Protein AF-A0AAE5XJ56-F1 (afdb_monomer_lite)

Secondary structure (DSSP, 8-state):
-------------------------PPPPBTTTT--EEES--SSGGG-GGGGSSS-TT--EEPPSSS--EEEEEEEEEEEE-EEEEEE-SS-EEEEEEEEESSSSS-EEEEEESS--SSEEEE----EEEEEEEEEEEEESSSS--EEEEEEEE---S-SS----EEEEEETTTEEEEEEE-SEEE-HHHHHTTTPPTT---EEE--TTEEEEEEEETTTEEEEEEESS-BSS-TTTT--SEEEEEEPP---S-S--PPBP-TT--B-TT-EEEETTEEEEESS-BSS--TTT-TTTEEE---------------------------------EEEEEEEE-SS--TTSHHHHHS-TTTSTT--TTSSSPPPHHHHHHS-EEEEEHHHHHHHTT-EEEEEETTEEEEEEEEEEE-HHHHTSHHHHHTTTTT-EEEEEHHHHHHH---SEEEEEEE--

Structure (mmCIF, N/CA/C/O backbone):
data_AF-A0AAE5XJ56-F1
#
_entry.id   AF-A0AAE5XJ56-F1
#
loop_
_atom_site.group_PDB
_atom_site.id
_atom_site.type_symbol
_atom_site.label_atom_id
_atom_site.label_alt_id
_atom_site.label_comp_id
_atom_site.label_asym_id
_atom_site.label_entity_id
_atom_site.label_seq_id
_atom_site.pdbx_PDB_ins_code
_atom_site.Cartn_x
_atom_site.Cartn_y
_atom_site.Cartn_z
_atom_site.occupancy
_atom_site.B_iso_or_equiv
_atom_site.auth_seq_id
_atom_site.auth_comp_id
_atom_site.auth_asym_id
_atom_site.auth_atom_id
_atom_site.pdbx_PDB_model_num
ATOM 1 N N . MET A 1 1 ? -0.645 -86.161 -10.053 1.00 34.00 1 MET A N 1
ATOM 2 C CA . MET A 1 1 ? 0.208 -85.291 -9.223 1.00 34.00 1 MET A CA 1
ATOM 3 C C . MET A 1 1 ? -0.416 -83.908 -9.191 1.00 34.00 1 MET A C 1
ATOM 5 O O . MET A 1 1 ? -0.770 -83.382 -10.232 1.00 34.00 1 MET A O 1
ATOM 9 N N . ILE A 1 2 ? -0.646 -83.455 -7.963 1.00 33.12 2 ILE A N 1
ATOM 10 C CA . ILE A 1 2 ? -1.050 -82.144 -7.434 1.00 33.12 2 ILE A CA 1
ATOM 11 C C . ILE A 1 2 ? -0.763 -80.939 -8.353 1.00 33.12 2 ILE A C 1
ATOM 13 O O . ILE A 1 2 ? 0.370 -80.771 -8.783 1.00 33.12 2 ILE A O 1
ATOM 17 N N . SER A 1 3 ? -1.743 -80.042 -8.530 1.00 27.33 3 SER A N 1
ATOM 18 C CA . SER A 1 3 ? -1.610 -78.641 -8.087 1.00 27.33 3 SER A CA 1
ATOM 19 C C . SER A 1 3 ? -2.924 -77.869 -8.238 1.00 27.33 3 SER A C 1
ATOM 21 O O . SER A 1 3 ? -3.497 -77.744 -9.314 1.00 27.33 3 SER A O 1
ATOM 23 N N . SER A 1 4 ? -3.397 -77.393 -7.094 1.00 30.23 4 SER A N 1
ATOM 24 C CA . SER A 1 4 ? -4.575 -76.576 -6.830 1.00 30.23 4 SER A CA 1
ATOM 25 C C . SER A 1 4 ? -4.285 -75.086 -6.994 1.00 30.23 4 SER A C 1
ATOM 27 O O . SER A 1 4 ? -3.277 -74.651 -6.453 1.00 30.23 4 SER A O 1
ATOM 29 N N . HIS A 1 5 ? -5.226 -74.286 -7.508 1.00 30.42 5 HIS A N 1
ATOM 30 C CA . HIS A 1 5 ? -5.435 -72.904 -7.043 1.00 30.42 5 HIS A CA 1
ATOM 31 C C . HIS A 1 5 ? -6.925 -72.534 -7.119 1.00 30.42 5 HIS A C 1
ATOM 33 O O . HIS A 1 5 ? -7.531 -72.485 -8.187 1.00 30.42 5 HIS A O 1
ATOM 39 N N . TRP A 1 6 ? -7.522 -72.335 -5.942 1.00 26.61 6 TRP A N 1
ATOM 40 C CA . TRP A 1 6 ? -8.927 -71.993 -5.743 1.00 26.61 6 TRP A CA 1
ATOM 41 C C . TRP A 1 6 ? -9.120 -70.474 -5.781 1.00 26.61 6 TRP A C 1
ATOM 43 O O . TRP A 1 6 ? -8.461 -69.740 -5.048 1.00 26.61 6 TRP A O 1
ATOM 53 N N . ARG A 1 7 ? -10.073 -70.024 -6.605 1.00 32.97 7 ARG A N 1
ATOM 54 C CA . ARG A 1 7 ? -10.614 -68.657 -6.627 1.00 32.97 7 ARG A CA 1
ATOM 55 C C . ARG A 1 7 ? -11.367 -68.365 -5.324 1.00 32.97 7 ARG A C 1
ATOM 57 O O . ARG A 1 7 ? -12.147 -69.202 -4.869 1.00 32.97 7 ARG A O 1
ATOM 64 N N . ARG A 1 8 ? -11.210 -67.161 -4.767 1.00 31.98 8 ARG A N 1
ATOM 65 C CA . ARG A 1 8 ? -12.132 -66.607 -3.763 1.00 31.98 8 ARG A CA 1
ATOM 66 C C . ARG A 1 8 ? -12.676 -65.257 -4.220 1.00 31.98 8 ARG A C 1
ATOM 68 O O . ARG A 1 8 ? -11.968 -64.456 -4.813 1.00 31.98 8 ARG A O 1
ATOM 75 N N . HIS A 1 9 ? -13.971 -65.113 -3.967 1.00 34.31 9 HIS A N 1
ATOM 76 C CA . HIS A 1 9 ? -14.864 -64.015 -4.303 1.00 34.31 9 HIS A CA 1
ATOM 77 C C . HIS A 1 9 ? -14.565 -62.764 -3.468 1.00 34.31 9 HIS A C 1
ATOM 79 O O . HIS A 1 9 ? -14.211 -62.892 -2.297 1.00 34.31 9 HIS A O 1
ATOM 85 N N . ALA A 1 10 ? -14.829 -61.582 -4.027 1.00 30.66 10 ALA A N 1
ATOM 86 C CA . ALA A 1 10 ? -15.049 -60.358 -3.263 1.00 30.66 10 ALA A CA 1
ATOM 87 C C . ALA A 1 10 ? -16.419 -59.773 -3.647 1.00 30.66 10 ALA A C 1
ATOM 89 O O . ALA A 1 10 ? -16.695 -59.538 -4.822 1.00 30.66 10 ALA A O 1
ATOM 90 N N . LEU A 1 11 ? -17.281 -59.624 -2.637 1.00 31.56 11 LEU A N 1
ATOM 91 C CA . LEU A 1 11 ? -18.563 -58.921 -2.683 1.00 31.56 11 LEU A CA 1
ATOM 92 C C . LEU A 1 11 ? -18.324 -57.422 -2.913 1.00 31.56 11 LEU A C 1
ATOM 94 O O . LEU A 1 11 ? -17.466 -56.832 -2.259 1.00 31.56 11 LEU A O 1
ATOM 98 N N . ALA A 1 12 ? -19.138 -56.806 -3.768 1.00 31.19 12 ALA A N 1
ATOM 99 C CA . ALA A 1 12 ? -19.266 -55.357 -3.853 1.00 31.19 12 ALA A CA 1
ATOM 100 C C . ALA A 1 12 ? -20.143 -54.844 -2.698 1.00 31.19 12 ALA A C 1
ATOM 102 O O . ALA A 1 12 ? -21.268 -55.313 -2.519 1.00 31.19 12 ALA A O 1
ATOM 103 N N . LEU A 1 13 ? -19.628 -53.882 -1.929 1.00 28.30 13 LEU A N 1
ATOM 104 C CA . LEU A 1 13 ? -20.382 -53.100 -0.952 1.00 28.30 13 LEU A CA 1
ATOM 105 C C . LEU A 1 13 ? -20.473 -51.664 -1.478 1.00 28.30 13 LEU A C 1
ATOM 107 O O . LEU A 1 13 ? -19.462 -50.977 -1.594 1.00 28.30 13 LEU A O 1
ATOM 111 N N . SER A 1 14 ? -21.682 -51.228 -1.825 1.00 33.62 14 SER A N 1
ATOM 112 C CA . SER A 1 14 ? -21.975 -49.837 -2.169 1.00 33.62 14 SER A CA 1
ATOM 113 C C . SER A 1 14 ? -21.950 -48.978 -0.903 1.00 33.62 14 SER A C 1
ATOM 115 O O . SER A 1 14 ? -22.750 -49.201 0.004 1.00 33.62 14 SER A O 1
ATOM 117 N N . ILE A 1 15 ? -21.064 -47.983 -0.855 1.00 32.06 15 ILE A N 1
ATOM 118 C CA . ILE A 1 15 ? -21.108 -46.892 0.124 1.00 32.06 15 ILE A CA 1
ATOM 119 C C . ILE A 1 15 ? -21.434 -45.615 -0.646 1.00 32.06 15 ILE A C 1
ATOM 121 O O . ILE A 1 15 ? -20.666 -45.180 -1.501 1.00 32.06 15 ILE A O 1
ATOM 125 N N . ALA A 1 16 ? -22.590 -45.029 -0.343 1.00 41.22 16 ALA A N 1
ATOM 126 C CA . ALA A 1 16 ? -22.885 -43.647 -0.676 1.00 41.22 16 ALA A CA 1
ATOM 127 C C . ALA A 1 16 ? -22.037 -42.750 0.237 1.00 41.22 16 ALA A C 1
ATOM 129 O O . ALA A 1 16 ? -22.204 -42.780 1.455 1.00 41.22 16 ALA A O 1
ATOM 130 N N . ALA A 1 17 ? -21.135 -41.965 -0.346 1.00 34.38 17 ALA A N 1
ATOM 131 C CA . ALA A 1 17 ? -20.427 -40.897 0.344 1.00 34.38 17 ALA A CA 1
ATOM 132 C C . ALA A 1 17 ? -20.810 -39.569 -0.315 1.00 34.38 17 ALA A C 1
ATOM 134 O O . ALA A 1 17 ? -20.230 -39.159 -1.315 1.00 34.38 17 ALA A O 1
ATOM 135 N N . GLY A 1 18 ? -21.820 -38.907 0.253 1.00 40.62 18 GLY A N 1
ATOM 136 C CA . GLY A 1 18 ? -21.940 -37.461 0.138 1.00 40.62 18 GLY A CA 1
ATOM 137 C C . GLY A 1 18 ? -20.826 -36.844 0.974 1.00 40.62 18 GLY A C 1
ATOM 138 O O . GLY A 1 18 ? -20.978 -36.690 2.182 1.00 40.62 18 GLY A O 1
ATOM 139 N N . ALA A 1 19 ? -19.692 -36.556 0.345 1.00 34.88 19 ALA A N 1
ATOM 140 C CA . ALA A 1 19 ? -18.659 -35.720 0.929 1.00 34.88 19 ALA A CA 1
ATOM 141 C C . ALA A 1 19 ? -18.900 -34.295 0.429 1.00 34.88 19 ALA A C 1
ATOM 143 O O . ALA A 1 19 ? -18.555 -33.955 -0.700 1.00 34.88 19 ALA A O 1
ATOM 144 N N . GLY A 1 20 ? -19.531 -33.471 1.269 1.00 33.31 20 GLY A N 1
ATOM 145 C CA . GLY A 1 20 ? -19.349 -32.030 1.161 1.00 33.31 20 GLY A CA 1
ATOM 146 C C . GLY A 1 20 ? -17.854 -31.760 1.265 1.00 33.31 20 GLY A C 1
ATOM 147 O O . GLY A 1 20 ? -17.213 -32.214 2.215 1.00 33.31 20 GLY A O 1
ATOM 148 N N . LEU A 1 21 ? -17.297 -31.097 0.256 1.00 38.22 21 LEU A N 1
ATOM 149 C CA . LEU A 1 21 ? -15.910 -30.664 0.257 1.00 38.22 21 LEU A CA 1
ATOM 150 C C . LEU A 1 21 ? -15.739 -29.676 1.414 1.00 38.22 21 LEU A C 1
ATOM 152 O O . LEU A 1 21 ? -16.137 -28.511 1.338 1.00 38.22 21 LEU A O 1
ATOM 156 N N . GLY A 1 22 ? -15.199 -30.183 2.522 1.00 30.64 22 GLY A N 1
ATOM 157 C CA . GLY A 1 22 ? -14.655 -29.367 3.590 1.00 30.64 22 GLY A CA 1
ATOM 158 C C . GLY A 1 22 ? -13.524 -28.545 2.999 1.00 30.64 22 GLY A C 1
ATOM 159 O O . GLY A 1 22 ? -12.444 -29.067 2.739 1.00 30.64 22 GLY A O 1
ATOM 160 N N . HIS A 1 23 ? -13.805 -27.272 2.746 1.00 32.09 23 HIS A N 1
ATOM 161 C CA . HIS A 1 23 ? -12.783 -26.297 2.424 1.00 32.09 23 HIS A CA 1
ATOM 162 C C . HIS A 1 23 ? -11.871 -26.196 3.649 1.00 32.09 23 HIS A C 1
ATOM 164 O O . HIS A 1 23 ? -12.333 -25.862 4.743 1.00 32.09 23 HIS A O 1
ATOM 170 N N . CYS A 1 24 ? -10.584 -26.508 3.488 1.00 29.42 24 CYS A N 1
ATOM 171 C CA . CYS A 1 24 ? -9.574 -26.038 4.428 1.00 29.42 24 CYS A CA 1
ATOM 172 C C . CYS A 1 24 ? -9.622 -24.509 4.386 1.00 29.42 24 CYS A C 1
ATOM 174 O O . CYS A 1 24 ? -9.173 -23.902 3.417 1.00 29.42 24 CYS A O 1
ATOM 176 N N . ALA A 1 25 ? -10.228 -23.898 5.404 1.00 33.78 25 ALA A N 1
ATOM 177 C CA . ALA A 1 25 ? -10.210 -22.457 5.578 1.00 33.78 25 ALA A CA 1
ATOM 178 C C . ALA A 1 25 ? -8.748 -22.019 5.739 1.00 33.78 25 ALA A C 1
ATOM 180 O O . ALA A 1 25 ? -8.091 -22.388 6.714 1.00 33.78 25 ALA A O 1
ATOM 181 N N . PHE A 1 26 ? -8.230 -21.271 4.765 1.00 37.03 26 PHE A N 1
ATOM 182 C CA . PHE A 1 26 ? -7.028 -20.475 4.975 1.00 37.03 26 PHE A CA 1
ATOM 183 C C . PHE A 1 26 ? -7.307 -19.506 6.130 1.00 37.03 26 PHE A C 1
ATOM 185 O O . PHE A 1 26 ? -8.385 -18.916 6.196 1.00 37.03 26 PHE A O 1
ATOM 192 N N . ALA A 1 27 ? -6.362 -19.370 7.061 1.00 45.44 27 ALA A N 1
ATOM 193 C CA . ALA A 1 27 ? -6.442 -18.314 8.060 1.00 45.44 27 ALA A CA 1
ATOM 194 C C . ALA A 1 27 ? -6.324 -16.968 7.331 1.00 45.44 27 ALA A C 1
ATOM 196 O O . ALA A 1 27 ? -5.357 -16.757 6.600 1.00 45.44 27 ALA A O 1
ATOM 197 N N . ALA A 1 28 ? -7.323 -16.100 7.494 1.00 58.62 28 ALA A N 1
ATOM 198 C CA . ALA A 1 28 ? -7.321 -14.759 6.923 1.00 58.62 28 ALA A CA 1
ATOM 199 C C . ALA A 1 28 ? -6.046 -13.996 7.332 1.00 58.62 28 ALA A C 1
ATOM 201 O O . ALA A 1 28 ? -5.604 -14.094 8.476 1.00 58.62 28 ALA A O 1
ATOM 202 N N . GLU A 1 29 ? -5.453 -13.233 6.412 1.00 75.88 29 GLU A N 1
ATOM 203 C CA . GLU A 1 29 ? -4.268 -12.409 6.685 1.00 75.88 29 GLU A CA 1
ATOM 204 C C . GLU A 1 29 ? -4.619 -11.245 7.633 1.00 75.88 29 GLU A C 1
ATOM 206 O O . GLU A 1 29 ? -5.545 -10.476 7.355 1.00 75.88 29 GLU A O 1
ATOM 211 N N . ASN A 1 30 ? -3.870 -11.090 8.735 1.00 83.62 30 ASN A N 1
ATOM 212 C CA . ASN A 1 30 ? -3.975 -9.921 9.612 1.00 83.62 30 ASN A CA 1
ATOM 213 C C . ASN A 1 30 ? -3.275 -8.711 8.966 1.00 83.62 30 ASN A C 1
ATOM 215 O O . ASN A 1 30 ? -2.056 -8.567 9.026 1.00 83.62 30 ASN A O 1
ATOM 219 N N . LEU A 1 31 ? -4.068 -7.802 8.405 1.00 83.56 31 LEU A N 1
ATOM 220 C CA . LEU A 1 31 ? -3.638 -6.580 7.728 1.00 83.56 31 LEU A CA 1
ATOM 221 C C . LEU A 1 31 ? -2.937 -5.575 8.649 1.00 83.56 31 LEU A C 1
ATOM 223 O O . LEU A 1 31 ? -2.215 -4.713 8.149 1.00 83.56 31 LEU A O 1
ATOM 227 N N . ALA A 1 32 ? -3.170 -5.650 9.962 1.00 81.88 32 ALA A N 1
ATOM 228 C CA . ALA A 1 32 ? -2.574 -4.749 10.945 1.00 81.88 32 ALA A CA 1
ATOM 229 C C . ALA A 1 32 ? -1.199 -5.214 11.441 1.00 81.88 32 ALA A C 1
ATOM 231 O O . ALA A 1 32 ? -0.483 -4.413 12.035 1.00 81.88 32 ALA A O 1
ATOM 232 N N . HIS A 1 33 ? -0.810 -6.465 11.182 1.00 78.94 33 HIS A N 1
ATOM 233 C CA . HIS A 1 33 ? 0.416 -7.037 11.730 1.00 78.94 33 HIS A CA 1
ATOM 234 C C . HIS A 1 33 ? 1.667 -6.253 11.298 1.00 78.94 33 HIS A C 1
ATOM 236 O O . HIS A 1 33 ? 1.880 -6.006 10.108 1.00 78.94 33 HIS A O 1
ATOM 242 N N . MET A 1 34 ? 2.477 -5.851 12.282 1.00 61.31 34 MET A N 1
ATOM 243 C CA . MET A 1 34 ? 3.697 -5.043 12.148 1.00 61.31 34 MET A CA 1
ATOM 244 C C . MET A 1 34 ? 3.508 -3.728 11.374 1.00 61.31 34 MET A C 1
ATOM 246 O O . MET A 1 34 ? 4.453 -3.190 10.791 1.00 61.31 34 MET A O 1
ATOM 250 N N . ARG A 1 35 ? 2.285 -3.188 11.342 1.00 72.06 35 ARG A N 1
ATOM 251 C CA . ARG A 1 35 ? 1.994 -1.928 10.656 1.00 72.06 35 ARG A CA 1
ATOM 252 C C . ARG A 1 35 ? 2.332 -0.705 11.510 1.00 72.06 35 ARG A C 1
ATOM 254 O O . ARG A 1 35 ? 2.328 -0.789 12.736 1.00 72.06 35 ARG A O 1
ATOM 261 N N . PRO A 1 36 ? 2.578 0.465 10.889 1.00 69.50 36 PRO A N 1
ATOM 262 C CA . PRO A 1 36 ? 2.747 1.708 11.628 1.00 69.50 36 PRO A CA 1
ATOM 263 C C . PRO A 1 36 ? 1.514 2.037 12.476 1.00 69.50 36 PRO A C 1
ATOM 265 O O . PRO A 1 36 ? 0.376 1.967 12.004 1.00 69.50 36 PRO A O 1
ATOM 268 N N . VAL A 1 37 ? 1.749 2.450 13.722 1.00 75.56 37 VAL A N 1
ATOM 269 C CA . VAL A 1 37 ? 0.697 2.789 14.685 1.00 75.56 37 VAL A CA 1
ATOM 270 C C . VAL A 1 37 ? 0.908 4.197 15.216 1.00 75.56 37 VAL A C 1
ATOM 272 O O . VAL A 1 37 ? 2.013 4.572 15.599 1.00 75.56 37 VAL A O 1
ATOM 275 N N . THR A 1 38 ? -0.174 4.967 15.304 1.00 82.31 38 THR A N 1
ATOM 276 C CA . THR A 1 38 ? -0.190 6.249 16.015 1.00 82.31 38 THR A CA 1
ATOM 277 C C . THR A 1 38 ? -1.193 6.199 17.154 1.00 82.31 38 THR A C 1
ATOM 279 O O . THR A 1 38 ? -2.305 5.686 17.021 1.00 82.31 38 THR A O 1
ATOM 282 N N . THR A 1 39 ? -0.817 6.781 18.285 1.00 88.75 39 THR A N 1
ATOM 283 C CA . THR A 1 39 ? -1.629 6.806 19.503 1.00 88.75 39 THR A CA 1
ATOM 284 C C . THR A 1 39 ? -1.822 8.235 19.975 1.00 88.75 39 THR A C 1
ATOM 286 O O . THR A 1 39 ? -0.927 9.064 19.821 1.00 88.75 39 THR A O 1
ATOM 289 N N . SER A 1 40 ? -2.934 8.517 20.645 1.00 92.50 40 SER A N 1
ATOM 290 C CA . SER A 1 40 ? -3.125 9.801 21.326 1.00 92.50 40 SER A CA 1
ATOM 291 C C . SER A 1 40 ? -2.140 10.028 22.473 1.00 92.50 40 SER A C 1
ATOM 293 O O . SER A 1 40 ? -1.868 11.169 22.836 1.00 92.50 40 SER A O 1
ATOM 295 N N . SER A 1 41 ? -1.702 8.943 23.115 1.00 88.69 41 SER A N 1
ATOM 296 C CA . SER A 1 41 ? -0.831 8.953 24.287 1.00 88.69 41 SER A CA 1
ATOM 297 C C . SER A 1 41 ? -0.309 7.547 24.587 1.00 88.69 41 SER A C 1
ATOM 299 O O . SER A 1 41 ? -0.906 6.550 24.173 1.00 88.69 41 SER A O 1
ATOM 301 N N . VAL A 1 42 ? 0.767 7.491 25.370 1.00 88.06 42 VAL A N 1
ATOM 302 C CA . VAL A 1 42 ? 1.351 6.263 25.920 1.00 88.06 42 VAL A CA 1
ATOM 303 C C . VAL A 1 42 ? 1.549 6.417 27.429 1.00 88.06 42 VAL A C 1
ATOM 305 O O . VAL A 1 42 ? 1.775 7.529 27.910 1.00 88.06 42 VAL A O 1
ATOM 308 N N . GLU A 1 43 ? 1.418 5.327 28.182 1.00 88.69 43 GLU A N 1
ATOM 309 C CA . GLU A 1 43 ? 1.680 5.280 29.629 1.00 88.69 43 GLU A CA 1
ATOM 310 C C . GLU A 1 43 ? 3.183 5.428 29.924 1.00 88.69 43 GLU A C 1
ATOM 312 O O . GLU A 1 43 ? 3.574 6.175 30.821 1.00 88.69 43 GLU A O 1
ATOM 317 N N . SER A 1 44 ? 4.019 4.752 29.132 1.00 81.19 44 SER A N 1
ATOM 318 C CA . SER A 1 44 ? 5.484 4.798 29.163 1.00 81.19 44 SER A CA 1
ATOM 319 C C . SER A 1 44 ? 6.055 4.452 27.779 1.00 81.19 44 SER A C 1
ATOM 321 O O . SER A 1 44 ? 5.316 4.025 26.890 1.00 81.19 44 SER A O 1
ATOM 323 N N . SER A 1 45 ? 7.364 4.639 27.576 1.00 75.69 45 SER A N 1
ATOM 324 C CA . SER A 1 45 ? 8.042 4.337 26.302 1.00 75.69 45 SER A CA 1
ATOM 325 C C . SER A 1 45 ? 7.898 2.880 25.866 1.00 75.69 45 SER A C 1
ATOM 327 O O . SER A 1 45 ? 7.776 2.605 24.676 1.00 75.69 45 SER A O 1
ATOM 329 N N . ASP A 1 46 ? 7.873 1.964 26.832 1.00 77.50 46 ASP A N 1
ATOM 330 C CA . ASP A 1 46 ? 7.910 0.520 26.585 1.00 77.50 46 ASP A CA 1
ATOM 331 C C . ASP A 1 46 ? 6.517 -0.046 26.252 1.00 77.50 46 ASP A C 1
ATOM 333 O O . ASP A 1 46 ? 6.388 -1.200 25.866 1.00 77.50 46 ASP A O 1
ATOM 337 N N . LEU A 1 47 ? 5.470 0.779 26.375 1.00 81.81 47 LEU A N 1
ATOM 338 C CA . LEU A 1 47 ? 4.067 0.437 26.110 1.00 81.81 47 LEU A CA 1
ATOM 339 C C . LEU A 1 47 ? 3.537 1.189 24.881 1.00 81.81 47 LEU A C 1
ATOM 341 O O . LEU A 1 47 ? 2.410 1.697 24.869 1.00 81.81 47 LEU A O 1
ATOM 345 N N . SER A 1 48 ? 4.390 1.326 23.863 1.00 80.88 48 SER A N 1
ATOM 346 C CA . SER A 1 48 ? 4.076 2.033 22.620 1.00 80.88 48 SER A CA 1
ATOM 347 C C . SER A 1 48 ? 2.943 1.362 21.830 1.00 80.88 48 SER A C 1
ATOM 349 O O . SER A 1 48 ? 2.634 0.192 22.032 1.00 80.88 48 SER A O 1
ATOM 351 N N . GLY A 1 49 ? 2.334 2.093 20.891 1.00 71.88 49 GLY A N 1
ATOM 352 C CA . GLY A 1 49 ? 1.264 1.553 20.042 1.00 71.88 49 GLY A CA 1
ATOM 353 C C . GLY A 1 49 ? 1.671 0.335 19.205 1.00 71.88 49 GLY A C 1
ATOM 354 O O . GLY A 1 49 ? 0.819 -0.491 18.899 1.00 71.88 49 GLY A O 1
ATOM 355 N N . TYR A 1 50 ? 2.960 0.204 18.869 1.00 72.06 50 TYR A N 1
ATOM 356 C CA . TYR A 1 50 ? 3.481 -0.926 18.092 1.00 72.06 50 TYR A CA 1
ATOM 357 C C . TYR A 1 50 ? 3.300 -2.270 18.812 1.00 72.06 50 TYR A C 1
ATOM 359 O O . TYR A 1 50 ? 3.058 -3.280 18.165 1.00 72.06 50 TYR A O 1
ATOM 367 N N . MET A 1 51 ? 3.321 -2.260 20.148 1.00 78.12 51 MET A N 1
ATOM 368 C CA . MET A 1 51 ? 3.135 -3.447 20.992 1.00 78.12 51 MET A CA 1
ATOM 369 C C . MET A 1 51 ? 1.708 -4.017 20.950 1.00 78.12 51 MET A C 1
ATOM 371 O O . MET A 1 51 ? 1.402 -4.919 21.706 1.00 78.12 51 MET A O 1
ATOM 375 N N . ALA A 1 52 ? 0.797 -3.425 20.173 1.00 81.19 52 ALA A N 1
ATOM 376 C CA . ALA A 1 52 ? -0.551 -3.947 19.963 1.00 81.19 52 ALA A CA 1
ATOM 377 C C . ALA A 1 52 ? -0.750 -4.492 18.542 1.00 81.19 52 ALA A C 1
ATOM 379 O O . ALA A 1 52 ? -1.888 -4.704 18.139 1.00 81.19 52 ALA A O 1
ATOM 380 N N . VAL A 1 53 ? 0.313 -4.616 17.746 1.00 78.00 53 VAL A N 1
ATOM 381 C CA . VAL A 1 53 ? 0.259 -5.158 16.378 1.00 78.00 53 VAL A CA 1
ATOM 382 C C . VAL A 1 53 ? 1.464 -6.050 16.053 1.00 78.00 53 VAL A C 1
ATOM 384 O O . VAL A 1 53 ? 1.664 -6.423 14.894 1.00 78.00 53 VAL A O 1
ATOM 387 N N . ASP A 1 54 ? 2.317 -6.354 17.029 1.00 71.25 54 ASP A N 1
ATOM 388 C CA . ASP A 1 54 ? 3.588 -7.057 16.827 1.00 71.25 54 ASP A CA 1
ATOM 389 C C . ASP A 1 54 ? 3.425 -8.588 16.770 1.00 71.25 54 ASP A C 1
ATOM 391 O O . ASP A 1 54 ? 4.359 -9.295 16.387 1.00 71.25 54 ASP A O 1
ATOM 395 N N . GLY A 1 55 ? 2.223 -9.097 17.050 1.00 71.50 55 GLY A N 1
ATOM 396 C CA . GLY A 1 55 ? 1.892 -10.517 17.078 1.00 71.50 55 GLY A CA 1
ATOM 397 C C . GLY A 1 55 ? 2.342 -11.231 18.354 1.00 71.50 55 GLY A C 1
ATOM 398 O O . GLY A 1 55 ? 2.252 -12.463 18.406 1.00 71.50 55 GLY A O 1
ATOM 399 N N . ASP A 1 56 ? 2.827 -10.508 19.367 1.00 74.25 56 ASP A N 1
ATOM 400 C CA . ASP A 1 56 ? 3.266 -11.066 20.641 1.00 74.25 56 ASP A CA 1
ATOM 401 C C . ASP A 1 56 ? 2.197 -10.837 21.719 1.00 74.25 56 ASP A C 1
ATOM 403 O O . ASP A 1 56 ? 2.014 -9.760 22.268 1.00 74.25 56 ASP A O 1
ATOM 407 N N . ALA A 1 57 ? 1.513 -11.913 22.110 1.00 82.31 57 ALA A N 1
ATOM 408 C CA . ALA A 1 57 ? 0.470 -11.855 23.134 1.00 82.31 57 ALA A CA 1
ATOM 409 C C . ALA A 1 57 ? 0.977 -11.497 24.554 1.00 82.31 57 ALA A C 1
ATOM 411 O O . ALA A 1 57 ? 0.190 -11.523 25.504 1.00 82.31 57 ALA A O 1
ATOM 412 N N . SER A 1 58 ? 2.277 -11.234 24.732 1.00 85.19 58 SER A N 1
ATOM 413 C CA . SER A 1 58 ? 2.896 -10.816 25.993 1.00 85.19 58 SER A CA 1
ATOM 414 C C . SER A 1 58 ? 3.316 -9.341 26.041 1.00 85.19 58 SER A C 1
ATOM 416 O O . SER A 1 58 ? 3.715 -8.867 27.111 1.00 85.19 58 SER A O 1
ATOM 418 N N . THR A 1 59 ? 3.186 -8.601 24.938 1.00 78.81 59 THR A N 1
ATOM 419 C CA . THR A 1 59 ? 3.453 -7.158 24.836 1.00 78.81 59 THR A CA 1
ATOM 420 C C . THR A 1 59 ? 2.142 -6.394 24.632 1.00 78.81 59 THR A C 1
ATOM 422 O O . THR A 1 59 ? 1.153 -6.936 24.155 1.00 78.81 59 THR A O 1
ATOM 425 N N . ARG A 1 60 ? 2.066 -5.142 25.104 1.00 96.94 60 ARG A N 1
ATOM 426 C CA . ARG A 1 60 ? 0.828 -4.350 25.015 1.00 96.94 60 ARG A CA 1
ATOM 427 C C . ARG A 1 60 ? 1.081 -2.882 24.760 1.00 96.94 60 ARG A C 1
ATOM 429 O O . ARG A 1 60 ? 2.002 -2.288 25.326 1.00 96.94 60 ARG A O 1
ATOM 436 N N . TRP A 1 61 ? 0.165 -2.257 24.030 1.00 97.25 61 TRP A N 1
ATOM 437 C CA . TRP A 1 61 ? -0.010 -0.812 24.117 1.00 97.25 61 TRP A CA 1
ATOM 438 C C . TRP A 1 61 ? -0.705 -0.451 25.431 1.00 97.25 61 TRP A C 1
ATOM 440 O O . TRP A 1 61 ? -1.662 -1.113 25.844 1.00 97.25 61 TRP A O 1
ATOM 450 N N . GL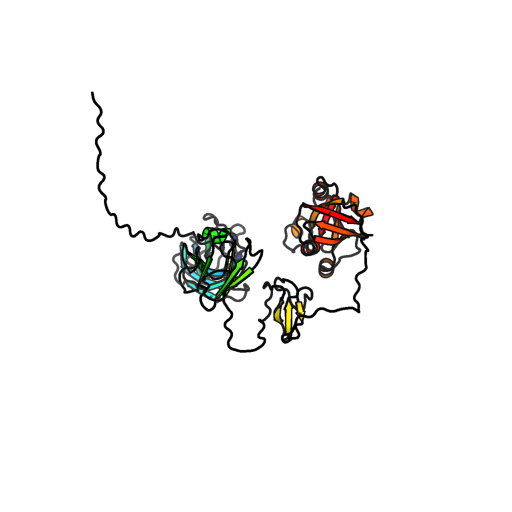Y A 1 62 ? -0.272 0.635 26.068 1.00 94.38 62 GLY A N 1
ATOM 451 C CA . GLY A 1 62 ? -0.951 1.240 27.212 1.00 94.38 62 GLY A CA 1
ATOM 452 C C . GLY A 1 62 ? -1.086 2.744 27.023 1.00 94.38 62 GLY A C 1
ATOM 453 O O . GLY A 1 62 ? -0.096 3.432 26.782 1.00 94.38 62 GLY A O 1
ATOM 454 N N . SER A 1 63 ? -2.297 3.283 27.146 1.00 95.88 63 SER A N 1
ATOM 455 C CA . SER A 1 63 ? -2.526 4.726 27.089 1.00 95.88 63 SER A CA 1
ATOM 456 C C . SER A 1 63 ? -2.144 5.412 28.400 1.00 95.88 63 SER A C 1
ATOM 458 O O . SER A 1 63 ? -2.274 4.838 29.479 1.00 95.88 63 SER A O 1
ATOM 460 N N . ALA A 1 64 ? -1.836 6.710 28.340 1.00 89.50 64 ALA A N 1
ATOM 461 C CA . ALA A 1 64 ? -1.816 7.526 29.554 1.00 89.50 64 ALA A CA 1
ATOM 462 C C . ALA A 1 64 ? -3.187 7.502 30.270 1.00 89.50 64 ALA A C 1
ATOM 464 O O . ALA A 1 64 ? -4.230 7.267 29.646 1.00 89.50 64 ALA A O 1
ATOM 465 N N . TYR A 1 65 ? -3.193 7.788 31.575 1.00 85.31 65 TYR A N 1
ATOM 466 C CA . TYR A 1 65 ? -4.411 7.854 32.388 1.00 85.31 65 TYR A CA 1
ATOM 467 C C . TYR A 1 65 ? -5.394 8.911 31.849 1.00 85.31 65 TYR A C 1
ATOM 469 O O . TYR A 1 65 ? -5.044 10.081 31.698 1.00 85.31 65 TYR A O 1
ATOM 477 N N . GLY A 1 66 ? -6.643 8.516 31.582 1.00 77.25 66 GLY A N 1
ATOM 478 C CA . GLY A 1 66 ? -7.683 9.403 31.044 1.00 77.25 66 GLY A CA 1
ATOM 479 C C . GLY A 1 66 ? -8.780 8.645 30.290 1.00 77.25 66 GLY A C 1
ATOM 480 O O . GLY A 1 66 ? -8.702 7.433 30.131 1.00 77.25 66 GLY A O 1
ATOM 481 N N . SER A 1 67 ? -9.833 9.338 29.841 1.00 69.69 67 SER A N 1
ATOM 482 C CA . SER A 1 67 ? -11.037 8.704 29.265 1.00 69.69 67 SER A CA 1
ATOM 483 C C . SER A 1 67 ? -11.178 8.790 27.740 1.00 69.69 67 SER A C 1
ATOM 485 O O . SER A 1 67 ? -12.122 8.213 27.204 1.00 69.69 67 SER A O 1
ATOM 487 N N . SER A 1 68 ? -10.274 9.461 27.022 1.00 79.69 68 SER A N 1
ATOM 488 C CA . SER A 1 68 ? -10.456 9.782 25.591 1.00 79.69 68 SER A CA 1
ATOM 489 C C . SER A 1 68 ? -9.330 9.311 24.668 1.00 79.69 68 SER A C 1
ATOM 491 O O . SER A 1 68 ? -9.205 9.825 23.554 1.00 79.69 68 SER A O 1
ATOM 493 N N . ALA A 1 69 ? -8.494 8.374 25.121 1.00 95.56 69 ALA A N 1
ATOM 494 C CA . ALA A 1 69 ? -7.380 7.882 24.321 1.00 95.56 69 ALA A CA 1
ATOM 495 C C . ALA A 1 69 ? -7.844 7.089 23.084 1.00 95.56 69 ALA A C 1
ATOM 497 O O . ALA A 1 69 ? -8.914 6.471 23.069 1.00 95.56 69 ALA A O 1
ATOM 498 N N . TRP A 1 70 ? -7.024 7.123 22.040 1.00 98.00 70 TRP A N 1
ATOM 499 C CA . TRP A 1 70 ? -7.234 6.392 20.798 1.00 98.00 70 TRP A CA 1
ATOM 500 C C . TRP A 1 70 ? -5.914 5.842 20.264 1.00 98.00 70 TRP A C 1
ATOM 502 O O . TRP A 1 70 ? -4.841 6.379 20.543 1.00 98.00 70 TRP A O 1
ATOM 512 N N . ILE A 1 71 ? -6.027 4.796 19.456 1.00 98.12 71 ILE A N 1
ATOM 513 C CA . ILE A 1 71 ? -4.943 4.151 18.715 1.00 98.12 71 ILE A CA 1
ATOM 514 C C . ILE A 1 71 ? -5.435 3.915 17.289 1.00 98.12 71 ILE A C 1
ATOM 516 O O . ILE A 1 71 ? -6.592 3.533 17.099 1.00 98.12 71 ILE A O 1
ATOM 520 N N . TYR A 1 72 ? -4.608 4.191 16.283 1.00 97.31 72 TYR A N 1
ATOM 521 C CA . TYR A 1 72 ? -4.912 3.820 14.906 1.00 97.31 72 TYR A CA 1
ATOM 522 C C . TYR A 1 72 ? -3.726 3.174 14.207 1.00 97.31 72 TYR A C 1
ATOM 524 O O . TYR A 1 72 ? -2.578 3.539 14.452 1.00 97.31 72 TYR A O 1
ATOM 532 N N . VAL A 1 73 ? -4.043 2.246 13.310 1.00 88.50 73 VAL A N 1
ATOM 533 C CA . VAL A 1 73 ? -3.095 1.494 12.488 1.00 88.50 73 VAL A CA 1
ATOM 534 C C . VAL A 1 73 ? -3.181 1.997 11.046 1.00 88.50 73 VAL A C 1
ATOM 536 O O . VAL A 1 73 ? -4.289 2.180 10.533 1.00 88.50 73 VAL A O 1
ATOM 539 N N . ASP A 1 74 ? -2.036 2.234 10.405 1.00 82.44 74 ASP A N 1
ATOM 540 C CA . ASP A 1 74 ? -1.931 2.489 8.962 1.00 82.44 74 ASP A CA 1
ATOM 541 C C . ASP A 1 74 ? -1.743 1.166 8.211 1.00 82.44 74 ASP A C 1
ATOM 543 O O . ASP A 1 74 ? -0.685 0.545 8.286 1.00 82.44 74 ASP A O 1
ATOM 547 N N . LEU A 1 75 ? -2.750 0.736 7.450 1.00 75.94 75 LEU A N 1
ATOM 548 C CA . LEU A 1 75 ? -2.693 -0.507 6.675 1.00 75.94 75 LEU A CA 1
ATOM 549 C C . LEU A 1 75 ? -1.767 -0.410 5.441 1.00 75.94 75 LEU A C 1
ATOM 551 O O . LEU A 1 75 ? -1.564 -1.403 4.746 1.00 75.94 75 LEU A O 1
ATOM 555 N N . GLY A 1 76 ? -1.206 0.770 5.156 1.00 58.19 76 GLY A N 1
ATOM 556 C CA . GLY A 1 76 ? -0.319 1.067 4.026 1.00 58.19 76 GLY A CA 1
ATOM 557 C C . GLY A 1 76 ? -1.065 1.575 2.792 1.00 58.19 76 GLY A C 1
ATOM 558 O O . GLY A 1 76 ? -0.622 2.516 2.140 1.00 58.19 76 GLY A O 1
ATOM 559 N N . GLU A 1 77 ? -2.241 1.016 2.516 1.00 58.28 77 GLU A N 1
ATOM 560 C CA . GLU A 1 77 ? -3.119 1.405 1.411 1.00 58.28 77 GLU A CA 1
ATOM 561 C C . GLU A 1 77 ? -4.593 1.250 1.803 1.00 58.28 77 GLU A C 1
ATOM 563 O O . GLU A 1 77 ? -4.921 0.716 2.863 1.00 58.28 77 GLU A O 1
ATOM 568 N N . LYS A 1 78 ? -5.510 1.709 0.948 1.00 74.38 78 LYS A N 1
ATOM 569 C CA . LYS A 1 78 ? -6.948 1.543 1.173 1.00 74.38 78 LYS A CA 1
ATOM 570 C C . LYS A 1 78 ? -7.331 0.063 1.037 1.00 74.38 78 LYS A C 1
ATOM 572 O O . LYS A 1 78 ? -7.277 -0.489 -0.056 1.00 74.38 78 LYS A O 1
ATOM 577 N N . ARG A 1 79 ? -7.782 -0.561 2.129 1.00 77.56 79 ARG A N 1
ATOM 578 C CA . ARG A 1 79 ? -8.196 -1.974 2.162 1.00 77.56 79 ARG A CA 1
ATOM 579 C C . ARG A 1 79 ? -9.682 -2.106 2.471 1.00 77.56 79 ARG A C 1
ATOM 581 O O . ARG A 1 79 ? -10.260 -1.290 3.195 1.00 77.56 79 ARG A O 1
ATOM 588 N N . SER A 1 80 ? -10.294 -3.163 1.946 1.00 80.31 80 SER A N 1
ATOM 589 C CA . SER A 1 80 ? -11.575 -3.658 2.453 1.00 80.31 80 SER A CA 1
ATOM 590 C C . SER A 1 80 ? -11.357 -4.266 3.835 1.00 80.31 80 SER A C 1
ATOM 592 O O . SER A 1 80 ? -10.397 -5.002 4.034 1.00 80.31 80 SER A O 1
ATOM 594 N N . ILE A 1 81 ? -12.241 -3.961 4.780 1.00 85.69 81 ILE A N 1
ATOM 595 C CA . ILE A 1 81 ? -12.151 -4.375 6.182 1.00 85.69 81 ILE A CA 1
ATOM 596 C C . ILE A 1 81 ? -13.473 -5.043 6.551 1.00 85.69 81 ILE A C 1
ATOM 598 O O . ILE A 1 81 ? -14.532 -4.406 6.552 1.00 85.69 81 ILE A O 1
ATOM 602 N N . SER A 1 82 ? -13.411 -6.334 6.863 1.00 83.31 82 SER A N 1
ATOM 603 C CA . SER A 1 82 ? -14.590 -7.131 7.219 1.00 83.31 82 SER A CA 1
ATOM 604 C C . SER A 1 82 ? -14.652 -7.442 8.707 1.00 83.31 82 SER A C 1
ATOM 606 O O . SER A 1 82 ? -15.748 -7.573 9.258 1.00 83.31 82 SER A O 1
ATOM 608 N N . ARG A 1 83 ? -13.490 -7.531 9.358 1.00 89.62 83 ARG A N 1
ATOM 609 C CA . ARG A 1 83 ? -13.370 -7.942 10.748 1.00 89.62 83 ARG A CA 1
ATOM 610 C C . ARG A 1 83 ? -12.251 -7.177 11.440 1.00 89.62 83 ARG A C 1
ATOM 612 O O . ARG A 1 83 ? -11.183 -6.973 10.871 1.00 89.62 83 ARG A O 1
ATOM 619 N N . VAL A 1 84 ? -12.513 -6.763 12.671 1.00 96.81 84 VAL A N 1
ATOM 620 C CA . VAL A 1 84 ? -11.508 -6.237 13.597 1.00 96.81 84 VAL A CA 1
ATOM 621 C C . VAL A 1 84 ? -11.606 -7.053 14.873 1.00 96.81 84 VAL A C 1
ATOM 623 O O . VAL A 1 84 ? -12.677 -7.115 15.474 1.00 96.81 84 VAL A O 1
ATOM 626 N N . ARG A 1 85 ? -10.504 -7.678 15.276 1.00 96.94 85 ARG A N 1
ATOM 627 C CA . ARG A 1 85 ? -10.404 -8.414 16.531 1.00 96.94 85 ARG A CA 1
ATOM 628 C C . ARG A 1 85 ? -9.468 -7.667 17.470 1.00 96.94 85 ARG A C 1
ATOM 630 O O . ARG A 1 85 ? -8.368 -7.291 17.082 1.00 96.94 85 ARG A O 1
ATOM 637 N N . LEU A 1 86 ? -9.939 -7.408 18.681 1.00 98.31 86 LEU A N 1
ATOM 638 C CA . LEU A 1 86 ? -9.205 -6.701 19.723 1.00 98.31 86 LEU A CA 1
ATOM 639 C C . LEU A 1 86 ? -8.985 -7.653 20.889 1.00 98.31 86 LEU A C 1
ATOM 641 O O . LEU A 1 86 ? -9.936 -8.282 21.346 1.00 98.31 86 LEU A O 1
ATOM 645 N N . THR A 1 87 ? -7.756 -7.727 21.385 1.00 97.31 87 THR A N 1
ATOM 646 C CA . THR A 1 87 ? -7.430 -8.453 22.615 1.00 97.31 87 THR A CA 1
ATOM 647 C C . THR A 1 87 ? -7.046 -7.432 23.678 1.00 97.31 87 THR A C 1
ATOM 649 O O . THR A 1 87 ? -5.958 -6.860 23.634 1.00 97.31 87 THR A O 1
ATOM 652 N N . TRP A 1 88 ? -7.953 -7.157 24.611 1.00 97.94 88 TRP A N 1
ATOM 653 C CA . TRP A 1 88 ? -7.756 -6.188 25.685 1.00 97.94 88 TRP A CA 1
ATOM 654 C C . TRP A 1 88 ? -6.926 -6.761 26.834 1.00 97.94 88 TRP A C 1
ATOM 656 O O . TRP A 1 88 ? -6.992 -7.947 27.154 1.00 97.94 88 TRP A O 1
ATOM 666 N N . GLU A 1 89 ? -6.187 -5.885 27.509 1.00 97.19 89 GLU A N 1
ATOM 667 C CA . GLU A 1 89 ? -5.690 -6.154 28.860 1.00 97.19 89 GLU A CA 1
ATOM 668 C C . GLU A 1 89 ? -6.800 -5.878 29.900 1.00 97.19 89 GLU A C 1
ATOM 670 O O . GLU A 1 89 ? -7.876 -5.380 29.560 1.00 97.19 89 GLU A O 1
ATOM 675 N N . ALA A 1 90 ? -6.569 -6.183 31.182 1.00 95.94 90 ALA A N 1
ATOM 676 C CA . ALA A 1 90 ? -7.496 -5.850 32.267 1.00 95.94 90 ALA A CA 1
ATOM 677 C C . ALA A 1 90 ? -7.937 -4.366 32.263 1.00 95.94 90 ALA A C 1
ATOM 679 O O . ALA A 1 90 ? -9.055 -4.042 32.674 1.00 95.94 90 ALA A O 1
ATOM 680 N N . ALA A 1 91 ? -7.095 -3.449 31.782 1.00 95.75 91 ALA A N 1
ATOM 681 C CA . ALA A 1 91 ? -7.424 -2.057 31.499 1.00 95.75 91 ALA A CA 1
ATOM 682 C C . ALA A 1 91 ? -8.091 -1.886 30.114 1.00 95.75 91 ALA A C 1
ATOM 684 O O . ALA A 1 91 ? -7.469 -1.443 29.152 1.00 95.75 91 ALA A O 1
ATOM 685 N N . TYR A 1 92 ? -9.387 -2.194 30.012 1.00 96.94 92 TYR A N 1
ATOM 686 C CA . TYR A 1 92 ? -10.133 -2.178 28.743 1.00 96.94 92 TYR A CA 1
ATOM 687 C C . TYR A 1 92 ? -11.056 -0.959 28.550 1.00 96.94 92 TYR A C 1
ATOM 689 O O . TYR A 1 92 ? -11.395 -0.212 29.482 1.00 96.94 92 TYR A O 1
ATOM 697 N N . ALA A 1 93 ? -11.532 -0.774 27.313 1.00 96.50 93 ALA A N 1
ATOM 698 C CA . ALA A 1 93 ? -12.583 0.187 26.995 1.00 96.50 93 ALA A CA 1
ATOM 699 C C . ALA A 1 93 ? -13.979 -0.439 27.110 1.00 96.50 93 ALA A C 1
ATOM 701 O O . ALA A 1 93 ? -14.366 -1.267 26.300 1.00 96.50 93 ALA A O 1
ATOM 702 N N . LYS A 1 94 ? -14.789 0.033 28.062 1.00 96.38 94 LYS A N 1
ATOM 703 C CA . LYS A 1 94 ? -16.203 -0.355 28.195 1.00 96.38 94 LYS A CA 1
ATOM 704 C C . LYS A 1 94 ? -17.078 0.184 27.064 1.00 96.38 94 LYS A C 1
ATOM 706 O O . LYS A 1 94 ? -18.079 -0.421 26.700 1.00 96.38 94 LYS A O 1
ATOM 711 N N . ALA A 1 95 ? -16.718 1.339 26.513 1.00 97.69 95 ALA A N 1
ATOM 712 C CA . ALA A 1 95 ? -17.319 1.848 25.290 1.00 97.69 95 ALA A CA 1
ATOM 713 C C . ALA A 1 95 ? -16.235 2.412 24.378 1.00 97.69 95 ALA A C 1
ATOM 715 O O . ALA A 1 95 ? -15.381 3.173 24.839 1.00 97.69 95 ALA A O 1
ATOM 716 N N . TYR A 1 96 ? -16.310 2.101 23.089 1.00 98.12 96 TYR A N 1
ATOM 717 C CA . TYR A 1 96 ? -15.368 2.560 22.074 1.00 98.12 96 TYR A CA 1
ATOM 718 C C . TYR A 1 96 ? -16.015 2.575 20.682 1.00 98.12 96 TYR A C 1
ATOM 720 O O . TYR A 1 96 ? -17.120 2.064 20.484 1.00 98.12 96 TYR A O 1
ATOM 728 N N . ASP A 1 97 ? -15.348 3.221 19.732 1.00 98.44 97 ASP A N 1
ATOM 729 C CA . ASP A 1 97 ? -15.693 3.174 18.313 1.00 98.44 97 ASP A CA 1
ATOM 730 C C . ASP A 1 97 ? -14.565 2.523 17.515 1.00 98.44 97 ASP A C 1
ATOM 732 O O . ASP A 1 97 ? -13.393 2.818 17.755 1.00 98.44 97 ASP A O 1
ATOM 736 N N . ILE A 1 98 ? -14.936 1.709 16.527 1.00 98.50 98 ILE A N 1
ATOM 737 C CA . ILE A 1 98 ? -14.075 1.370 15.395 1.00 98.50 98 ILE A CA 1
ATOM 738 C C . ILE A 1 98 ? -14.371 2.371 14.293 1.00 98.50 98 ILE A C 1
ATOM 740 O O . ILE A 1 98 ? -15.524 2.544 13.878 1.00 98.50 98 ILE A O 1
ATOM 744 N N . GLN A 1 99 ? -13.330 3.041 13.825 1.00 98.62 99 GLN A N 1
ATOM 745 C CA . GLN A 1 99 ? -13.429 4.061 12.798 1.00 98.62 99 GLN A CA 1
ATOM 746 C C . GLN A 1 99 ? -12.437 3.776 11.682 1.00 98.62 99 GLN A C 1
ATOM 748 O O . GLN A 1 99 ? -11.361 3.244 11.932 1.00 98.62 99 GLN A O 1
ATOM 753 N N . VAL A 1 100 ? -12.790 4.163 10.464 1.00 97.44 100 VAL A N 1
ATOM 754 C CA . VAL A 1 100 ? -11.904 4.076 9.305 1.00 97.44 100 VAL A CA 1
ATOM 755 C C . VAL A 1 100 ? -11.671 5.452 8.701 1.00 97.44 100 VAL A C 1
ATOM 757 O O . VAL A 1 100 ? -12.497 6.358 8.853 1.00 97.44 100 VAL A O 1
ATOM 760 N N . SER A 1 101 ? -10.537 5.614 8.034 1.00 92.00 101 SER A N 1
ATOM 761 C CA . SER A 1 101 ? -10.165 6.846 7.343 1.00 92.00 101 SER A CA 1
ATOM 762 C C . SER A 1 101 ? -9.296 6.540 6.122 1.00 92.00 101 SER A C 1
ATOM 764 O O . SER A 1 101 ? -8.629 5.508 6.075 1.00 92.00 101 SER A O 1
ATOM 766 N N . ASN A 1 102 ? -9.297 7.435 5.133 1.00 81.06 102 ASN A N 1
ATOM 767 C CA . ASN A 1 102 ? -8.353 7.402 4.010 1.00 81.06 102 ASN A CA 1
ATOM 768 C C . ASN A 1 102 ? -7.184 8.387 4.195 1.00 81.06 102 ASN A C 1
ATOM 770 O O . ASN A 1 102 ? -6.194 8.268 3.486 1.00 81.06 102 ASN A O 1
ATOM 774 N N . ASP A 1 103 ? -7.292 9.342 5.125 1.00 79.50 103 ASP A N 1
ATOM 775 C CA . ASP A 1 103 ? -6.421 10.525 5.250 1.00 79.50 103 ASP A CA 1
ATOM 776 C C . ASP A 1 103 ? -5.907 10.764 6.690 1.00 79.50 103 ASP A C 1
ATOM 778 O O . ASP A 1 103 ? -5.333 11.812 6.989 1.00 79.50 103 ASP A O 1
ATOM 782 N N . ALA A 1 104 ? -6.192 9.835 7.610 1.00 83.19 104 ALA A N 1
ATOM 783 C CA . ALA A 1 104 ? -5.947 9.913 9.055 1.00 83.19 104 ALA A CA 1
ATOM 784 C C . ALA A 1 104 ? -6.542 11.150 9.771 1.00 83.19 104 ALA A C 1
ATOM 786 O O . ALA A 1 104 ? -6.305 11.369 10.963 1.00 83.19 104 ALA A O 1
ATOM 787 N N . SER A 1 105 ? -7.384 11.929 9.090 1.00 87.31 105 SER A N 1
ATOM 788 C CA . SER A 1 105 ? -7.888 13.228 9.553 1.00 87.31 105 SER A CA 1
ATOM 789 C C . SER A 1 105 ? -9.414 13.233 9.637 1.00 87.31 105 SER A C 1
ATOM 791 O O . SER A 1 105 ? -9.993 13.629 10.652 1.00 87.31 105 SER A O 1
ATOM 793 N N . SER A 1 106 ? -10.063 12.692 8.611 1.00 92.25 106 SER A N 1
ATOM 794 C CA . SER A 1 106 ? -11.503 12.513 8.481 1.00 92.25 106 SER A CA 1
ATOM 795 C C . SER A 1 106 ? -11.858 11.066 8.802 1.00 92.25 106 SER A C 1
ATOM 797 O O . SER A 1 106 ? -11.401 10.138 8.136 1.00 92.25 106 SER A O 1
ATOM 799 N N . TRP A 1 107 ? -12.676 10.851 9.830 1.00 97.38 107 TRP A N 1
ATOM 800 C CA . TRP A 1 107 ? -12.939 9.514 10.363 1.00 97.38 107 TRP A CA 1
ATOM 801 C C . TRP A 1 107 ? -14.418 9.161 10.294 1.00 97.38 107 TRP A C 1
ATOM 803 O O . TRP A 1 107 ? -15.260 9.906 10.796 1.00 97.38 107 TRP A O 1
ATOM 813 N N . THR A 1 108 ? -14.717 7.985 9.747 1.00 97.06 108 THR A N 1
ATOM 814 C CA . THR A 1 108 ? -16.069 7.416 9.698 1.00 97.06 108 THR A CA 1
ATOM 815 C C . THR A 1 108 ? -16.181 6.286 10.710 1.00 97.06 108 THR A C 1
ATOM 817 O O . THR A 1 108 ? -15.385 5.352 10.680 1.00 97.06 108 THR A O 1
ATOM 820 N N . THR A 1 109 ? -17.163 6.345 11.608 1.00 98.06 109 THR A N 1
ATOM 821 C CA . THR A 1 109 ? -17.437 5.246 12.545 1.00 98.06 109 THR A CA 1
ATOM 822 C C . THR A 1 109 ? -18.145 4.100 11.829 1.00 98.06 109 THR A C 1
ATOM 824 O O . THR A 1 109 ? -19.215 4.297 11.261 1.00 98.06 109 THR A O 1
ATOM 827 N N . VAL A 1 110 ? -17.573 2.897 11.906 1.00 95.38 110 VAL A N 1
ATOM 828 C CA . VAL A 1 110 ? -18.113 1.666 11.290 1.00 95.38 110 VAL A CA 1
ATOM 829 C C . VAL A 1 110 ? -18.688 0.700 12.332 1.00 95.38 110 VAL A C 1
ATOM 831 O O . VAL A 1 110 ? -19.576 -0.112 12.047 1.00 95.38 110 VAL A O 1
ATOM 834 N N . ARG A 1 111 ? -18.245 0.829 13.587 1.00 97.31 111 ARG A N 1
ATOM 835 C CA . ARG A 1 111 ? -18.823 0.135 14.740 1.00 97.31 111 ARG A CA 1
ATOM 836 C C . ARG A 1 111 ? -18.762 1.009 15.979 1.00 97.31 111 ARG A C 1
ATOM 838 O O . ARG A 1 111 ? -17.748 1.648 16.230 1.00 97.31 111 ARG A O 1
ATOM 845 N N . SER A 1 112 ? -19.818 0.959 16.780 1.00 97.69 112 SER A N 1
ATOM 846 C CA . SER A 1 112 ? -19.823 1.476 18.145 1.00 97.69 112 SER A CA 1
ATOM 847 C C . SER A 1 112 ? -20.130 0.341 19.109 1.00 97.69 112 SER A C 1
ATOM 849 O O . SER A 1 112 ? -21.150 -0.330 18.963 1.00 97.69 112 SER A O 1
ATOM 851 N N . VAL A 1 113 ? -19.271 0.171 20.108 1.00 97.19 113 VAL A N 1
ATOM 852 C CA . VAL A 1 113 ? -19.473 -0.735 21.240 1.00 97.19 113 VAL A CA 1
ATOM 853 C C . VAL A 1 113 ? -19.700 0.122 22.483 1.00 97.19 113 VAL A C 1
ATOM 855 O O . VAL A 1 113 ? -19.037 1.147 22.671 1.00 97.19 113 VAL A O 1
ATOM 858 N N . THR A 1 114 ? -20.703 -0.216 23.290 1.00 97.06 114 THR A N 1
ATOM 859 C CA . THR A 1 114 ? -21.165 0.647 24.396 1.00 97.06 114 THR A CA 1
ATOM 860 C C . THR A 1 114 ? -21.109 0.005 25.776 1.00 97.06 114 THR A C 1
ATOM 862 O O . THR A 1 114 ? -21.223 0.734 26.762 1.00 97.06 114 THR A O 1
ATOM 865 N N . ASP A 1 115 ? -20.967 -1.317 25.849 1.00 94.81 115 ASP A N 1
ATOM 866 C CA . ASP A 1 115 ? -20.972 -2.076 27.104 1.00 94.81 115 ASP A CA 1
ATOM 867 C C . ASP A 1 115 ? -20.107 -3.343 26.985 1.00 94.81 115 ASP A C 1
ATOM 869 O O . ASP A 1 115 ? -20.582 -4.447 27.221 1.00 94.81 115 ASP A O 1
ATOM 873 N N . ALA A 1 116 ? -18.854 -3.182 26.552 1.00 95.69 116 ALA A N 1
ATOM 874 C CA . ALA A 1 116 ? -17.884 -4.277 26.520 1.00 95.69 116 ALA A CA 1
ATOM 875 C C . ALA A 1 116 ? -17.519 -4.727 27.944 1.00 95.69 116 ALA A C 1
ATOM 877 O O . ALA A 1 116 ? -17.553 -3.927 28.891 1.00 95.69 116 ALA A O 1
ATOM 878 N N . ASP A 1 117 ? -17.160 -5.998 28.081 1.00 94.69 117 ASP A N 1
ATOM 879 C CA . ASP A 1 117 ? -16.730 -6.650 29.319 1.00 94.69 117 ASP A CA 1
ATOM 880 C C . ASP A 1 117 ? -15.202 -6.741 29.462 1.00 94.69 117 ASP A C 1
ATOM 882 O O . ASP A 1 117 ? -14.720 -6.960 30.575 1.00 94.69 117 ASP A O 1
ATOM 886 N N . GLY A 1 118 ? -14.461 -6.470 28.386 1.00 90.62 118 GLY A N 1
ATOM 887 C CA . GLY A 1 118 ? -13.010 -6.611 28.318 1.00 90.62 118 GLY A CA 1
ATOM 888 C C . GLY A 1 118 ? -12.642 -7.794 27.431 1.00 90.62 118 GLY A C 1
ATOM 889 O O . GLY A 1 118 ? -13.317 -8.042 26.441 1.00 90.62 118 GLY A O 1
ATOM 890 N N . ASP A 1 119 ? -11.570 -8.508 27.770 1.00 95.31 119 ASP A N 1
ATOM 891 C CA . ASP A 1 119 ? -11.141 -9.729 27.077 1.00 95.31 119 ASP A CA 1
ATOM 892 C C . ASP A 1 119 ? -10.982 -9.564 25.548 1.00 95.31 119 ASP A C 1
ATOM 894 O O . ASP A 1 119 ? -10.288 -8.658 25.085 1.00 95.31 119 ASP A O 1
ATOM 898 N N . VAL A 1 120 ? -11.552 -10.475 24.750 1.00 95.69 120 VAL A N 1
ATOM 899 C CA . VAL A 1 120 ? -11.436 -10.480 23.288 1.00 95.69 120 VAL A CA 1
ATOM 900 C C . VAL A 1 120 ? -12.744 -10.025 22.662 1.00 95.69 120 VAL A C 1
ATOM 902 O O . VAL A 1 120 ? -13.755 -10.721 22.750 1.00 95.69 120 VAL A O 1
ATOM 905 N N . ASP A 1 121 ? -12.681 -8.928 21.919 1.00 92.19 121 ASP A N 1
ATOM 906 C CA . ASP A 1 121 ? -13.773 -8.471 21.070 1.00 92.19 121 ASP A CA 1
ATOM 907 C C . ASP A 1 121 ? -13.516 -8.893 19.623 1.00 92.19 121 ASP A C 1
ATOM 909 O O . ASP A 1 121 ? -12.523 -8.492 19.020 1.00 92.19 121 ASP A O 1
ATOM 913 N N . ASP A 1 122 ? -14.425 -9.672 19.037 1.00 92.69 122 ASP A N 1
ATOM 914 C CA . ASP A 1 122 ? -14.335 -10.117 17.644 1.00 92.69 122 ASP A CA 1
ATOM 915 C C . ASP A 1 122 ? -15.452 -9.497 16.788 1.00 92.69 122 ASP A C 1
ATOM 917 O O . ASP A 1 122 ? -16.589 -9.977 16.730 1.00 92.69 122 ASP A O 1
ATOM 921 N N . LEU A 1 123 ? -15.137 -8.370 16.149 1.00 90.06 123 LEU A N 1
ATOM 922 C CA . LEU A 1 123 ? -16.094 -7.519 15.450 1.00 90.06 123 LEU A CA 1
ATOM 923 C C . LEU A 1 123 ? -16.109 -7.863 13.962 1.00 90.06 123 LEU A C 1
ATOM 925 O O . LEU A 1 123 ? -15.321 -7.326 13.190 1.00 90.06 123 LEU A O 1
ATOM 929 N N . THR A 1 124 ? -17.028 -8.732 13.553 1.00 87.50 124 THR A N 1
ATOM 930 C CA . THR A 1 124 ? -17.216 -9.157 12.154 1.00 87.50 124 THR A CA 1
ATOM 931 C C . THR A 1 124 ? -18.262 -8.310 11.414 1.00 87.50 124 THR A C 1
ATOM 933 O O . THR A 1 124 ? -18.980 -7.508 12.017 1.00 87.50 124 THR A O 1
ATOM 936 N N . ASN A 1 125 ? -18.385 -8.506 10.095 1.00 79.81 125 ASN A N 1
ATOM 937 C CA . ASN A 1 125 ? -19.371 -7.850 9.222 1.00 79.81 125 ASN A CA 1
ATOM 938 C C . ASN A 1 125 ? -19.284 -6.311 9.214 1.00 79.81 125 ASN A C 1
ATOM 940 O O . ASN A 1 125 ? -20.303 -5.619 9.152 1.00 79.81 125 ASN A O 1
ATOM 944 N N . LEU A 1 126 ? -18.068 -5.760 9.288 1.00 79.00 126 LEU A N 1
ATOM 945 C CA . LEU A 1 126 ? -17.855 -4.310 9.307 1.00 79.00 126 LEU A CA 1
ATOM 946 C C . LEU A 1 126 ? -18.124 -3.637 7.957 1.00 79.00 126 LEU A C 1
ATOM 948 O O . LEU A 1 126 ? -18.489 -2.463 7.956 1.00 79.00 126 LEU A O 1
ATOM 952 N N . ASN A 1 127 ? -17.979 -4.367 6.842 1.00 82.31 127 ASN A N 1
ATOM 953 C CA . ASN A 1 127 ? -18.221 -3.896 5.469 1.00 82.31 127 ASN A CA 1
ATOM 954 C C . ASN A 1 127 ? -17.671 -2.483 5.225 1.00 82.31 127 ASN A C 1
ATOM 956 O O . ASN A 1 127 ? -18.357 -1.602 4.706 1.00 82.31 127 ASN A O 1
ATOM 960 N N . ALA A 1 128 ? -16.439 -2.265 5.675 1.00 84.75 128 ALA A N 1
ATOM 961 C CA . ALA A 1 128 ? -15.796 -0.969 5.674 1.00 84.75 128 ALA A CA 1
ATOM 962 C C . ALA A 1 128 ? -14.667 -0.930 4.649 1.00 84.75 128 ALA A C 1
ATOM 964 O O . ALA A 1 128 ? -14.125 -1.957 4.239 1.00 84.75 128 ALA A O 1
ATOM 965 N N . THR A 1 129 ? -14.275 0.277 4.264 1.00 79.38 129 THR A N 1
ATOM 966 C CA . THR A 1 129 ? -13.089 0.484 3.440 1.00 79.38 129 THR A CA 1
ATOM 967 C C . THR A 1 129 ? -12.337 1.695 3.959 1.00 79.38 129 THR A C 1
ATOM 969 O O . THR A 1 129 ? -12.937 2.737 4.226 1.00 79.38 129 THR A O 1
ATOM 972 N N . GLY A 1 130 ? -11.026 1.560 4.104 1.00 81.62 130 GLY A N 1
ATOM 973 C CA . GLY A 1 130 ? -10.161 2.632 4.576 1.00 81.62 130 GLY A CA 1
ATOM 974 C C . GLY A 1 130 ? -8.703 2.205 4.585 1.00 81.62 130 GLY A C 1
ATOM 975 O O . GLY A 1 130 ? -8.400 1.015 4.538 1.00 81.62 130 GLY A O 1
ATOM 976 N N . ARG A 1 131 ? -7.803 3.184 4.631 1.00 88.94 131 ARG A N 1
ATOM 977 C CA . ARG A 1 131 ? -6.371 2.953 4.851 1.00 88.94 131 ARG A CA 1
ATOM 978 C C . ARG A 1 131 ? -6.032 2.869 6.333 1.00 88.94 131 ARG A C 1
ATOM 980 O O . ARG A 1 131 ? -5.187 2.081 6.729 1.00 88.94 131 ARG A O 1
ATOM 987 N N . TYR A 1 132 ? -6.709 3.661 7.153 1.00 93.31 132 TYR A N 1
ATOM 988 C CA . TYR A 1 132 ? -6.464 3.720 8.586 1.00 93.31 132 TYR A CA 1
ATOM 989 C C . TYR A 1 132 ? -7.628 3.107 9.349 1.00 93.31 132 TYR A C 1
ATOM 991 O O . TYR A 1 132 ? -8.785 3.394 9.033 1.00 93.31 132 TYR A O 1
ATOM 999 N N . VAL A 1 133 ? -7.326 2.335 10.392 1.00 98.06 133 VAL A N 1
ATOM 1000 C CA . VAL A 1 133 ? -8.318 1.791 11.332 1.00 98.06 133 VAL A CA 1
ATOM 1001 C C . VAL A 1 133 ? -8.019 2.328 12.721 1.00 98.06 133 VAL A C 1
ATOM 1003 O O . VAL A 1 133 ? -6.931 2.112 13.239 1.00 98.06 133 VAL A O 1
ATOM 1006 N N . ARG A 1 134 ? -8.977 3.034 13.328 1.00 98.69 134 ARG A N 1
ATOM 1007 C CA . ARG A 1 134 ? -8.861 3.637 14.660 1.00 98.69 134 ARG A CA 1
ATOM 1008 C C . ARG A 1 134 ? -9.800 2.985 15.656 1.00 98.69 134 ARG A C 1
ATOM 1010 O O . ARG A 1 134 ? -11.003 2.911 15.416 1.00 98.69 134 ARG A O 1
ATOM 1017 N N . ILE A 1 135 ? -9.253 2.646 16.816 1.00 98.62 135 ILE A N 1
ATOM 1018 C CA . ILE A 1 135 ? -9.986 2.285 18.022 1.00 98.62 135 ILE A CA 1
ATOM 1019 C C . ILE A 1 135 ? -10.012 3.534 18.903 1.00 98.62 135 ILE A C 1
ATOM 1021 O O . ILE A 1 135 ? -8.978 4.004 19.385 1.00 98.62 135 ILE A O 1
ATOM 1025 N N . LYS A 1 136 ? -11.197 4.116 19.088 1.00 98.06 136 LYS A N 1
ATOM 1026 C CA . LYS A 1 136 ? -11.388 5.332 19.886 1.00 98.06 136 LYS A CA 1
ATOM 1027 C C . LYS A 1 136 ? -12.136 5.011 21.172 1.00 98.06 136 LYS A C 1
ATOM 1029 O O . LYS A 1 136 ? -13.340 4.758 21.133 1.00 98.06 136 LYS A O 1
ATOM 1034 N N . GLY A 1 137 ? -11.448 5.079 22.309 1.00 96.75 137 GLY A N 1
ATOM 1035 C CA . GLY A 1 137 ? -12.065 4.908 23.620 1.00 96.75 137 GLY A CA 1
ATOM 1036 C C . GLY A 1 137 ? -13.061 6.031 23.935 1.00 96.75 137 GLY A C 1
ATOM 1037 O O . GLY A 1 137 ? -12.784 7.212 23.720 1.00 96.75 137 GLY A O 1
ATOM 1038 N N . LYS A 1 138 ? -14.235 5.659 24.451 1.00 95.69 138 LYS A N 1
ATOM 1039 C CA . LYS A 1 138 ? -15.299 6.577 24.904 1.00 95.69 138 LYS A CA 1
ATOM 1040 C C . LYS A 1 138 ? -15.568 6.465 26.401 1.00 95.69 138 LYS A C 1
ATOM 1042 O O . LYS A 1 138 ? -15.941 7.450 27.035 1.00 95.69 138 LYS A O 1
ATOM 1047 N N . LYS A 1 139 ? -15.429 5.263 26.965 1.00 95.38 139 LYS A N 1
ATOM 1048 C CA . LYS A 1 139 ? -15.615 4.992 28.392 1.00 95.38 139 LYS A CA 1
ATOM 1049 C C . LYS A 1 139 ? -14.703 3.853 28.820 1.00 95.38 139 LYS A C 1
ATOM 1051 O O . LYS A 1 139 ? -14.655 2.821 28.160 1.00 95.38 139 LYS A O 1
ATOM 1056 N N . ARG A 1 140 ? -14.044 4.022 29.960 1.00 95.75 140 ARG A N 1
ATOM 1057 C CA . ARG A 1 140 ? -13.192 3.003 30.579 1.00 95.75 140 ARG A CA 1
ATOM 1058 C C . ARG A 1 140 ? -13.997 1.931 31.306 1.00 95.75 140 ARG A C 1
ATOM 1060 O O . ARG A 1 140 ? -15.058 2.235 31.857 1.00 95.75 140 ARG A O 1
ATOM 1067 N N . GLY A 1 141 ? -13.479 0.705 31.301 1.00 94.56 141 GLY A N 1
ATOM 1068 C CA . GLY A 1 141 ? -13.970 -0.402 32.126 1.00 94.56 141 GLY A CA 1
ATOM 1069 C C . GLY A 1 141 ? -13.469 -0.352 33.566 1.00 94.56 141 GLY A C 1
ATOM 1070 O O . GLY A 1 141 ? -14.196 -0.733 34.481 1.00 94.56 141 GLY A O 1
ATOM 1071 N N . THR A 1 142 ? -12.270 0.192 33.773 1.00 93.38 142 THR A N 1
ATOM 1072 C CA . THR A 1 142 ? -11.600 0.293 35.077 1.00 93.38 142 THR A CA 1
ATOM 1073 C C . THR A 1 142 ? -11.142 1.733 35.361 1.00 93.38 142 THR A C 1
ATOM 1075 O O . THR A 1 142 ? -11.460 2.666 34.616 1.00 93.38 142 THR A O 1
ATOM 1078 N N . GLU A 1 143 ? -10.423 1.947 36.467 1.00 91.06 143 GLU A N 1
ATOM 1079 C CA . GLU A 1 143 ? -9.834 3.252 36.808 1.00 91.06 143 GLU A CA 1
ATOM 1080 C C . GLU A 1 143 ? -8.569 3.605 35.998 1.00 91.06 143 GLU A C 1
ATOM 1082 O O . GLU A 1 143 ? -8.186 4.781 35.941 1.00 91.06 143 GLU A O 1
ATOM 1087 N N . TYR A 1 144 ? -7.963 2.611 35.337 1.00 92.62 144 TYR A N 1
ATOM 1088 C CA . TYR A 1 144 ? -6.713 2.711 34.572 1.00 92.62 144 TYR A CA 1
ATOM 1089 C C . TYR A 1 144 ? -6.899 3.348 33.184 1.00 92.62 144 TYR A C 1
ATOM 1091 O O . TYR A 1 144 ? -7.942 3.926 32.900 1.00 92.62 144 TYR A O 1
ATOM 1099 N N . GLY A 1 145 ? -5.868 3.359 32.336 1.00 93.88 145 GLY A N 1
ATOM 1100 C CA . GLY A 1 145 ? -5.980 3.768 30.928 1.00 93.88 145 GLY A CA 1
ATOM 1101 C C . GLY A 1 145 ? -6.720 2.736 30.064 1.00 93.88 145 GLY A C 1
ATOM 1102 O O . GLY A 1 145 ? -7.463 1.900 30.573 1.00 93.88 145 GLY A O 1
ATOM 1103 N N . TYR A 1 146 ? -6.510 2.801 28.751 1.00 97.50 146 TYR A N 1
ATOM 1104 C CA . TYR A 1 146 ? -6.864 1.732 27.816 1.00 97.50 146 TYR A CA 1
ATOM 1105 C C . TYR A 1 146 ? -5.607 0.943 27.455 1.00 97.50 146 TYR A C 1
ATOM 1107 O O . TYR A 1 146 ? -4.541 1.539 27.294 1.00 97.50 146 TYR A O 1
ATOM 1115 N N . SER A 1 147 ? -5.727 -0.371 27.302 1.00 97.44 147 SER A N 1
ATOM 1116 C CA . SER A 1 147 ? -4.598 -1.225 26.968 1.00 97.44 147 SER A CA 1
ATOM 1117 C C . SER A 1 147 ? -5.013 -2.435 26.135 1.00 97.44 147 SER A C 1
ATOM 1119 O O . SER A 1 147 ? -6.005 -3.098 26.429 1.00 97.44 147 SER A O 1
ATOM 1121 N N . LEU A 1 148 ? -4.249 -2.690 25.074 1.00 98.06 148 LEU A N 1
ATOM 1122 C CA . LEU A 1 148 ? -4.487 -3.747 24.093 1.00 98.06 148 LEU A CA 1
ATOM 1123 C C . LEU A 1 148 ? -3.225 -4.595 23.976 1.00 98.06 148 LEU A C 1
ATOM 1125 O O . LEU A 1 148 ? -2.156 -4.034 23.735 1.00 98.06 148 LEU A O 1
ATOM 1129 N N . TRP A 1 149 ? -3.379 -5.908 24.136 1.00 96.00 149 TRP A N 1
ATOM 1130 C CA . TRP A 1 149 ? -2.366 -6.893 23.761 1.00 96.00 149 TRP A CA 1
ATOM 1131 C C . TRP A 1 149 ? -2.250 -6.971 22.240 1.00 96.00 149 TRP A C 1
ATOM 1133 O O . TRP A 1 149 ? -1.156 -6.954 21.716 1.00 96.00 149 TRP A O 1
ATOM 1143 N N . GLU A 1 150 ? -3.375 -7.001 21.517 1.00 95.81 150 GLU A N 1
ATOM 1144 C CA . GLU A 1 150 ? -3.358 -7.153 20.056 1.00 95.81 150 GLU A CA 1
ATOM 1145 C C . GLU A 1 150 ? -4.541 -6.464 19.364 1.00 95.81 150 GLU A C 1
ATOM 1147 O O . GLU A 1 150 ? -5.664 -6.418 19.886 1.00 95.81 150 GLU A O 1
ATOM 1152 N N . ILE A 1 151 ? -4.278 -5.965 18.156 1.00 97.12 151 ILE A N 1
ATOM 1153 C CA . ILE A 1 151 ? -5.220 -5.412 17.188 1.00 97.12 151 ILE A CA 1
ATOM 1154 C C . ILE A 1 151 ? -5.014 -6.170 15.885 1.00 97.12 151 ILE A C 1
ATOM 1156 O O . ILE A 1 151 ? -4.011 -6.019 15.189 1.00 97.12 151 ILE A O 1
ATOM 1160 N N . GLU A 1 152 ? -6.036 -6.914 15.497 1.00 95.19 152 GLU A N 1
ATOM 1161 C CA . GLU A 1 152 ? -6.029 -7.674 14.263 1.00 95.19 152 GLU A CA 1
ATOM 1162 C C . GLU A 1 152 ? -7.102 -7.117 13.329 1.00 95.19 152 GLU A C 1
ATOM 1164 O O . GLU A 1 152 ? -8.269 -6.967 13.703 1.00 95.19 152 GLU A O 1
ATOM 1169 N N . VAL A 1 153 ? -6.718 -6.798 12.096 1.00 92.62 153 VAL A N 1
ATOM 1170 C CA . VAL A 1 153 ? -7.626 -6.283 11.066 1.00 92.62 153 VAL A CA 1
ATOM 1171 C C . VAL A 1 153 ? -7.635 -7.275 9.924 1.00 92.62 153 VAL A C 1
ATOM 1173 O O . VAL A 1 153 ? -6.592 -7.582 9.365 1.00 92.62 153 VAL A O 1
ATOM 1176 N N . TYR A 1 154 ? -8.809 -7.742 9.533 1.00 81.06 154 TYR A N 1
ATOM 1177 C CA . TYR A 1 154 ? -8.951 -8.728 8.476 1.00 81.06 154 TYR A CA 1
ATOM 1178 C C . TYR A 1 154 ? -9.759 -8.156 7.319 1.00 81.06 154 TYR A C 1
ATOM 1180 O O . TYR A 1 154 ? -10.790 -7.487 7.499 1.00 81.06 154 TYR A O 1
ATOM 1188 N N . GLY A 1 155 ? -9.275 -8.443 6.114 1.00 75.94 155 GLY A N 1
ATOM 1189 C CA . GLY A 1 155 ? -10.005 -8.173 4.887 1.00 75.94 155 GLY A CA 1
ATOM 1190 C C . GLY A 1 155 ? -11.269 -9.016 4.793 1.00 75.94 155 GLY A C 1
ATOM 1191 O O . GLY A 1 155 ? -11.482 -9.944 5.571 1.00 75.94 155 GLY A O 1
ATOM 1192 N N . ALA A 1 156 ? -12.159 -8.683 3.865 1.00 54.75 156 ALA A N 1
ATOM 1193 C CA . ALA A 1 156 ? -13.204 -9.629 3.500 1.00 54.75 156 ALA A CA 1
ATOM 1194 C C . ALA A 1 156 ? -12.533 -10.826 2.820 1.00 54.75 156 ALA A C 1
ATOM 1196 O O . ALA A 1 156 ? -12.073 -10.700 1.688 1.00 54.75 156 ALA A O 1
ATOM 1197 N N . ASP A 1 157 ? -12.486 -11.977 3.496 1.00 41.91 157 ASP A N 1
ATOM 1198 C CA . ASP A 1 157 ? -12.447 -13.243 2.771 1.00 41.91 157 ASP A CA 1
ATOM 1199 C C . ASP A 1 157 ? -13.646 -13.233 1.814 1.00 41.91 157 ASP A C 1
ATOM 1201 O O . ASP A 1 157 ? -14.728 -12.768 2.182 1.00 41.91 157 ASP A O 1
ATOM 1205 N N . ALA A 1 158 ? -13.448 -13.691 0.580 1.00 37.25 158 ALA A N 1
ATOM 1206 C CA . ALA A 1 158 ? -14.379 -13.595 -0.547 1.00 37.25 158 ALA A CA 1
ATOM 1207 C C . ALA A 1 158 ? -15.684 -14.412 -0.386 1.00 37.25 158 ALA A C 1
ATOM 1209 O O . ALA A 1 158 ? -16.097 -15.108 -1.303 1.00 37.25 158 ALA A O 1
ATOM 1210 N N . ASN A 1 159 ? -16.351 -14.360 0.769 1.00 39.88 159 ASN A N 1
ATOM 1211 C CA . ASN A 1 159 ? -17.536 -15.147 1.088 1.00 39.88 159 ASN A CA 1
ATOM 1212 C C . ASN A 1 159 ? -18.554 -14.335 1.903 1.00 39.88 159 ASN A C 1
ATOM 1214 O O . ASN A 1 159 ? -18.647 -14.476 3.121 1.00 39.88 159 ASN A O 1
ATOM 1218 N N . ASN A 1 160 ? -19.324 -13.495 1.200 1.00 38.75 160 ASN A N 1
ATOM 1219 C CA . ASN A 1 160 ? -20.788 -13.325 1.308 1.00 38.75 160 ASN A CA 1
ATOM 1220 C C . ASN A 1 160 ? -21.212 -11.908 0.901 1.00 38.75 160 ASN A C 1
ATOM 1222 O O . ASN A 1 160 ? -21.361 -11.015 1.732 1.00 38.75 160 ASN A O 1
ATOM 1226 N N . GLY A 1 161 ? -21.450 -11.727 -0.401 1.00 33.66 161 GLY A N 1
ATOM 1227 C CA . GLY A 1 161 ? -21.973 -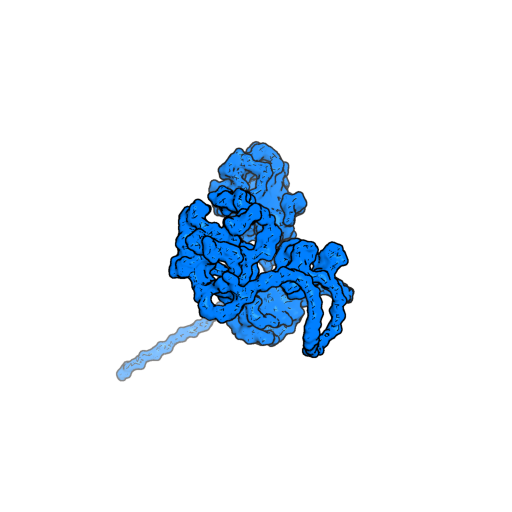10.474 -0.941 1.00 33.66 161 GLY A CA 1
ATOM 1228 C C . GLY A 1 161 ? -21.881 -10.316 -2.458 1.00 33.66 161 GLY A C 1
ATOM 1229 O O . GLY A 1 161 ? -21.625 -9.211 -2.906 1.00 33.66 161 GLY A O 1
ATOM 1230 N N . GLY A 1 162 ? -22.072 -11.384 -3.244 1.00 45.50 162 GLY A N 1
ATOM 1231 C CA . GLY A 1 162 ? -22.433 -11.281 -4.666 1.00 45.50 162 GLY A CA 1
ATOM 1232 C C . GLY A 1 162 ? -21.521 -10.443 -5.571 1.00 45.50 162 GLY A C 1
ATOM 1233 O O . GLY A 1 162 ? -22.036 -9.787 -6.478 1.00 45.50 162 GLY A O 1
ATOM 1234 N N . GLU A 1 163 ? -20.201 -10.454 -5.373 1.00 51.03 163 GLU A N 1
ATOM 1235 C CA . GLU A 1 163 ? -19.316 -10.010 -6.450 1.00 51.03 163 GLU A CA 1
ATOM 1236 C C . GLU A 1 163 ? -19.279 -11.089 -7.530 1.00 51.03 163 GLU A C 1
ATOM 1238 O O . GLU A 1 163 ? -19.043 -12.265 -7.257 1.00 51.03 163 GLU A O 1
ATOM 1243 N N . LYS A 1 164 ? -19.587 -10.678 -8.764 1.00 58.12 164 LYS A N 1
ATOM 1244 C CA . LYS A 1 164 ? -19.476 -11.536 -9.942 1.00 58.12 164 LYS A CA 1
ATOM 1245 C C . LYS A 1 164 ? -18.021 -12.012 -10.055 1.00 58.12 164 LYS A C 1
ATOM 1247 O O . LYS A 1 164 ? -17.104 -11.219 -9.846 1.00 58.12 164 LYS A O 1
ATOM 1252 N N . SER A 1 165 ? -17.828 -13.275 -10.414 1.00 74.12 165 SER A N 1
ATOM 1253 C CA . SER A 1 165 ? -16.526 -13.877 -10.704 1.00 74.12 165 SER A CA 1
ATOM 1254 C C . SER A 1 165 ? -16.476 -14.338 -12.158 1.00 74.12 165 SER A C 1
ATOM 1256 O O . SER A 1 165 ? -17.494 -14.711 -12.740 1.00 74.12 165 SER A O 1
ATOM 1258 N N . VAL A 1 166 ? -15.289 -14.299 -12.753 1.00 85.94 166 VAL A N 1
ATOM 1259 C CA . VAL A 1 166 ? -15.007 -15.027 -13.992 1.00 85.94 166 VAL A CA 1
ATOM 1260 C C . VAL A 1 166 ? -14.796 -16.495 -13.638 1.00 85.94 166 VAL A C 1
ATOM 1262 O O . VAL A 1 166 ? -14.180 -16.795 -12.619 1.00 85.94 166 VAL A O 1
ATOM 1265 N N . THR A 1 167 ? -15.276 -17.414 -14.470 1.00 86.62 167 THR A N 1
ATOM 1266 C CA . THR A 1 167 ? -14.962 -18.843 -14.326 1.00 86.62 167 THR A CA 1
ATOM 1267 C C . THR A 1 167 ? -14.115 -19.289 -15.505 1.00 86.62 167 THR A C 1
ATOM 1269 O O . THR A 1 167 ? -14.579 -19.198 -16.639 1.00 86.62 167 THR A O 1
ATOM 1272 N N . LEU A 1 168 ? -12.905 -19.778 -15.250 1.00 91.06 168 LEU A N 1
ATOM 1273 C CA . LEU A 1 168 ? -12.034 -20.388 -16.257 1.00 91.06 168 LEU A CA 1
ATOM 1274 C C . LEU A 1 168 ? -12.184 -21.908 -16.227 1.00 91.06 168 LEU A C 1
ATOM 1276 O O . LEU A 1 168 ? -12.476 -22.463 -15.168 1.00 91.06 168 LEU A O 1
ATOM 1280 N N . TYR A 1 169 ? -11.987 -22.558 -17.369 1.00 90.06 169 TYR A N 1
ATOM 1281 C CA . TYR A 1 169 ? -12.185 -23.992 -17.556 1.00 90.06 169 TYR A CA 1
ATOM 1282 C C . TYR A 1 169 ? -10.999 -24.618 -18.287 1.00 90.06 169 TYR A C 1
ATOM 1284 O O . TYR A 1 169 ? -10.461 -24.005 -19.211 1.00 90.06 169 TYR A O 1
ATOM 1292 N N . GLU A 1 170 ? -10.663 -25.841 -17.885 1.00 87.44 170 GLU A N 1
ATOM 1293 C CA . GLU A 1 170 ? -9.619 -26.679 -18.490 1.00 87.44 170 GLU A CA 1
ATOM 1294 C C . GLU A 1 170 ? -9.891 -26.953 -19.966 1.00 87.44 170 GLU A C 1
ATOM 1296 O O . GLU A 1 170 ? -9.042 -26.721 -20.808 1.00 87.44 170 GLU A O 1
ATOM 1301 N N . ASP A 1 171 ? -11.110 -27.387 -20.295 1.00 84.44 171 ASP A N 1
ATOM 1302 C CA . ASP A 1 171 ? -11.483 -27.778 -21.652 1.00 84.44 171 ASP A CA 1
ATOM 1303 C C . ASP A 1 171 ? -12.305 -26.684 -22.349 1.00 84.44 171 ASP A C 1
ATOM 1305 O O . ASP A 1 171 ? -13.029 -25.893 -21.722 1.00 84.44 171 ASP A O 1
ATOM 1309 N N . THR A 1 172 ? -12.298 -26.704 -23.683 1.00 88.62 172 THR A N 1
ATOM 1310 C CA . THR A 1 172 ? -13.205 -25.878 -24.488 1.00 88.62 172 THR A CA 1
ATOM 1311 C C . THR A 1 172 ? -14.677 -26.169 -24.158 1.00 88.62 172 THR A C 1
ATOM 1313 O O . THR A 1 172 ? -15.073 -27.258 -23.720 1.00 88.62 172 THR A O 1
ATOM 1316 N N . HIS A 1 173 ? -15.538 -25.187 -24.416 1.00 90.31 173 HIS A N 1
ATOM 1317 C CA . HIS A 1 173 ? -16.981 -25.261 -24.176 1.00 90.31 173 HIS A CA 1
ATOM 1318 C C . HIS A 1 173 ? -17.369 -25.498 -22.704 1.00 90.31 173 HIS A C 1
ATOM 1320 O O . HIS A 1 173 ? -18.383 -26.151 -22.427 1.00 90.31 173 HIS A O 1
ATOM 1326 N N . PHE A 1 174 ? -16.613 -24.911 -21.772 1.00 89.50 174 PHE A N 1
ATOM 1327 C CA . PHE A 1 174 ? -16.895 -24.866 -20.334 1.00 89.50 174 PHE A CA 1
ATOM 1328 C C . PHE A 1 174 ? -16.916 -26.252 -19.669 1.00 89.50 174 PHE A C 1
ATOM 1330 O O . PHE A 1 174 ? -17.860 -26.591 -18.945 1.00 89.50 174 PHE A O 1
ATOM 1337 N N . LYS A 1 175 ? -15.913 -27.083 -19.969 1.00 84.12 175 LYS A N 1
ATOM 1338 C CA . LYS A 1 175 ? -15.772 -28.460 -19.462 1.00 84.12 175 LYS A CA 1
ATOM 1339 C C . LYS A 1 175 ? -14.466 -28.624 -18.667 1.00 84.12 175 LYS A C 1
ATOM 1341 O O . LYS A 1 175 ? -13.711 -27.672 -18.525 1.00 84.12 175 LYS A O 1
ATOM 1346 N N . GLY A 1 176 ? -14.233 -29.817 -18.126 1.00 82.81 176 GLY A N 1
ATOM 1347 C CA . GLY A 1 176 ? -13.063 -30.103 -17.291 1.00 82.81 176 GLY A CA 1
ATOM 1348 C C . GLY A 1 176 ? -13.137 -29.437 -15.915 1.00 82.81 176 GLY A C 1
ATOM 1349 O O . GLY A 1 176 ? -14.238 -29.126 -15.432 1.00 82.81 176 GLY A O 1
ATOM 1350 N N . TYR A 1 177 ? -11.993 -29.269 -15.242 1.00 76.62 177 TYR A N 1
ATOM 1351 C CA . TYR A 1 177 ? -11.974 -28.509 -13.988 1.00 76.62 177 TYR A CA 1
ATOM 1352 C C . TYR A 1 177 ? -12.285 -27.031 -14.237 1.00 76.62 177 TYR A C 1
ATOM 1354 O O . TYR A 1 177 ? -12.102 -26.505 -15.332 1.00 76.62 177 TYR A O 1
ATOM 1362 N N . ALA A 1 178 ? -12.780 -26.362 -13.196 1.00 77.12 178 ALA A N 1
ATOM 1363 C CA . ALA A 1 178 ? -13.140 -24.957 -13.256 1.00 77.12 178 ALA A CA 1
ATOM 1364 C C . ALA A 1 178 ? -12.529 -24.187 -12.089 1.00 77.12 178 ALA A C 1
ATOM 1366 O O . ALA A 1 178 ? -12.488 -24.684 -10.960 1.00 77.12 178 ALA A O 1
ATOM 1367 N N . VAL A 1 179 ? -12.105 -22.956 -12.363 1.00 77.69 179 VAL A N 1
ATOM 1368 C CA . VAL A 1 179 ? -11.552 -22.033 -11.370 1.00 77.69 179 VAL A CA 1
ATOM 1369 C C . VAL A 1 179 ? -12.335 -20.730 -11.394 1.00 77.69 179 VAL A C 1
ATOM 1371 O O . VAL A 1 179 ? -12.466 -20.089 -12.434 1.00 77.69 179 VAL A O 1
ATOM 1374 N N . GLU A 1 180 ? -12.852 -20.326 -10.235 1.00 81.25 180 GLU A N 1
ATOM 1375 C CA . GLU A 1 180 ? -13.559 -19.056 -10.070 1.00 81.25 180 GLU A CA 1
ATOM 1376 C C . GLU A 1 180 ? -12.611 -17.948 -9.605 1.00 81.25 180 GLU A C 1
ATOM 1378 O O . GLU A 1 180 ? -11.890 -18.082 -8.613 1.00 81.25 180 GLU A O 1
ATOM 1383 N N . LEU A 1 181 ? -12.648 -16.827 -10.318 1.00 76.00 181 LEU A N 1
ATOM 1384 C CA . LEU A 1 181 ? -11.778 -15.677 -10.139 1.00 76.00 181 LEU A CA 1
ATOM 1385 C C . LEU A 1 181 ? -12.620 -14.412 -9.920 1.00 76.00 181 LEU A C 1
ATOM 1387 O O . LEU A 1 181 ? -13.207 -13.877 -10.866 1.00 76.00 181 LEU A O 1
ATOM 1391 N N . PRO A 1 182 ? -12.699 -13.907 -8.680 1.00 76.06 182 PRO A N 1
ATOM 1392 C CA . PRO A 1 182 ? -13.165 -12.548 -8.411 1.00 76.06 182 PRO A CA 1
ATOM 1393 C C . PRO A 1 182 ? -12.318 -11.492 -9.139 1.00 76.06 182 PRO A C 1
ATOM 1395 O O . PRO A 1 182 ? -11.263 -11.802 -9.692 1.00 76.06 182 PRO A O 1
ATOM 1398 N N . VAL A 1 183 ? -12.739 -10.227 -9.092 1.00 74.25 183 VAL A N 1
ATOM 1399 C CA . VAL A 1 183 ? -11.910 -9.102 -9.563 1.00 74.25 183 VAL A CA 1
ATOM 1400 C C . VAL A 1 183 ? -10.545 -9.125 -8.871 1.00 74.25 183 VAL A C 1
ATOM 1402 O O . VAL A 1 183 ? -10.470 -9.218 -7.647 1.00 74.25 183 VAL A O 1
ATOM 1405 N N . GLY A 1 184 ? -9.474 -9.048 -9.656 1.00 59.88 184 GLY A N 1
ATOM 1406 C CA . GLY A 1 184 ? -8.102 -9.119 -9.174 1.00 59.88 184 GLY A CA 1
ATOM 1407 C C . GLY A 1 184 ? -7.104 -9.560 -10.243 1.00 59.88 184 GLY A C 1
ATOM 1408 O O . GLY A 1 184 ? -7.470 -9.936 -11.358 1.00 59.88 184 GLY A O 1
ATOM 1409 N N . ASP A 1 185 ? -5.837 -9.539 -9.847 1.00 71.19 185 ASP A N 1
ATOM 1410 C CA . ASP A 1 185 ? -4.683 -9.891 -10.668 1.00 71.19 185 ASP A CA 1
ATOM 1411 C C . ASP A 1 185 ? -4.149 -11.263 -10.240 1.00 71.19 185 ASP A C 1
ATOM 1413 O O . ASP A 1 185 ? -3.820 -11.472 -9.069 1.00 71.19 185 ASP A O 1
ATOM 1417 N N . TYR A 1 186 ? -4.042 -12.199 -11.186 1.00 78.88 186 TYR A N 1
ATOM 1418 C CA . TYR A 1 186 ? -3.669 -13.584 -10.914 1.00 78.88 186 TYR A CA 1
ATOM 1419 C C . TYR A 1 186 ? -2.451 -14.019 -11.735 1.00 78.88 186 TYR A C 1
ATOM 1421 O O . TYR A 1 186 ? -2.548 -14.358 -12.912 1.00 78.88 186 TYR A O 1
ATOM 1429 N N . ASN A 1 187 ? -1.282 -14.042 -11.096 1.00 61.50 187 ASN A N 1
ATOM 1430 C CA . ASN A 1 187 ? -0.075 -14.663 -11.643 1.00 61.50 187 ASN A CA 1
ATOM 1431 C C . ASN A 1 187 ? -0.121 -16.204 -11.523 1.00 61.50 187 ASN A C 1
ATOM 1433 O O . ASN A 1 187 ? -0.988 -16.750 -10.836 1.00 61.50 187 ASN A O 1
ATOM 1437 N N . LEU A 1 188 ? 0.838 -16.909 -12.126 1.00 65.25 188 LEU A N 1
ATOM 1438 C CA . LEU A 1 188 ? 0.889 -18.374 -12.169 1.00 65.25 188 LEU A CA 1
ATOM 1439 C C . LEU A 1 188 ? 0.744 -19.020 -10.786 1.00 65.25 188 LEU A C 1
ATOM 1441 O O . LEU A 1 188 ? -0.065 -19.922 -10.590 1.00 65.25 188 LEU A O 1
ATOM 1445 N N . THR A 1 189 ? 1.486 -18.525 -9.795 1.00 57.22 189 THR A N 1
ATOM 1446 C CA . THR A 1 189 ? 1.426 -19.049 -8.424 1.00 57.22 189 THR A CA 1
ATOM 1447 C C . THR A 1 189 ? 0.019 -18.927 -7.836 1.00 57.22 189 THR A C 1
ATOM 1449 O O . THR A 1 189 ? -0.461 -19.841 -7.167 1.00 57.22 189 THR A O 1
ATOM 1452 N N . SER A 1 190 ? -0.660 -17.807 -8.092 1.00 52.41 190 SER A N 1
ATOM 1453 C CA . SER A 1 190 ? -2.015 -17.555 -7.597 1.00 52.41 190 SER A CA 1
ATOM 1454 C C . SER A 1 190 ? -3.119 -18.290 -8.373 1.00 52.41 190 SER A C 1
ATOM 1456 O O . SER A 1 190 ? -4.195 -18.512 -7.813 1.00 52.41 190 SER A O 1
ATOM 1458 N N . LEU A 1 191 ? -2.858 -18.674 -9.627 1.00 64.31 191 LEU A N 1
ATOM 1459 C CA . LEU A 1 191 ? -3.721 -19.543 -10.431 1.00 64.31 191 LEU A CA 1
ATOM 1460 C C . LEU A 1 191 ? -3.607 -20.999 -9.966 1.00 64.31 191 LEU A C 1
ATOM 1462 O O . LEU A 1 191 ? -4.622 -21.627 -9.664 1.00 64.31 191 LEU A O 1
ATOM 1466 N N . ILE A 1 192 ? -2.377 -21.493 -9.782 1.00 62.28 192 ILE A N 1
ATOM 1467 C CA . ILE A 1 192 ? -2.110 -22.840 -9.252 1.00 62.28 192 ILE A CA 1
ATOM 1468 C C . ILE A 1 192 ? -2.713 -23.021 -7.862 1.00 62.28 192 ILE A C 1
ATOM 1470 O O . ILE A 1 192 ? -3.325 -24.051 -7.581 1.00 62.28 192 ILE A O 1
ATOM 1474 N N . SER A 1 193 ? -2.611 -22.016 -6.988 1.00 53.19 193 SER A N 1
ATOM 1475 C CA . SER A 1 193 ? -3.209 -22.100 -5.648 1.00 53.19 193 SER A CA 1
ATOM 1476 C C . SER A 1 193 ? -4.739 -22.190 -5.659 1.00 53.19 193 SER A C 1
ATOM 1478 O O . SER A 1 193 ? -5.330 -22.599 -4.659 1.00 53.19 193 SER A O 1
ATOM 1480 N N . ARG A 1 194 ? -5.377 -21.848 -6.786 1.00 69.69 194 ARG A N 1
ATOM 1481 C CA . ARG A 1 194 ? -6.825 -21.953 -7.018 1.00 69.69 194 ARG A CA 1
ATOM 1482 C C . ARG A 1 194 ? -7.224 -23.184 -7.830 1.00 69.69 194 ARG A C 1
ATOM 1484 O O . ARG A 1 194 ? -8.406 -23.368 -8.094 1.00 69.69 194 ARG A O 1
ATOM 1491 N N . GLY A 1 195 ? -6.260 -24.036 -8.172 1.00 67.75 195 GLY A N 1
ATOM 1492 C CA . GLY A 1 195 ? -6.492 -25.301 -8.860 1.00 67.75 195 GLY A CA 1
ATOM 1493 C C . GLY A 1 195 ? -6.362 -25.246 -10.380 1.00 67.75 195 GLY A C 1
ATOM 1494 O O . GLY A 1 195 ? -6.624 -26.266 -11.004 1.00 67.75 195 GLY A O 1
ATOM 1495 N N . ALA A 1 196 ? -5.949 -24.116 -10.966 1.00 78.31 196 ALA A N 1
ATOM 1496 C CA . ALA A 1 196 ? -5.602 -24.061 -12.386 1.00 78.31 196 ALA A CA 1
ATOM 1497 C C . ALA A 1 196 ? -4.208 -24.649 -12.621 1.00 78.31 196 ALA A C 1
ATOM 1499 O O . ALA A 1 196 ? -3.324 -24.526 -11.772 1.00 78.31 196 ALA A O 1
ATOM 1500 N N . LEU A 1 197 ? -3.988 -25.262 -13.776 1.00 79.62 197 LEU A N 1
ATOM 1501 C CA . LEU A 1 197 ? -2.657 -25.656 -14.220 1.00 79.62 197 LEU A CA 1
ATOM 1502 C C . LEU A 1 197 ? -2.105 -24.611 -15.196 1.00 79.62 197 LEU A C 1
ATOM 1504 O O . LEU A 1 197 ? -2.838 -23.787 -15.738 1.00 79.62 197 LEU A O 1
ATOM 1508 N N . ASN A 1 198 ? -0.779 -24.593 -15.332 1.00 88.06 198 ASN A N 1
ATOM 1509 C CA . ASN A 1 198 ? -0.122 -23.734 -16.309 1.00 88.06 198 ASN A CA 1
ATOM 1510 C C . ASN A 1 198 ? -0.461 -24.226 -17.711 1.00 88.06 198 ASN A C 1
ATOM 1512 O O . ASN A 1 198 ? -0.329 -25.429 -17.932 1.00 88.06 198 ASN A O 1
ATOM 1516 N N . ASP A 1 199 ? -0.771 -23.311 -18.630 1.00 89.94 199 ASP A N 1
ATOM 1517 C CA . ASP A 1 199 ? -0.920 -23.629 -20.054 1.00 89.94 199 ASP A CA 1
ATOM 1518 C C . ASP A 1 199 ? -2.002 -24.701 -20.299 1.00 89.94 199 ASP A C 1
ATOM 1520 O O . ASP A 1 199 ? -1.797 -25.645 -21.050 1.00 89.94 199 ASP A O 1
ATOM 1524 N N . ASP A 1 200 ? -3.136 -24.578 -19.605 1.00 85.06 200 ASP A N 1
ATOM 1525 C CA . ASP A 1 200 ? -4.181 -25.619 -19.545 1.00 85.06 200 ASP A CA 1
ATOM 1526 C C . ASP A 1 200 ? -5.597 -25.009 -19.493 1.00 85.06 200 ASP A C 1
ATOM 1528 O O . ASP A 1 200 ? -6.539 -25.616 -18.999 1.00 85.06 200 ASP A O 1
ATOM 1532 N N . LEU A 1 201 ? -5.743 -23.732 -19.872 1.00 88.06 201 LEU A N 1
ATOM 1533 C CA . LEU A 1 201 ? -7.008 -22.991 -19.813 1.00 88.06 201 LEU A CA 1
ATOM 1534 C C . LEU A 1 201 ? -7.560 -22.792 -21.224 1.00 88.06 201 LEU A C 1
ATOM 1536 O O . LEU A 1 201 ? -6.939 -22.106 -22.032 1.00 88.06 201 LEU A O 1
ATOM 1540 N N . SER A 1 202 ? -8.772 -23.290 -21.469 1.00 90.56 202 SER A N 1
ATOM 1541 C CA . SER A 1 202 ? -9.329 -23.385 -22.827 1.00 90.56 202 SER A CA 1
ATOM 1542 C C . SER A 1 202 ? -10.651 -22.638 -23.030 1.00 90.56 202 SER A C 1
ATOM 1544 O O . SER A 1 202 ? -11.043 -22.320 -24.155 1.00 90.56 202 SER A O 1
ATOM 1546 N N . SER A 1 203 ? -11.398 -22.333 -21.960 1.00 93.81 203 SER A N 1
ATOM 1547 C CA . SER A 1 203 ? -12.634 -21.537 -22.062 1.00 93.81 203 SER A CA 1
ATOM 1548 C C . SER A 1 203 ? -12.943 -20.717 -20.810 1.00 93.81 203 SER A C 1
ATOM 1550 O O . SER A 1 203 ? -12.445 -20.997 -19.720 1.00 93.81 203 SER A O 1
ATOM 1552 N N . ALA A 1 204 ? -13.769 -19.674 -20.951 1.00 95.56 204 ALA A N 1
ATOM 1553 C CA . ALA A 1 204 ? -14.072 -18.751 -19.857 1.00 95.56 204 ALA A CA 1
ATOM 1554 C C . ALA A 1 204 ? -15.521 -18.254 -19.870 1.00 95.56 204 ALA A C 1
ATOM 1556 O O . ALA A 1 204 ? -16.023 -17.784 -20.890 1.00 95.56 204 ALA A O 1
ATOM 1557 N N . ARG A 1 205 ? -16.187 -18.273 -18.711 1.00 83.00 205 ARG A N 1
ATOM 1558 C CA . ARG A 1 205 ? -17.427 -17.521 -18.480 1.00 83.00 205 ARG A CA 1
ATOM 1559 C C . ARG A 1 205 ? -17.102 -16.161 -17.892 1.00 83.00 205 ARG A C 1
ATOM 1561 O O . ARG A 1 205 ? -16.490 -16.085 -16.828 1.00 83.00 205 ARG A O 1
ATOM 1568 N N . VAL A 1 206 ? -17.552 -15.102 -18.557 1.00 87.31 206 VAL A N 1
ATOM 1569 C CA . VAL A 1 206 ? -17.300 -13.714 -18.157 1.00 87.31 206 VAL A CA 1
ATOM 1570 C C . VAL A 1 206 ? -18.651 -13.027 -17.962 1.00 87.31 206 VAL A C 1
ATOM 1572 O O . VAL A 1 206 ? -19.271 -12.584 -18.932 1.00 87.31 206 VAL A O 1
ATOM 1575 N N . PRO A 1 207 ? -19.154 -12.954 -16.714 1.00 75.12 207 PRO A N 1
ATOM 1576 C CA . PRO A 1 207 ? -20.418 -12.296 -16.431 1.00 75.12 207 PRO A CA 1
ATOM 1577 C C . PRO A 1 207 ? -20.431 -10.830 -16.866 1.00 75.12 207 PRO A C 1
ATOM 1579 O O . PRO A 1 207 ? -19.435 -10.119 -16.749 1.00 75.12 207 PRO A O 1
ATOM 1582 N N . SER A 1 208 ? -21.607 -10.346 -17.269 1.00 68.81 208 SER A N 1
ATOM 1583 C CA . SER A 1 208 ? -21.800 -8.941 -17.637 1.00 68.81 208 SER A CA 1
ATOM 1584 C C . SER A 1 208 ? -21.298 -7.983 -16.553 1.00 68.81 208 SER A C 1
ATOM 1586 O O . SER A 1 208 ? -21.563 -8.177 -15.362 1.00 68.81 208 SER A O 1
ATOM 1588 N N . GLY A 1 209 ? -20.607 -6.918 -16.949 1.00 62.66 209 GLY A N 1
ATOM 1589 C CA . GLY A 1 209 ? -19.990 -5.993 -15.999 1.00 62.66 209 GLY A CA 1
ATOM 1590 C C . GLY A 1 209 ? -18.615 -6.443 -15.498 1.00 62.66 209 GLY A C 1
ATOM 1591 O O . GLY A 1 209 ? -18.074 -5.764 -14.629 1.00 62.66 209 GLY A O 1
ATOM 1592 N N . LEU A 1 210 ? -18.038 -7.523 -16.044 1.00 74.69 210 LEU A N 1
ATOM 1593 C CA . LEU A 1 210 ? -16.621 -7.868 -15.917 1.00 74.69 210 LEU A CA 1
ATOM 1594 C C . LEU A 1 210 ? -15.903 -7.910 -17.277 1.00 74.69 210 LEU A C 1
ATOM 1596 O O . LEU A 1 210 ? -16.529 -7.962 -18.336 1.00 74.69 210 LEU A O 1
ATOM 1600 N N . LYS A 1 211 ? -14.573 -7.887 -17.224 1.00 83.56 211 LYS A N 1
ATOM 1601 C CA . LYS A 1 211 ? -13.653 -8.201 -18.315 1.00 83.56 211 LYS A CA 1
ATOM 1602 C C . LYS A 1 211 ? -12.527 -9.102 -17.795 1.00 83.56 211 LYS A C 1
ATOM 1604 O O . LYS A 1 211 ? -12.128 -8.981 -16.634 1.00 83.56 211 LYS A O 1
ATOM 1609 N N . LEU A 1 212 ? -12.052 -9.999 -18.651 1.00 90.94 212 LEU A N 1
ATOM 1610 C CA . LEU A 1 212 ? -10.964 -10.943 -18.413 1.00 90.94 212 LEU A CA 1
ATOM 1611 C C . LEU A 1 212 ? -9.831 -10.650 -19.395 1.00 90.94 212 LEU A C 1
ATOM 1613 O O . LEU A 1 212 ? -10.054 -10.654 -20.600 1.00 90.94 212 LEU A O 1
ATOM 1617 N N . GLU A 1 213 ? -8.623 -10.465 -18.887 1.00 89.31 213 GLU A N 1
ATOM 1618 C CA . GLU A 1 213 ? -7.402 -10.387 -19.687 1.00 89.31 213 GLU A CA 1
ATOM 1619 C C . GLU A 1 213 ? -6.578 -11.648 -19.457 1.00 89.31 213 GLU A C 1
ATOM 1621 O O . GLU A 1 213 ? -6.319 -12.002 -18.306 1.00 89.31 213 GLU A O 1
ATOM 1626 N N . VAL A 1 214 ? -6.173 -12.324 -20.529 1.00 88.44 214 VAL A N 1
ATOM 1627 C CA . VAL A 1 214 ? -5.403 -13.575 -20.484 1.00 88.44 214 VAL A CA 1
ATOM 1628 C C . VAL A 1 214 ? -4.031 -13.340 -21.100 1.00 88.44 214 VAL A C 1
ATOM 1630 O O . VAL A 1 214 ? -3.935 -12.759 -22.179 1.00 88.44 214 VAL A O 1
ATOM 1633 N N . PHE A 1 215 ? -2.977 -13.776 -20.411 1.00 87.50 215 PHE A N 1
ATOM 1634 C CA . PHE A 1 215 ? -1.588 -13.523 -20.785 1.00 87.50 215 PHE A CA 1
ATOM 1635 C C . PHE A 1 215 ? -0.814 -14.822 -20.982 1.00 87.50 215 PHE A C 1
ATOM 1637 O O . PHE A 1 215 ? -0.848 -15.716 -20.128 1.00 87.50 215 PHE A O 1
ATOM 1644 N N . GLN A 1 216 ? -0.040 -14.858 -22.066 1.00 82.50 216 GLN A N 1
ATOM 1645 C CA . GLN A 1 216 ? 0.797 -15.998 -22.435 1.00 82.50 216 GLN A CA 1
ATOM 1646 C C . GLN A 1 216 ? 1.862 -16.342 -21.381 1.00 82.50 216 GLN A C 1
ATOM 1648 O O . GLN A 1 216 ? 2.211 -17.495 -21.163 1.00 82.50 216 GLN A O 1
ATOM 1653 N N . HIS A 1 217 ? 2.436 -15.338 -20.716 1.00 79.25 217 HIS A N 1
ATOM 1654 C CA . HIS A 1 217 ? 3.499 -15.552 -19.737 1.00 79.25 217 HIS A CA 1
ATOM 1655 C C . HIS A 1 217 ? 3.087 -15.103 -18.342 1.00 79.25 217 HIS A C 1
ATOM 1657 O O . HIS A 1 217 ? 2.220 -14.249 -18.147 1.00 79.25 217 HIS A O 1
ATOM 1663 N N . ASN A 1 218 ? 3.757 -15.678 -17.345 1.00 75.19 218 ASN A N 1
ATOM 1664 C CA . ASN A 1 218 ? 3.549 -15.330 -15.949 1.00 75.19 218 ASN A CA 1
ATOM 1665 C C . ASN A 1 218 ? 3.829 -13.833 -15.687 1.00 75.19 218 ASN A C 1
ATOM 1667 O O . ASN A 1 218 ? 4.678 -13.214 -16.335 1.00 75.19 218 ASN A O 1
ATOM 1671 N N . ASN A 1 219 ? 3.172 -13.282 -14.666 1.00 71.38 219 ASN A N 1
ATOM 1672 C CA . ASN A 1 219 ? 3.250 -11.880 -14.252 1.00 71.38 219 ASN A CA 1
ATOM 1673 C C . ASN A 1 219 ? 2.850 -10.895 -15.366 1.00 71.38 219 ASN A C 1
ATOM 1675 O O . ASN A 1 219 ? 3.490 -9.855 -15.519 1.00 71.38 219 ASN A O 1
ATOM 1679 N N . PHE A 1 220 ? 1.788 -11.229 -16.108 1.00 77.62 220 PHE A N 1
ATOM 1680 C CA . PHE A 1 220 ? 1.111 -10.364 -17.082 1.00 77.62 220 PHE A CA 1
ATOM 1681 C C . PHE A 1 220 ? 2.002 -9.953 -18.259 1.00 77.62 220 PHE A C 1
ATOM 1683 O O . PHE A 1 220 ? 1.982 -8.810 -18.715 1.00 77.62 220 PHE A O 1
ATOM 1690 N N . LYS A 1 221 ? 2.826 -10.893 -18.731 1.00 70.69 221 LYS A N 1
ATOM 1691 C CA . LYS A 1 221 ? 3.776 -10.696 -19.834 1.00 70.69 221 LYS A CA 1
ATOM 1692 C C . LYS A 1 221 ? 3.364 -11.506 -21.063 1.00 70.69 221 LYS A C 1
ATOM 1694 O O . LYS A 1 221 ? 2.533 -12.405 -20.979 1.00 70.69 221 LYS A O 1
ATOM 1699 N N . GLY A 1 222 ? 4.020 -11.233 -22.187 1.00 80.44 222 GLY A N 1
ATOM 1700 C CA . GLY A 1 222 ? 3.724 -11.894 -23.457 1.00 80.44 222 GLY A CA 1
ATOM 1701 C C . GLY A 1 222 ? 2.463 -11.334 -24.112 1.00 80.44 222 GLY A C 1
ATOM 1702 O O . GLY A 1 222 ? 2.024 -10.231 -23.782 1.00 80.44 222 GLY A O 1
ATOM 1703 N N . VAL A 1 223 ? 1.908 -12.084 -25.063 1.00 79.69 223 VAL A N 1
ATOM 1704 C CA . VAL A 1 223 ? 0.692 -11.682 -25.782 1.00 79.69 223 VAL A CA 1
ATOM 1705 C C . VAL A 1 223 ? -0.508 -11.669 -24.826 1.00 79.69 223 VAL A C 1
ATOM 1707 O O . VAL A 1 223 ? -0.637 -12.559 -23.983 1.00 79.69 223 VAL A O 1
ATOM 1710 N N . ARG A 1 224 ? -1.369 -10.651 -24.965 1.00 85.94 224 ARG A N 1
ATOM 1711 C CA . ARG A 1 224 ? -2.591 -10.433 -24.176 1.00 85.94 224 ARG A CA 1
ATOM 1712 C C . ARG A 1 224 ? -3.826 -10.568 -25.066 1.00 85.94 224 ARG A C 1
ATOM 1714 O O . ARG A 1 224 ? -3.889 -9.890 -26.087 1.00 85.94 224 ARG A O 1
ATOM 1721 N N . ASP A 1 225 ? -4.826 -11.313 -24.602 1.00 81.56 225 ASP A N 1
ATOM 1722 C CA . ASP A 1 225 ? -6.190 -11.283 -25.151 1.00 81.56 225 ASP A CA 1
ATOM 1723 C C . ASP A 1 225 ? -7.189 -10.754 -24.115 1.00 81.56 225 ASP A C 1
ATOM 1725 O O . ASP A 1 225 ? -6.990 -10.914 -22.908 1.00 81.56 225 ASP A O 1
ATOM 1729 N N . LEU A 1 226 ? -8.278 -10.140 -24.585 1.00 85.06 226 LEU A N 1
ATOM 1730 C CA . LEU A 1 226 ? -9.321 -9.528 -23.761 1.00 85.06 226 LEU A CA 1
ATOM 1731 C C . LEU A 1 226 ? -10.691 -10.135 -24.082 1.00 85.06 226 LEU A C 1
ATOM 1733 O O . LEU A 1 226 ? -11.149 -10.090 -25.221 1.00 85.06 226 LEU A O 1
ATOM 1737 N N . TYR A 1 227 ? -11.396 -10.588 -23.048 1.00 83.94 227 TYR A N 1
ATOM 1738 C CA . TYR A 1 227 ? -12.729 -11.176 -23.145 1.00 83.94 227 TYR A CA 1
ATOM 1739 C C . TYR A 1 227 ? -13.708 -10.431 -22.237 1.00 83.94 227 TYR A C 1
ATOM 1741 O O . TYR A 1 227 ? -13.481 -10.266 -21.040 1.00 83.94 227 TYR A O 1
ATOM 1749 N N . THR A 1 228 ? -14.832 -9.985 -22.793 1.00 84.06 228 THR A N 1
ATOM 1750 C CA . THR A 1 228 ? -15.903 -9.269 -22.065 1.00 84.06 228 THR A CA 1
ATOM 1751 C C . THR A 1 228 ? -17.211 -10.061 -21.999 1.00 84.06 228 THR A C 1
ATOM 1753 O O . THR A 1 228 ? -18.225 -9.563 -21.511 1.00 84.06 228 THR A O 1
ATOM 1756 N N . SER A 1 229 ? -17.203 -11.300 -22.496 1.00 80.56 229 SER A N 1
ATOM 1757 C CA . SER A 1 229 ? -18.351 -12.207 -22.506 1.00 80.56 229 SER A CA 1
ATOM 1758 C C . SER A 1 229 ? -17.900 -13.670 -22.507 1.00 80.56 229 SER A C 1
ATOM 1760 O O . SER A 1 229 ? -16.721 -13.958 -22.725 1.00 80.56 229 SER A O 1
ATOM 1762 N N . ASP A 1 230 ? -18.837 -14.586 -22.254 1.00 89.38 230 ASP A N 1
ATOM 1763 C CA . ASP A 1 230 ? -18.599 -16.030 -22.312 1.00 89.38 230 ASP A CA 1
ATOM 1764 C C . ASP A 1 230 ? -17.931 -16.434 -23.635 1.00 89.38 230 ASP A C 1
ATOM 1766 O O . ASP A 1 230 ? -18.458 -16.186 -24.718 1.00 89.38 230 ASP A O 1
ATOM 1770 N N . THR A 1 231 ? -16.784 -17.097 -23.526 1.00 91.56 231 THR A N 1
ATOM 1771 C CA . THR A 1 231 ? -15.942 -17.498 -24.652 1.00 91.56 231 THR A CA 1
ATOM 1772 C C . THR A 1 231 ? -15.683 -18.996 -24.560 1.00 91.56 231 THR A C 1
ATOM 1774 O O . THR A 1 231 ? -15.118 -19.480 -23.580 1.00 91.56 231 THR A O 1
ATOM 1777 N N . ALA A 1 232 ? -16.162 -19.744 -25.556 1.00 87.31 232 ALA A N 1
ATOM 1778 C CA . ALA A 1 232 ? -16.102 -21.206 -25.565 1.00 87.31 232 ALA A CA 1
ATOM 1779 C C . ALA A 1 232 ? -14.730 -21.763 -25.982 1.00 87.31 232 ALA A C 1
ATOM 1781 O O . ALA A 1 232 ? -14.463 -22.925 -25.689 1.00 87.31 232 ALA A O 1
ATOM 1782 N N . GLU A 1 233 ? -13.899 -20.955 -26.640 1.00 91.69 233 GLU A N 1
ATOM 1783 C CA . GLU A 1 233 ? -12.546 -21.290 -27.097 1.00 91.69 233 GLU A CA 1
ATOM 1784 C C . GLU A 1 233 ? -11.693 -20.025 -26.949 1.00 91.69 233 GLU A C 1
ATOM 1786 O O . GLU A 1 233 ? -11.992 -19.014 -27.587 1.00 91.69 233 GLU A O 1
ATOM 1791 N N . LEU A 1 234 ? -10.714 -20.037 -26.043 1.00 88.81 234 LEU A N 1
ATOM 1792 C CA . LEU A 1 234 ? -9.803 -18.906 -25.859 1.00 88.81 234 LEU A CA 1
ATOM 1793 C C . LEU A 1 234 ? -8.767 -18.876 -26.989 1.00 88.81 234 LEU A C 1
ATOM 1795 O O . LEU A 1 234 ? -8.272 -19.910 -27.420 1.00 88.81 234 LEU A O 1
ATOM 1799 N N . ASP A 1 235 ? -8.364 -17.681 -27.415 1.00 78.31 235 ASP A N 1
ATOM 1800 C CA . ASP A 1 235 ? -7.277 -17.500 -28.383 1.00 78.31 235 ASP A CA 1
ATOM 1801 C C . ASP A 1 235 ? -5.902 -17.925 -27.809 1.00 78.31 235 ASP A C 1
ATOM 1803 O O . ASP A 1 235 ? -4.966 -18.175 -28.577 1.00 78.31 235 ASP A O 1
ATOM 1807 N N . ARG A 1 236 ? -5.771 -18.016 -26.473 1.00 75.81 236 ARG A N 1
ATOM 1808 C CA . ARG A 1 236 ? -4.654 -18.641 -25.726 1.00 75.81 236 ARG A CA 1
ATOM 1809 C C . ARG A 1 236 ? -5.072 -19.982 -25.095 1.00 75.81 236 ARG A C 1
ATOM 1811 O O . ARG A 1 236 ? -4.866 -20.191 -23.900 1.00 75.81 236 ARG A O 1
ATOM 1818 N N . ASP A 1 237 ? -5.684 -20.851 -25.893 1.00 80.06 237 ASP A N 1
ATOM 1819 C CA . ASP A 1 237 ? -5.921 -22.265 -25.564 1.00 80.06 237 ASP A CA 1
ATOM 1820 C C . ASP A 1 237 ? -4.603 -22.937 -25.149 1.00 80.06 237 ASP A C 1
ATOM 1822 O O . ASP A 1 237 ? -3.624 -22.859 -25.895 1.00 80.06 237 ASP A O 1
ATOM 1826 N N . ASP A 1 238 ? -4.558 -23.533 -23.956 1.00 82.44 238 ASP A N 1
ATOM 1827 C CA . ASP A 1 238 ? -3.377 -24.220 -23.410 1.00 82.44 238 ASP A CA 1
ATOM 1828 C C . ASP A 1 238 ? -2.063 -23.400 -23.451 1.00 82.44 238 ASP A C 1
ATOM 1830 O O . ASP A 1 238 ? -0.976 -23.940 -23.644 1.00 82.44 238 ASP A O 1
ATOM 1834 N N . ASP A 1 239 ? -2.139 -22.070 -23.299 1.00 85.75 239 ASP A N 1
ATOM 1835 C CA . ASP A 1 239 ? -0.959 -21.175 -23.362 1.00 85.75 239 ASP A CA 1
ATOM 1836 C C . ASP A 1 239 ? -1.007 -20.052 -22.308 1.00 85.75 239 ASP A C 1
ATOM 1838 O O . ASP A 1 239 ? -0.223 -19.107 -22.333 1.00 85.75 239 ASP A O 1
ATOM 1842 N N . ALA A 1 240 ? -1.972 -20.098 -21.385 1.00 88.62 240 ALA A N 1
ATOM 1843 C CA . ALA A 1 240 ? -2.172 -19.060 -20.379 1.00 88.62 240 ALA A CA 1
ATOM 1844 C C . ALA A 1 240 ? -1.381 -19.327 -19.086 1.00 88.62 240 ALA A C 1
ATOM 1846 O O . ALA A 1 240 ? -1.593 -20.324 -18.393 1.00 88.62 240 ALA A O 1
ATOM 1847 N N . SER A 1 241 ? -0.555 -18.353 -18.690 1.00 85.00 241 SER A N 1
ATOM 1848 C CA . SER A 1 241 ? 0.257 -18.398 -17.461 1.00 85.00 241 SER A CA 1
ATOM 1849 C C . SER A 1 241 ? -0.102 -17.298 -16.440 1.00 85.00 241 SER A C 1
ATOM 1851 O O . SER A 1 241 ? 0.388 -17.312 -15.306 1.00 85.00 241 SER A O 1
ATOM 1853 N N . SER A 1 242 ? -0.917 -16.301 -16.809 1.00 82.44 242 SER A N 1
ATOM 1854 C CA . SER A 1 242 ? -1.501 -15.325 -15.870 1.00 82.44 242 SER A CA 1
ATOM 1855 C C . SER A 1 242 ? -2.750 -14.640 -16.435 1.00 82.44 242 SER A C 1
ATOM 1857 O O . SER A 1 242 ? -2.937 -14.597 -17.650 1.00 82.44 242 SER A O 1
ATOM 1859 N N . VAL A 1 243 ? -3.616 -14.106 -15.566 1.00 89.69 243 VAL A N 1
ATOM 1860 C CA . VAL A 1 243 ? -4.868 -13.434 -15.961 1.00 89.69 243 VAL A CA 1
ATOM 1861 C C . VAL A 1 243 ? -5.211 -12.241 -15.062 1.00 89.69 243 VAL A C 1
ATOM 1863 O O . VAL A 1 243 ? -4.878 -12.238 -13.877 1.00 89.69 243 VAL A O 1
ATOM 1866 N N . ARG A 1 244 ? -5.943 -11.255 -15.588 1.00 79.12 244 ARG A N 1
ATOM 1867 C CA . ARG A 1 244 ? -6.561 -10.172 -14.801 1.00 79.12 244 ARG A CA 1
ATOM 1868 C C . ARG A 1 244 ? -8.073 -10.181 -14.963 1.00 79.12 244 ARG A C 1
ATOM 1870 O O . ARG A 1 244 ? -8.581 -10.306 -16.073 1.00 79.12 244 ARG A O 1
ATOM 1877 N N . VAL A 1 245 ? -8.799 -9.994 -13.866 1.00 79.56 245 VAL A N 1
ATOM 1878 C CA . VAL A 1 245 ? -10.257 -9.823 -13.860 1.00 79.56 245 VAL A CA 1
ATOM 1879 C C . VAL A 1 245 ? -10.577 -8.433 -13.332 1.00 79.56 245 VAL A C 1
ATOM 1881 O O . VAL A 1 245 ? -10.179 -8.078 -12.227 1.00 79.56 245 VAL A O 1
ATOM 1884 N N . SER A 1 246 ? -11.331 -7.642 -14.086 1.00 70.25 246 SER A N 1
ATOM 1885 C CA . SER A 1 246 ? -11.736 -6.288 -13.680 1.00 70.25 246 SER A CA 1
ATOM 1886 C C . SER A 1 246 ? -13.183 -5.996 -14.076 1.00 70.25 246 SER A C 1
ATOM 1888 O O . SER A 1 246 ? -13.793 -6.754 -14.826 1.00 70.25 246 SER A O 1
ATOM 1890 N N . LYS A 1 247 ? -13.788 -4.936 -13.526 1.00 73.06 247 LYS A N 1
ATOM 1891 C CA . LYS A 1 247 ? -15.165 -4.539 -13.872 1.00 73.06 247 LYS A CA 1
ATOM 1892 C C . LYS A 1 247 ? -15.181 -3.878 -15.258 1.00 73.06 247 LYS A C 1
ATOM 1894 O O . LYS A 1 247 ? -14.272 -3.120 -15.583 1.00 73.06 247 LYS A O 1
ATOM 1899 N N . THR A 1 248 ? -16.202 -4.147 -16.073 1.00 58.62 248 THR A N 1
ATOM 1900 C CA . THR A 1 248 ? -16.490 -3.331 -17.264 1.00 58.62 248 THR A CA 1
ATOM 1901 C C . THR A 1 248 ? -17.130 -2.028 -16.794 1.00 58.62 248 THR A C 1
ATOM 1903 O O . THR A 1 248 ? -18.044 -2.053 -15.967 1.00 58.62 248 THR A O 1
ATOM 1906 N N . GLU A 1 249 ? -16.665 -0.886 -17.291 1.00 49.44 249 GLU A N 1
ATOM 1907 C CA . GLU A 1 249 ? -17.274 0.397 -16.943 1.00 49.44 249 GLU A CA 1
ATOM 1908 C C . GLU A 1 249 ? -18.719 0.451 -17.461 1.00 49.44 249 GLU A C 1
ATOM 1910 O O . GLU A 1 249 ? -18.997 0.136 -18.619 1.00 49.44 249 GLU A O 1
ATOM 1915 N N . THR A 1 250 ? -19.670 0.803 -16.590 1.00 36.47 250 THR A N 1
ATOM 1916 C CA . THR A 1 250 ? -21.075 0.967 -16.991 1.00 36.47 250 THR A CA 1
ATOM 1917 C C . THR A 1 250 ? -21.226 2.325 -17.662 1.00 36.47 250 THR A C 1
ATOM 1919 O O . THR A 1 250 ? -21.238 3.355 -16.999 1.00 36.47 250 THR A O 1
ATOM 1922 N N . THR A 1 251 ? -21.308 2.331 -18.989 1.00 34.56 251 THR A N 1
ATOM 1923 C CA . THR A 1 251 ? -21.526 3.545 -19.778 1.00 34.56 251 THR A CA 1
ATOM 1924 C C . THR A 1 251 ? -23.016 3.750 -20.026 1.00 34.56 251 THR A C 1
ATOM 1926 O O . THR A 1 251 ? -23.647 3.013 -20.781 1.00 34.56 251 THR A O 1
ATOM 1929 N N . ASP A 1 252 ? -23.578 4.786 -19.407 1.00 33.81 252 ASP A N 1
ATOM 1930 C CA . ASP A 1 252 ? -24.777 5.442 -19.924 1.00 33.81 252 ASP A CA 1
ATOM 1931 C C . ASP A 1 252 ? -24.302 6.498 -20.945 1.00 33.81 252 ASP A C 1
ATOM 1933 O O . ASP A 1 252 ? -23.788 7.548 -20.578 1.00 33.81 252 ASP A O 1
ATOM 1937 N N . GLY A 1 253 ? -24.356 6.127 -22.229 1.00 29.38 253 GLY A N 1
ATOM 1938 C CA . GLY A 1 253 ? -24.354 6.964 -23.442 1.00 29.38 253 GLY A CA 1
ATOM 1939 C C . GLY A 1 253 ? -23.431 8.194 -23.599 1.00 29.38 253 GLY A C 1
ATOM 1940 O O . GLY A 1 253 ? -23.799 9.289 -23.193 1.00 29.38 253 GLY A O 1
ATOM 1941 N N . GLY A 1 254 ? -22.399 8.057 -24.452 1.00 31.23 254 GLY A N 1
ATOM 1942 C CA . GLY A 1 254 ? -22.053 9.043 -25.500 1.00 31.23 254 GLY A CA 1
ATOM 1943 C C . GLY A 1 254 ? -20.934 10.073 -25.236 1.00 31.23 254 GLY A C 1
ATOM 1944 O O . GLY A 1 254 ? -21.122 11.008 -24.471 1.00 31.23 254 GLY A O 1
ATOM 1945 N N . SER A 1 255 ? -19.843 9.939 -26.009 1.00 33.25 255 SER A N 1
ATOM 1946 C CA . SER A 1 255 ? -18.687 10.843 -26.226 1.00 33.25 255 SER A CA 1
ATOM 1947 C C . SER A 1 255 ? -17.822 11.234 -25.018 1.00 33.25 255 SER A C 1
ATOM 1949 O O . SER A 1 255 ? -18.253 11.969 -24.137 1.00 33.25 255 SER A O 1
ATOM 1951 N N . ASP A 1 256 ? -16.557 10.808 -25.075 1.00 45.56 256 ASP A N 1
ATOM 1952 C CA . ASP A 1 256 ? -15.384 11.454 -24.467 1.00 45.56 256 ASP A CA 1
ATOM 1953 C C . ASP A 1 256 ? -15.445 11.753 -22.957 1.00 45.56 256 ASP A C 1
ATOM 1955 O O . ASP A 1 256 ? -15.134 12.850 -22.479 1.00 45.56 256 ASP A O 1
ATOM 1959 N N . VAL A 1 257 ? -15.860 10.763 -22.162 1.00 54.38 257 VAL A N 1
ATOM 1960 C CA . VAL A 1 257 ? -15.814 10.881 -20.699 1.00 54.38 257 VAL A CA 1
ATOM 1961 C C . VAL A 1 257 ? -14.561 10.196 -20.166 1.00 54.38 257 VAL A C 1
ATOM 1963 O O . VAL A 1 257 ? -14.593 9.059 -19.713 1.00 54.38 257 VAL A O 1
ATOM 1966 N N . HIS A 1 258 ? -13.449 10.922 -20.217 1.00 66.69 258 HIS A N 1
ATOM 1967 C CA . HIS A 1 258 ? -12.204 10.539 -19.555 1.00 66.69 258 HIS A CA 1
ATOM 1968 C C . HIS A 1 258 ? -12.287 10.735 -18.026 1.00 66.69 258 HIS A C 1
ATOM 1970 O O . HIS A 1 258 ? -12.829 11.764 -17.588 1.00 66.69 258 HIS A O 1
ATOM 1976 N N . PRO A 1 259 ? -11.767 9.785 -17.218 1.00 57.78 259 PRO A N 1
ATOM 1977 C CA . PRO A 1 259 ? -11.837 9.807 -15.753 1.00 57.78 259 PRO A CA 1
ATOM 1978 C C . PRO A 1 259 ? -11.038 10.965 -15.142 1.00 57.78 259 PRO A C 1
ATOM 1980 O O . PRO A 1 259 ? -10.027 11.381 -15.694 1.00 57.78 259 PRO A O 1
ATOM 1983 N N . ASP A 1 260 ? -11.449 11.484 -13.981 1.00 73.81 260 ASP A N 1
ATOM 1984 C CA . ASP A 1 260 ? -10.659 12.500 -13.270 1.00 73.81 260 ASP A CA 1
ATOM 1985 C C . ASP A 1 260 ? -9.316 11.922 -12.783 1.00 73.81 260 ASP A C 1
ATOM 1987 O O . ASP A 1 260 ? -9.257 10.801 -12.268 1.00 73.81 260 ASP A O 1
ATOM 1991 N N . TRP A 1 261 ? -8.241 12.703 -12.907 1.00 76.12 261 TRP A N 1
ATOM 1992 C CA . TRP A 1 261 ? -6.913 12.349 -12.406 1.00 76.12 261 TRP A CA 1
ATOM 1993 C C . TRP 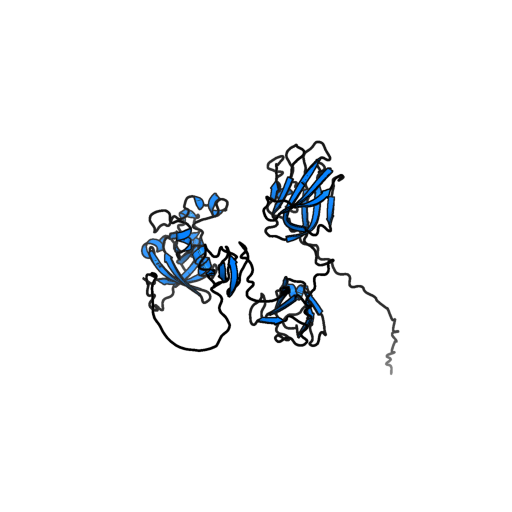A 1 261 ? -6.904 12.250 -10.874 1.00 76.12 261 TRP A C 1
ATOM 1995 O O . TRP A 1 261 ? -7.469 13.091 -10.168 1.00 76.12 261 TRP A O 1
ATOM 2005 N N . GLN A 1 262 ? -6.215 11.237 -10.356 1.00 53.59 262 GLN A N 1
ATOM 2006 C CA . GLN A 1 262 ? -6.113 10.885 -8.946 1.00 53.59 262 GLN A CA 1
ATOM 2007 C C . GLN A 1 262 ? -4.636 10.752 -8.567 1.00 53.59 262 GLN A C 1
ATOM 2009 O O . GLN A 1 262 ? -3.893 9.955 -9.136 1.00 53.59 262 GLN A O 1
ATOM 2014 N N . SER A 1 263 ? -4.218 11.534 -7.574 1.00 48.62 263 SER A N 1
ATOM 2015 C CA . SER A 1 263 ? -2.841 11.526 -7.073 1.00 48.62 263 SER A CA 1
ATOM 2016 C C . SER A 1 263 ? -2.442 10.144 -6.552 1.00 48.62 263 SER A C 1
ATOM 2018 O O . SER A 1 263 ? -3.165 9.555 -5.745 1.00 48.62 263 SER A O 1
ATOM 2020 N N . GLY A 1 264 ? -1.287 9.642 -6.989 1.00 48.12 264 GLY A N 1
ATOM 2021 C CA . GLY A 1 264 ? -0.751 8.345 -6.568 1.00 48.12 264 GLY A CA 1
ATOM 2022 C C . GLY A 1 264 ? -1.407 7.121 -7.224 1.00 48.12 264 GLY A C 1
ATOM 2023 O O . GLY A 1 264 ? -1.116 5.998 -6.820 1.00 48.12 264 GLY A O 1
ATOM 2024 N N . HIS A 1 265 ? -2.325 7.313 -8.179 1.00 56.59 265 HIS A N 1
ATOM 2025 C CA . HIS A 1 265 ? -2.919 6.227 -8.958 1.00 56.59 265 HIS A CA 1
ATOM 2026 C C . HIS A 1 265 ? -2.054 5.882 -10.170 1.00 56.59 265 HIS A C 1
ATOM 2028 O O . HIS A 1 265 ? -1.707 6.769 -10.937 1.00 56.59 265 HIS A O 1
ATOM 2034 N N . ASN A 1 266 ? -1.747 4.603 -10.380 1.00 57.03 266 ASN A N 1
ATOM 2035 C CA . ASN A 1 266 ? -0.953 4.193 -11.533 1.00 57.03 266 ASN A CA 1
ATOM 2036 C C . ASN A 1 266 ? -1.780 4.261 -12.827 1.00 57.03 266 ASN A C 1
ATOM 2038 O O . ASN A 1 266 ? -2.766 3.545 -12.954 1.00 57.03 266 ASN A O 1
ATOM 2042 N N . TYR A 1 267 ? -1.340 5.082 -13.771 1.00 63.62 267 TYR A N 1
ATOM 2043 C CA . TYR A 1 267 ? -1.862 5.228 -15.125 1.00 63.62 267 TYR A CA 1
ATOM 2044 C C . TYR A 1 267 ? -0.907 4.554 -16.109 1.00 63.62 267 TYR A C 1
ATOM 2046 O O . TYR A 1 267 ? 0.310 4.693 -15.979 1.00 63.62 267 TYR A O 1
ATOM 2054 N N . GLU A 1 268 ? -1.429 3.797 -17.065 1.00 70.81 268 GLU A N 1
ATOM 2055 C CA . GLU A 1 268 ? -0.643 3.194 -18.144 1.00 70.81 268 GLU A CA 1
ATOM 2056 C C . GLU A 1 268 ? -0.462 4.204 -19.295 1.00 70.81 268 GLU A C 1
ATOM 2058 O O . GLU A 1 268 ? -1.212 5.170 -19.424 1.00 70.81 268 GLU A O 1
ATOM 2063 N N . GLU A 1 269 ? 0.564 4.015 -20.126 1.00 69.38 269 GLU A N 1
ATOM 2064 C CA . GLU A 1 269 ? 0.773 4.853 -21.313 1.00 69.38 269 GLU A CA 1
ATOM 2065 C C . GLU A 1 269 ? -0.441 4.754 -22.261 1.00 69.38 269 GLU A C 1
ATOM 2067 O O . GLU A 1 269 ? -0.887 3.659 -22.598 1.00 69.38 269 GLU A O 1
ATOM 2072 N N . GLY A 1 270 ? -0.989 5.900 -22.666 1.00 57.97 270 GLY A N 1
ATOM 2073 C CA . GLY A 1 270 ? -2.225 6.051 -23.433 1.00 57.97 270 GLY A CA 1
ATOM 2074 C C . GLY A 1 270 ? -3.452 6.444 -22.600 1.00 57.97 270 GLY A C 1
ATOM 2075 O O . GLY A 1 270 ? -4.447 6.882 -23.180 1.00 57.97 270 GLY A O 1
ATOM 2076 N N . ASP A 1 271 ? -3.403 6.345 -21.266 1.00 77.50 271 ASP A N 1
ATOM 2077 C CA . ASP A 1 271 ? -4.531 6.712 -20.401 1.00 77.50 271 ASP A CA 1
ATOM 2078 C C . ASP A 1 271 ? -4.816 8.214 -20.462 1.00 77.50 271 ASP A C 1
ATOM 2080 O O . ASP A 1 271 ? -3.949 9.034 -20.174 1.00 77.50 271 ASP A O 1
ATOM 2084 N N . ILE A 1 272 ? -6.053 8.600 -20.777 1.00 76.88 272 ILE A N 1
ATOM 2085 C CA . ILE A 1 272 ? -6.462 10.008 -20.794 1.00 76.88 272 ILE A CA 1
ATOM 2086 C C . ILE A 1 272 ? -7.273 10.314 -19.537 1.00 76.88 272 ILE A C 1
ATOM 2088 O O . ILE A 1 272 ? -8.251 9.631 -19.237 1.00 76.88 272 ILE A O 1
ATOM 2092 N N . VAL A 1 273 ? -6.892 11.369 -18.817 1.00 73.31 273 VAL A N 1
ATOM 2093 C CA . VAL A 1 273 ? -7.500 11.793 -17.552 1.00 73.31 273 VAL A CA 1
ATOM 2094 C C . VAL A 1 273 ? -7.881 13.268 -17.565 1.00 73.31 273 VAL A C 1
ATOM 2096 O O . VAL A 1 273 ? -7.262 14.094 -18.233 1.00 73.31 273 VAL A O 1
ATOM 2099 N N . ARG A 1 274 ? -8.878 13.640 -16.765 1.00 76.12 274 ARG A N 1
ATOM 2100 C CA . ARG A 1 274 ? -9.307 15.022 -16.558 1.00 76.12 274 ARG A CA 1
ATOM 2101 C C . ARG A 1 274 ? -8.644 15.602 -15.315 1.00 76.12 274 ARG A C 1
ATOM 2103 O O . ARG A 1 274 ? -8.846 15.123 -14.204 1.00 76.12 274 ARG A O 1
ATOM 2110 N N . TYR A 1 275 ? -7.876 16.674 -15.472 1.00 73.69 275 TYR A N 1
ATOM 2111 C CA . TYR A 1 275 ? -7.207 17.342 -14.360 1.00 73.69 275 TYR A CA 1
ATOM 2112 C C . TYR A 1 275 ? -7.344 18.860 -14.460 1.00 73.69 275 TYR A C 1
ATOM 2114 O O . TYR A 1 275 ? -7.042 19.466 -15.486 1.00 73.69 275 TYR A O 1
ATOM 2122 N N . LYS A 1 276 ? -7.864 19.490 -13.395 1.00 73.31 276 LYS A N 1
ATOM 2123 C CA . LYS A 1 276 ? -8.114 20.947 -13.312 1.00 73.31 276 LYS A CA 1
ATOM 2124 C C . LYS A 1 276 ? -8.875 21.531 -14.523 1.00 73.31 276 LYS A C 1
ATOM 2126 O O . LYS A 1 276 ? -8.665 22.680 -14.902 1.00 73.31 276 LYS A O 1
ATOM 2131 N N . GLY A 1 277 ? -9.794 20.754 -15.102 1.00 61.09 277 GLY A N 1
ATOM 2132 C CA . GLY A 1 277 ? -10.660 21.182 -16.209 1.00 61.09 277 GLY A CA 1
ATOM 2133 C C . GLY A 1 277 ? -10.088 20.980 -17.618 1.00 61.09 277 GLY A C 1
ATOM 2134 O O . GLY A 1 277 ? -10.757 21.355 -18.576 1.00 61.09 277 GLY A O 1
ATOM 2135 N N . LYS A 1 278 ? -8.904 20.370 -17.750 1.00 67.31 278 LYS A N 1
ATOM 2136 C CA . LYS A 1 278 ? -8.272 19.979 -19.022 1.00 67.31 278 LYS A CA 1
ATOM 2137 C C . LYS A 1 278 ? -8.073 18.463 -19.086 1.00 67.31 278 LYS A C 1
ATOM 2139 O O . LYS A 1 278 ? -8.181 17.797 -18.056 1.00 67.31 278 LYS A O 1
ATOM 2144 N N . LEU A 1 279 ? -7.819 17.930 -20.277 1.00 72.62 279 LEU A N 1
ATOM 2145 C CA . LEU A 1 279 ? -7.510 16.517 -20.486 1.00 72.62 279 LEU A CA 1
ATOM 2146 C C . LEU A 1 279 ? -6.005 16.329 -20.650 1.00 72.62 279 LEU A C 1
ATOM 2148 O O . LEU A 1 279 ? -5.341 17.176 -21.245 1.00 72.62 279 LEU A O 1
ATOM 2152 N N . TYR A 1 280 ? -5.486 15.229 -20.123 1.00 72.12 280 TYR A N 1
ATOM 2153 C CA . TYR A 1 280 ? -4.078 14.866 -20.200 1.00 72.12 280 TYR A CA 1
ATOM 2154 C C . TYR A 1 280 ? -3.951 13.393 -20.554 1.00 72.12 280 TYR A C 1
ATOM 2156 O O . TYR A 1 280 ? -4.637 12.580 -19.945 1.00 72.12 280 TYR A O 1
ATOM 2164 N N . ILE A 1 281 ? -3.099 13.060 -21.517 1.00 78.19 281 ILE A N 1
ATOM 2165 C CA . ILE A 1 281 ? -2.781 11.685 -21.896 1.00 78.19 281 ILE A CA 1
ATOM 2166 C C . ILE A 1 281 ? -1.473 11.267 -21.239 1.00 78.19 281 ILE A C 1
ATOM 2168 O O . ILE A 1 281 ? -0.499 12.020 -21.256 1.00 78.19 281 ILE A O 1
ATOM 2172 N N . ALA A 1 282 ? -1.459 10.090 -20.628 1.00 71.38 282 ALA A N 1
ATOM 2173 C CA . ALA A 1 282 ? -0.265 9.513 -20.056 1.00 71.38 282 ALA A CA 1
ATOM 2174 C C . ALA A 1 282 ? 0.650 9.099 -21.208 1.00 71.38 282 ALA A C 1
ATOM 2176 O O . ALA A 1 282 ? 0.366 8.128 -21.895 1.00 71.38 282 ALA A O 1
ATOM 2177 N N . VAL A 1 283 ? 1.732 9.823 -21.465 1.00 52.22 283 VAL A N 1
ATOM 2178 C CA . VAL A 1 283 ? 2.687 9.439 -22.523 1.00 52.22 283 VAL A CA 1
ATOM 2179 C C . VAL A 1 283 ? 3.679 8.384 -22.051 1.00 52.22 283 VAL A C 1
ATOM 2181 O O . VAL A 1 283 ? 4.375 7.806 -22.870 1.00 52.22 283 VAL A O 1
ATOM 2184 N N . HIS A 1 284 ? 3.686 8.090 -20.746 1.00 53.34 284 HIS A N 1
ATOM 2185 C CA . HIS A 1 284 ? 4.409 6.988 -20.122 1.00 53.34 284 HIS A CA 1
ATOM 2186 C C . HIS A 1 284 ? 3.639 6.457 -18.907 1.00 53.34 284 HIS A C 1
ATOM 2188 O O . 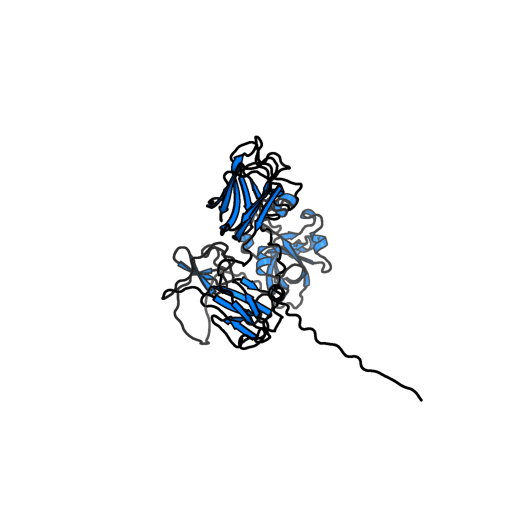HIS A 1 284 ? 2.901 7.197 -18.254 1.00 53.34 284 HIS A O 1
ATOM 2194 N N . ALA A 1 285 ? 3.865 5.186 -18.556 1.00 56.25 285 ALA A N 1
ATOM 2195 C CA . ALA A 1 285 ? 3.270 4.585 -17.365 1.00 56.25 285 ALA A CA 1
ATOM 2196 C C . ALA A 1 285 ? 3.697 5.343 -16.094 1.00 56.25 285 ALA A C 1
ATOM 2198 O O . ALA A 1 285 ? 4.882 5.454 -15.779 1.00 56.25 285 ALA A O 1
ATOM 2199 N N . ASN A 1 286 ? 2.722 5.864 -15.361 1.00 48.47 286 ASN A N 1
ATOM 2200 C CA . ASN A 1 286 ? 2.888 6.891 -14.347 1.00 48.47 286 ASN A CA 1
ATOM 2201 C C . ASN A 1 286 ? 2.221 6.473 -13.038 1.00 48.47 286 ASN A C 1
ATOM 2203 O O . ASN A 1 286 ? 1.020 6.247 -13.055 1.00 48.47 286 ASN A O 1
ATOM 2207 N N . PRO A 1 287 ? 2.890 6.497 -11.876 1.00 50.69 287 PRO A N 1
ATOM 2208 C CA . PRO A 1 287 ? 2.262 6.194 -10.594 1.00 50.69 287 PRO A CA 1
ATOM 2209 C C . PRO A 1 287 ? 1.343 7.303 -10.044 1.00 50.69 287 PRO A C 1
ATOM 2211 O O . PRO A 1 287 ? 1.174 7.439 -8.835 1.00 50.69 287 PRO A O 1
ATOM 2214 N N . GLY A 1 288 ? 0.768 8.136 -10.912 1.00 46.56 288 GLY A N 1
ATOM 2215 C CA . GLY A 1 288 ? -0.182 9.178 -10.530 1.00 46.56 288 GLY A CA 1
ATOM 2216 C C . GLY A 1 288 ? 0.486 10.465 -10.092 1.00 46.56 288 GLY A C 1
ATOM 2217 O O . GLY A 1 288 ? 0.009 11.115 -9.164 1.00 46.56 288 GLY A O 1
ATOM 2218 N N . TYR A 1 289 ? 1.589 10.836 -10.743 1.00 53.88 289 TYR A N 1
ATOM 2219 C CA . TYR A 1 289 ? 2.172 12.172 -10.649 1.00 53.88 289 TYR A CA 1
ATOM 2220 C C . TYR A 1 289 ? 1.283 13.220 -11.322 1.00 53.88 289 TYR A C 1
ATOM 2222 O O . TYR A 1 289 ? 0.521 12.898 -12.232 1.00 53.88 289 TYR A O 1
ATOM 2230 N N . ASP A 1 290 ? 1.352 14.459 -10.832 1.00 67.94 290 ASP A N 1
ATOM 2231 C CA . ASP A 1 290 ? 0.469 15.565 -11.219 1.00 67.94 290 ASP A CA 1
ATOM 2232 C C . ASP A 1 290 ? 0.692 15.997 -12.689 1.00 67.94 290 ASP A C 1
ATOM 2234 O O . ASP A 1 290 ? 1.826 16.348 -13.038 1.00 67.94 290 ASP A O 1
ATOM 2238 N N . PRO A 1 291 ? -0.363 16.030 -13.536 1.00 53.78 291 PRO A N 1
ATOM 2239 C CA . PRO A 1 291 ? -0.266 16.347 -14.960 1.00 53.78 291 PRO A CA 1
ATOM 2240 C C . PRO A 1 291 ? 0.251 17.742 -15.308 1.00 53.78 291 PRO A C 1
ATOM 2242 O O . PRO A 1 291 ? 0.660 17.963 -16.443 1.00 53.78 291 PRO A O 1
ATOM 2245 N N . VAL A 1 292 ? 0.261 18.692 -14.363 1.00 55.41 292 VAL A N 1
ATOM 2246 C CA . VAL A 1 292 ? 0.846 20.032 -14.587 1.00 55.41 292 VAL A CA 1
ATOM 2247 C C . VAL A 1 292 ? 2.206 20.226 -13.923 1.00 55.41 292 VAL A C 1
ATOM 2249 O O . VAL A 1 292 ? 2.787 21.301 -14.032 1.00 55.41 292 VAL A O 1
ATOM 2252 N N . ILE A 1 293 ? 2.694 19.221 -13.194 1.00 42.59 293 ILE A N 1
ATOM 2253 C CA . ILE A 1 293 ? 4.013 19.245 -12.546 1.00 42.59 293 ILE A CA 1
ATOM 2254 C C . ILE A 1 293 ? 4.981 18.322 -13.290 1.00 42.59 293 ILE A C 1
ATOM 2256 O O . ILE A 1 293 ? 6.172 18.619 -13.361 1.00 42.59 293 ILE A O 1
ATOM 2260 N N . SER A 1 294 ? 4.485 17.215 -13.852 1.00 42.03 294 SER A N 1
ATOM 2261 C CA . SER A 1 294 ? 5.309 16.212 -14.520 1.00 42.03 294 SER A CA 1
ATOM 2262 C C . SER A 1 294 ? 4.901 16.005 -15.978 1.00 42.03 294 SER A C 1
ATOM 2264 O O . SER A 1 294 ? 4.144 15.097 -16.312 1.00 42.03 294 SER A O 1
ATOM 2266 N N . HIS A 1 295 ? 5.475 16.837 -16.847 1.00 48.81 295 HIS A N 1
ATOM 2267 C CA . HIS A 1 295 ? 5.327 16.765 -18.307 1.00 48.81 295 HIS A CA 1
ATOM 2268 C C . HIS A 1 295 ? 6.008 15.538 -18.941 1.00 48.81 295 HIS A C 1
ATOM 2270 O O . HIS A 1 295 ? 5.838 15.284 -20.120 1.00 48.81 295 HIS A O 1
ATOM 2276 N N . TRP A 1 296 ? 6.781 14.769 -18.165 1.00 43.06 296 TRP A N 1
ATOM 2277 C CA . TRP A 1 296 ? 7.330 13.484 -18.608 1.00 43.06 296 TRP A CA 1
ATOM 2278 C C . TRP A 1 296 ? 6.261 12.392 -18.648 1.00 43.06 296 TRP A C 1
ATOM 2280 O O . TRP A 1 296 ? 6.295 11.517 -19.497 1.00 43.06 296 TRP A O 1
ATOM 2290 N N . PHE A 1 297 ? 5.316 12.420 -17.710 1.00 49.09 297 PHE A N 1
ATOM 2291 C CA . PHE A 1 297 ? 4.265 11.413 -17.647 1.00 49.09 297 PHE A CA 1
ATOM 2292 C C . PHE A 1 297 ? 3.014 11.822 -18.414 1.00 49.09 297 PHE A C 1
ATOM 2294 O O . PHE A 1 297 ? 2.236 10.942 -18.754 1.00 49.09 297 PHE A O 1
ATOM 2301 N N . TRP A 1 298 ? 2.814 13.117 -18.680 1.00 69.88 298 TRP A N 1
ATOM 2302 C CA . TRP A 1 298 ? 1.562 13.644 -19.215 1.00 69.88 298 TRP A CA 1
ATOM 2303 C C . TRP A 1 298 ? 1.759 14.700 -20.295 1.00 69.88 298 TRP A C 1
ATOM 2305 O O . TRP A 1 298 ? 2.421 15.709 -20.050 1.00 69.88 298 TRP A O 1
ATOM 2315 N N . ASP A 1 299 ? 1.029 14.537 -21.396 1.00 74.56 299 ASP A N 1
ATOM 2316 C CA . ASP A 1 299 ? 0.798 15.583 -22.394 1.00 74.56 299 ASP A CA 1
ATOM 2317 C C . ASP A 1 299 ? -0.644 16.092 -22.326 1.00 74.56 299 ASP A C 1
ATOM 2319 O O . ASP A 1 299 ? -1.562 15.349 -21.986 1.00 74.56 299 ASP A O 1
ATOM 2323 N N . GLU A 1 300 ? -0.879 17.370 -22.642 1.00 80.12 300 GLU A N 1
ATOM 2324 C CA . GLU A 1 300 ? -2.240 17.921 -22.703 1.00 80.12 300 GLU A CA 1
ATOM 2325 C C . GLU A 1 300 ? -2.975 17.370 -23.934 1.00 80.12 300 GLU A C 1
ATOM 2327 O O . GLU A 1 300 ? -2.597 17.628 -25.076 1.00 80.12 300 GLU A O 1
ATOM 2332 N N . TYR A 1 301 ? -4.057 16.633 -23.702 1.00 75.62 301 TYR A N 1
ATOM 2333 C CA . TYR A 1 301 ? -4.813 15.953 -24.744 1.00 75.62 301 TYR A CA 1
ATOM 2334 C C . TYR A 1 301 ? -5.854 16.889 -25.373 1.00 75.62 301 TYR A C 1
ATOM 2336 O O . TYR A 1 301 ? -6.774 17.372 -24.708 1.00 75.62 301 TYR A O 1
ATOM 2344 N N . GLN A 1 302 ? -5.709 17.137 -26.675 1.00 70.75 302 GLN A N 1
ATOM 2345 C CA . GLN A 1 302 ? -6.647 17.898 -27.502 1.00 70.75 302 GLN A CA 1
ATOM 2346 C C . GLN A 1 302 ? -7.401 16.881 -28.376 1.00 70.75 302 GLN A C 1
ATOM 2348 O O . GLN A 1 302 ? -6.887 16.494 -29.418 1.00 70.75 302 GLN A O 1
ATOM 2353 N N . GLY A 1 303 ? -8.548 16.368 -27.916 1.00 52.91 303 GLY A N 1
ATOM 2354 C CA . GLY A 1 303 ? -9.236 15.205 -28.504 1.00 52.91 303 GLY A CA 1
ATOM 2355 C C . GLY A 1 303 ? -9.307 15.158 -30.037 1.00 52.91 303 GLY A C 1
ATOM 2356 O O . GLY A 1 303 ? -9.585 16.166 -30.688 1.00 52.91 303 GLY A O 1
ATOM 2357 N N . GLY A 1 304 ? -9.062 13.970 -30.601 1.00 42.56 304 GLY A N 1
ATOM 2358 C CA . GLY A 1 304 ? -9.023 13.721 -32.043 1.00 42.56 304 GLY A CA 1
ATOM 2359 C C . GLY A 1 304 ? -9.811 12.473 -32.436 1.00 42.56 304 GLY A C 1
ATOM 2360 O O . GLY A 1 304 ? -9.598 11.397 -31.887 1.00 42.56 304 GLY A O 1
ATOM 2361 N N . GLU A 1 305 ? -10.732 12.658 -33.379 1.00 35.16 305 GLU A N 1
ATOM 2362 C CA . GLU A 1 305 ? -11.542 11.634 -34.041 1.00 35.16 305 GLU A CA 1
ATOM 2363 C C . GLU A 1 305 ? -10.675 10.624 -34.823 1.00 35.16 305 GLU A C 1
ATOM 2365 O O . GLU A 1 305 ? -9.583 10.956 -35.283 1.00 35.16 305 GLU A O 1
ATOM 2370 N N . ASP A 1 306 ? -11.195 9.401 -34.982 1.00 36.91 306 ASP A N 1
ATOM 2371 C CA . ASP A 1 306 ? -10.651 8.292 -35.781 1.00 36.91 306 ASP A CA 1
ATOM 2372 C C . ASP A 1 306 ? -9.934 8.708 -37.081 1.00 36.91 306 ASP A C 1
ATOM 2374 O O . ASP A 1 306 ? -10.483 9.455 -37.896 1.00 36.91 306 ASP A O 1
ATOM 2378 N N . GLY A 1 307 ? -8.803 8.054 -37.383 1.00 27.81 307 GLY A N 1
ATOM 2379 C CA . GLY A 1 307 ? -8.401 7.861 -38.777 1.00 27.81 307 GLY A CA 1
ATOM 2380 C C . GLY A 1 307 ? -6.941 7.502 -39.050 1.00 27.81 307 GLY A C 1
ATOM 2381 O O . GLY A 1 307 ? -6.099 8.384 -39.114 1.00 27.81 307 GLY A O 1
ATOM 2382 N N . GLY A 1 308 ? -6.710 6.234 -39.405 1.00 26.56 308 GLY A N 1
ATOM 2383 C CA . GLY A 1 308 ? -6.000 5.905 -40.648 1.00 26.56 308 GLY A CA 1
ATOM 2384 C C . GLY A 1 308 ? -4.480 5.731 -40.607 1.00 26.56 308 GLY A C 1
ATOM 2385 O O . GLY A 1 308 ? -3.723 6.684 -40.495 1.00 26.56 308 GLY A O 1
ATOM 2386 N N . ASP A 1 309 ? -4.073 4.487 -40.849 1.00 39.41 309 ASP A N 1
ATOM 2387 C CA . ASP A 1 309 ? -2.831 4.088 -41.517 1.00 39.41 309 ASP A CA 1
ATOM 2388 C C . ASP A 1 309 ? -2.423 5.039 -42.664 1.00 39.41 309 ASP A C 1
ATOM 2390 O O . ASP A 1 309 ? -3.185 5.209 -43.620 1.00 39.41 309 ASP A O 1
ATOM 2394 N N . SER A 1 310 ? -1.218 5.612 -42.581 1.00 28.19 310 SER A N 1
ATOM 2395 C CA . SER A 1 310 ? -0.367 5.891 -43.746 1.00 28.19 310 SER A CA 1
ATOM 2396 C C . SER A 1 310 ? 1.049 6.297 -43.326 1.00 28.19 310 SER A C 1
ATOM 2398 O O . SER A 1 310 ? 1.238 7.312 -42.655 1.00 28.19 310 SER A O 1
ATOM 2400 N N . ASP A 1 311 ? 2.024 5.518 -43.796 1.00 39.28 311 ASP A N 1
ATOM 2401 C CA . ASP A 1 311 ? 3.385 5.955 -44.129 1.00 39.28 311 ASP A CA 1
ATOM 2402 C C . ASP A 1 311 ? 3.389 7.351 -44.781 1.00 39.28 311 ASP A C 1
ATOM 2404 O O . ASP A 1 311 ? 2.620 7.592 -45.711 1.00 39.28 311 ASP A O 1
ATOM 2408 N N . ASP A 1 312 ? 4.272 8.244 -44.322 1.00 34.38 312 ASP A N 1
ATOM 2409 C CA . ASP A 1 312 ? 5.279 8.926 -45.155 1.00 34.38 312 ASP A CA 1
ATOM 2410 C C . ASP A 1 312 ? 5.914 10.128 -44.421 1.00 34.38 312 ASP A C 1
ATOM 2412 O O . ASP A 1 312 ? 5.250 11.088 -44.047 1.00 34.38 312 ASP A O 1
ATOM 2416 N N . GLY A 1 313 ? 7.247 10.101 -44.327 1.00 29.77 313 GLY A N 1
ATOM 2417 C CA . GLY A 1 313 ? 8.093 11.212 -44.774 1.00 29.77 313 GLY A CA 1
ATOM 2418 C C . GLY A 1 313 ? 8.177 12.518 -43.965 1.00 29.77 313 GLY A C 1
ATOM 2419 O O . GLY A 1 313 ? 7.401 13.439 -44.169 1.00 29.77 313 GLY A O 1
ATOM 2420 N N . ASN A 1 314 ? 9.331 12.659 -43.303 1.00 32.53 314 ASN A N 1
ATOM 2421 C CA . ASN A 1 314 ? 10.242 13.811 -43.408 1.00 32.53 314 ASN A CA 1
ATOM 2422 C C . ASN A 1 314 ? 9.878 15.153 -42.714 1.00 32.53 314 ASN A C 1
ATOM 2424 O O . ASN A 1 314 ? 9.150 15.974 -43.256 1.00 32.53 314 ASN A O 1
ATOM 2428 N N . ASP A 1 315 ? 10.609 15.390 -41.617 1.00 36.03 315 ASP A N 1
ATOM 2429 C CA . ASP A 1 315 ? 11.533 16.523 -41.392 1.00 36.03 315 ASP A CA 1
ATOM 2430 C C . ASP A 1 315 ? 11.039 17.892 -40.879 1.00 36.03 315 ASP A C 1
ATOM 2432 O O . ASP A 1 315 ? 9.989 18.416 -41.244 1.00 36.03 315 ASP A O 1
ATOM 2436 N N . ASP A 1 316 ? 11.959 18.459 -40.090 1.00 37.97 316 ASP A N 1
ATOM 2437 C CA . ASP A 1 316 ? 12.177 19.846 -39.675 1.00 37.97 316 ASP A CA 1
ATOM 2438 C C . ASP A 1 316 ? 11.443 20.452 -38.458 1.00 37.97 316 ASP A C 1
ATOM 2440 O O . ASP A 1 316 ? 10.382 21.068 -38.559 1.00 37.97 316 ASP A O 1
ATOM 2444 N N . GLY A 1 317 ? 12.188 20.456 -37.339 1.00 31.14 317 GLY A N 1
ATOM 2445 C CA . GLY A 1 317 ? 12.623 21.692 -36.657 1.00 31.14 317 GLY A CA 1
ATOM 2446 C C . GLY A 1 317 ? 11.894 22.038 -35.351 1.00 31.14 317 GLY A C 1
ATOM 2447 O O . GLY A 1 317 ? 10.711 22.346 -35.365 1.00 31.14 317 GLY A O 1
ATOM 2448 N N . ASP A 1 318 ? 12.525 21.969 -34.172 1.00 40.53 318 ASP A N 1
ATOM 2449 C CA . ASP A 1 318 ? 13.531 22.903 -33.594 1.00 40.53 318 ASP A CA 1
ATOM 2450 C C . ASP A 1 318 ? 12.882 23.505 -32.313 1.00 40.53 318 ASP A C 1
ATOM 2452 O O . ASP A 1 318 ? 11.719 23.889 -32.365 1.00 40.53 318 ASP A O 1
ATOM 2456 N N . ASN A 1 319 ? 13.456 23.654 -31.114 1.00 36.88 319 ASN A N 1
ATOM 2457 C CA . ASN A 1 319 ? 14.809 23.516 -30.577 1.00 36.88 319 ASN A CA 1
ATOM 2458 C C . ASN A 1 319 ? 14.720 23.545 -29.031 1.00 36.88 319 ASN A C 1
ATOM 2460 O O . ASN A 1 319 ? 13.837 24.221 -28.493 1.00 36.88 319 ASN A O 1
ATOM 2464 N N . GLY A 1 320 ? 15.661 22.917 -28.314 1.00 29.64 320 GLY A N 1
ATOM 2465 C CA . GLY A 1 320 ? 15.685 22.975 -26.846 1.00 29.64 320 GLY A CA 1
ATOM 2466 C C . GLY A 1 320 ? 16.834 22.267 -26.116 1.00 29.64 320 GLY A C 1
ATOM 2467 O O . GLY A 1 320 ? 16.571 21.669 -25.086 1.00 29.64 320 GLY A O 1
ATOM 2468 N N . ASP A 1 321 ? 18.060 22.367 -26.642 1.00 37.69 321 ASP A N 1
ATOM 2469 C CA . ASP A 1 321 ? 19.356 22.226 -25.938 1.00 37.69 321 ASP A CA 1
ATOM 2470 C C . ASP A 1 321 ? 19.673 20.880 -25.236 1.00 37.69 321 ASP A C 1
ATOM 2472 O O . ASP A 1 321 ? 19.618 20.761 -24.013 1.00 37.69 321 ASP A O 1
ATOM 2476 N N . ASP A 1 322 ? 20.088 19.883 -26.029 1.00 39.44 322 ASP A N 1
ATOM 2477 C CA . ASP A 1 322 ? 20.909 18.751 -25.573 1.00 39.44 322 ASP A CA 1
ATOM 2478 C C . ASP A 1 322 ? 22.355 18.985 -26.039 1.00 39.44 322 ASP A C 1
ATOM 2480 O O . ASP A 1 322 ? 22.664 19.021 -27.238 1.00 39.44 322 ASP A O 1
ATOM 2484 N N . SER A 1 323 ? 23.249 19.222 -25.084 1.00 39.69 323 SER A N 1
ATOM 2485 C CA . S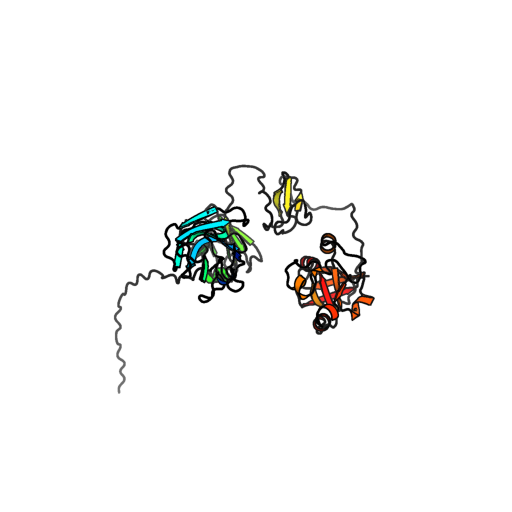ER A 1 323 ? 24.670 19.439 -25.321 1.00 39.69 323 SER A CA 1
ATOM 2486 C C . SER A 1 323 ? 25.340 18.107 -25.658 1.00 39.69 323 SER A C 1
ATOM 2488 O O . SER A 1 323 ? 25.827 17.376 -24.804 1.00 39.69 323 SER A O 1
ATOM 2490 N N . GLY A 1 324 ? 25.371 17.805 -26.957 1.00 42.53 324 GLY A N 1
ATOM 2491 C CA . GLY A 1 324 ? 25.900 16.560 -27.497 1.00 42.53 324 GLY A CA 1
ATOM 2492 C C . GLY A 1 324 ? 27.311 16.194 -27.021 1.00 42.53 324 GLY A C 1
ATOM 2493 O O . GLY A 1 324 ? 28.300 16.830 -27.393 1.00 42.53 324 GLY A O 1
ATOM 2494 N N . ALA A 1 325 ? 27.400 15.067 -26.315 1.00 45.62 325 ALA A N 1
ATOM 2495 C CA . ALA A 1 325 ? 28.584 14.222 -26.269 1.00 45.62 325 ALA A CA 1
ATOM 2496 C C . ALA A 1 325 ? 28.409 13.101 -27.305 1.00 45.62 325 ALA A C 1
ATOM 2498 O O . ALA A 1 325 ? 27.560 12.219 -27.189 1.00 45.62 325 ALA A O 1
ATOM 2499 N N . ASN A 1 326 ? 29.199 13.151 -28.375 1.00 50.59 326 ASN A N 1
ATOM 2500 C CA . ASN A 1 326 ? 29.166 12.142 -29.425 1.00 50.59 326 ASN A CA 1
ATOM 2501 C C . ASN A 1 326 ? 29.969 10.927 -28.937 1.00 50.59 326 ASN A C 1
ATOM 2503 O O . ASN A 1 326 ? 31.185 10.887 -29.127 1.00 50.59 326 ASN A O 1
ATOM 2507 N N . CYS A 1 327 ? 29.312 9.953 -28.295 1.00 55.97 327 CYS A N 1
ATOM 2508 C CA . CYS A 1 327 ? 29.915 8.655 -27.983 1.00 55.97 327 CYS A CA 1
ATOM 2509 C C . CYS A 1 327 ? 30.212 7.932 -29.310 1.00 55.97 327 CYS A C 1
ATOM 2511 O O . CYS A 1 327 ? 29.446 7.082 -29.769 1.00 55.97 327 CYS A O 1
ATOM 2513 N N . ALA A 1 328 ? 31.298 8.306 -29.991 1.00 52.78 328 ALA A N 1
ATOM 2514 C CA . ALA A 1 328 ? 31.769 7.576 -31.155 1.00 52.78 328 ALA A CA 1
ATOM 2515 C C . ALA A 1 328 ? 31.958 6.117 -30.732 1.00 52.78 328 ALA A C 1
ATOM 2517 O O . ALA A 1 328 ? 32.468 5.876 -29.643 1.00 52.78 328 ALA A O 1
ATOM 2518 N N . ALA A 1 329 ? 31.523 5.180 -31.580 1.00 51.16 329 ALA A N 1
ATOM 2519 C CA . ALA A 1 329 ? 31.480 3.735 -31.353 1.00 51.16 329 ALA A CA 1
ATOM 2520 C C . ALA A 1 329 ? 32.851 3.127 -30.977 1.00 51.16 329 ALA A C 1
ATOM 2522 O O . ALA A 1 329 ? 33.492 2.418 -31.755 1.00 51.16 329 ALA A O 1
ATOM 2523 N N . GLY A 1 330 ? 33.322 3.431 -29.772 1.00 53.91 330 GLY A N 1
ATOM 2524 C CA . GLY A 1 330 ? 34.463 2.824 -29.134 1.00 53.91 330 GLY A CA 1
ATOM 2525 C C . GLY A 1 330 ? 34.084 1.398 -28.778 1.00 53.91 330 GLY A C 1
ATOM 2526 O O . GLY A 1 330 ? 33.114 1.142 -28.076 1.00 53.91 330 GLY A O 1
ATOM 2527 N N . ASN A 1 331 ? 34.855 0.436 -29.272 1.00 56.19 331 ASN A N 1
ATOM 2528 C CA . ASN A 1 331 ? 34.596 -0.981 -29.007 1.00 56.19 331 ASN A CA 1
ATOM 2529 C C . ASN A 1 331 ? 35.093 -1.438 -27.621 1.00 56.19 331 ASN A C 1
ATOM 2531 O O . ASN A 1 331 ? 35.057 -2.632 -27.328 1.00 56.19 331 ASN A O 1
ATOM 2535 N N . ASN A 1 332 ? 35.572 -0.522 -26.774 1.00 74.12 332 ASN A N 1
ATOM 2536 C CA . ASN A 1 332 ? 36.238 -0.851 -25.516 1.00 74.12 332 ASN A CA 1
ATOM 2537 C C . ASN A 1 332 ? 35.332 -0.516 -24.332 1.00 74.12 332 ASN A C 1
ATOM 2539 O O . ASN A 1 332 ? 35.478 0.520 -23.689 1.00 74.12 332 ASN A O 1
ATOM 2543 N N . TRP A 1 333 ? 34.404 -1.425 -24.062 1.00 88.31 333 TRP A N 1
ATOM 2544 C CA . TRP A 1 333 ? 33.583 -1.399 -22.862 1.00 88.31 333 TRP A CA 1
ATOM 2545 C C . TRP A 1 333 ? 34.379 -1.960 -21.682 1.00 88.31 333 TRP A C 1
ATOM 2547 O O . TRP A 1 333 ? 34.896 -3.076 -21.752 1.00 88.31 333 TRP A O 1
ATOM 2557 N N . ASN A 1 334 ? 34.464 -1.192 -20.601 1.00 91.00 334 ASN A N 1
ATOM 2558 C CA . ASN A 1 334 ? 34.960 -1.656 -19.312 1.00 91.00 334 ASN A CA 1
ATOM 2559 C C . ASN A 1 334 ? 33.807 -2.257 -18.504 1.00 91.00 334 ASN A C 1
ATOM 2561 O O . ASN A 1 334 ? 32.644 -1.974 -18.774 1.00 91.00 334 ASN A O 1
ATOM 2565 N N . GLU A 1 335 ? 34.124 -3.056 -17.491 1.00 93.06 335 GLU A N 1
ATOM 2566 C CA . GLU A 1 335 ? 33.145 -3.520 -16.508 1.00 93.06 335 GLU A CA 1
ATOM 2567 C C . GLU A 1 335 ? 33.340 -2.765 -15.192 1.00 93.06 335 GLU A C 1
ATOM 2569 O O . GLU A 1 335 ? 34.470 -2.498 -14.783 1.00 93.06 335 GLU A O 1
ATOM 2574 N N . ALA A 1 336 ? 32.239 -2.436 -14.528 1.00 91.81 336 ALA A N 1
ATOM 2575 C CA . ALA A 1 336 ? 32.219 -1.896 -13.176 1.00 91.81 336 ALA A CA 1
ATOM 2576 C C . ALA A 1 336 ? 31.160 -2.622 -12.348 1.00 91.81 336 ALA A C 1
ATOM 2578 O O . ALA A 1 336 ? 30.201 -3.176 -12.892 1.00 91.81 336 ALA A O 1
ATOM 2579 N N . ASN A 1 337 ? 31.323 -2.621 -11.029 1.00 90.69 337 ASN A N 1
ATOM 2580 C CA . ASN A 1 337 ? 30.204 -2.931 -10.152 1.00 90.69 337 ASN A CA 1
ATOM 2581 C C . ASN A 1 337 ? 29.264 -1.718 -10.098 1.00 90.69 337 ASN A C 1
ATOM 2583 O O . ASN A 1 337 ? 29.735 -0.587 -9.981 1.00 90.69 337 ASN A O 1
ATOM 2587 N N . LEU A 1 338 ? 27.965 -1.976 -10.201 1.00 89.31 338 LEU A N 1
ATOM 2588 C CA . LEU A 1 338 ? 26.894 -0.992 -10.205 1.00 89.31 338 LEU A CA 1
ATOM 2589 C C . LEU A 1 338 ? 26.182 -1.002 -8.855 1.00 89.31 338 LEU A C 1
ATOM 2591 O O . LEU A 1 338 ? 25.620 -2.025 -8.444 1.00 89.31 338 LEU A O 1
ATOM 2595 N N . THR A 1 339 ? 26.183 0.150 -8.200 1.00 86.56 339 THR A N 1
ATOM 2596 C CA . THR A 1 339 ? 25.413 0.429 -6.984 1.00 86.56 339 THR A CA 1
ATOM 2597 C C . THR A 1 339 ? 24.568 1.691 -7.182 1.00 86.56 339 THR A C 1
ATOM 2599 O O . THR A 1 339 ? 24.540 2.253 -8.282 1.00 86.56 339 THR A O 1
ATOM 2602 N N . ASN A 1 340 ? 23.800 2.076 -6.162 1.00 86.50 340 ASN A N 1
ATOM 2603 C CA . ASN A 1 340 ? 23.115 3.363 -6.149 1.00 86.50 340 ASN A CA 1
ATOM 2604 C C . ASN A 1 340 ? 23.227 4.047 -4.784 1.00 86.50 340 ASN A C 1
ATOM 2606 O O . ASN A 1 340 ? 23.426 3.375 -3.769 1.00 86.50 340 ASN A O 1
ATOM 2610 N N . TYR A 1 341 ? 23.028 5.365 -4.802 1.00 83.31 341 TYR A N 1
ATOM 2611 C CA . TYR A 1 341 ? 23.012 6.240 -3.633 1.00 83.31 341 TYR A CA 1
ATOM 2612 C C . TYR A 1 341 ? 21.897 7.292 -3.742 1.00 83.31 341 TYR A C 1
ATOM 2614 O O . TYR A 1 341 ? 21.363 7.535 -4.834 1.00 83.31 341 TYR A O 1
ATOM 2622 N N . GLU A 1 342 ? 21.535 7.921 -2.620 1.00 82.12 342 GLU A N 1
ATOM 2623 C CA . GLU A 1 342 ? 20.494 8.948 -2.565 1.00 82.12 342 GLU A CA 1
ATOM 2624 C C . GLU A 1 342 ? 21.058 10.313 -2.135 1.00 82.12 342 GLU A C 1
ATOM 2626 O O . GLU A 1 342 ? 21.509 10.506 -1.010 1.00 82.12 342 GLU A O 1
ATOM 2631 N N . SER A 1 343 ? 20.984 11.312 -3.024 1.00 79.69 343 SER A N 1
ATOM 2632 C CA . SER A 1 343 ? 21.455 12.680 -2.725 1.00 79.69 343 SER A CA 1
ATOM 2633 C C . SER A 1 343 ? 20.454 13.517 -1.918 1.00 79.69 343 SER A C 1
ATOM 2635 O O . SER A 1 343 ? 20.775 14.632 -1.511 1.00 79.69 343 SER A O 1
ATOM 2637 N N . TYR A 1 344 ? 19.234 13.010 -1.724 1.00 72.19 344 TYR A N 1
ATOM 2638 C CA . TYR A 1 344 ? 18.150 13.641 -0.965 1.00 72.19 344 TYR A CA 1
ATOM 2639 C C . TYR A 1 344 ? 17.399 12.596 -0.126 1.00 72.19 344 TYR A C 1
ATOM 2641 O O . TYR A 1 344 ? 16.255 12.266 -0.440 1.00 72.19 344 TYR A O 1
ATOM 2649 N N . PRO A 1 345 ? 18.036 12.030 0.914 1.00 64.75 345 PRO A N 1
ATOM 2650 C CA . PRO A 1 345 ? 17.416 10.981 1.707 1.00 64.75 345 PRO A CA 1
ATOM 2651 C C . PRO A 1 345 ? 16.243 11.526 2.521 1.00 64.75 345 PRO A C 1
ATOM 2653 O O . PRO A 1 345 ? 16.268 12.668 2.992 1.00 64.75 345 PRO A O 1
ATOM 2656 N N . ASP A 1 346 ? 15.222 10.691 2.725 1.00 64.12 346 ASP A N 1
ATOM 2657 C CA . ASP A 1 346 ? 14.070 11.066 3.547 1.00 64.12 346 ASP A CA 1
ATOM 2658 C C . ASP A 1 346 ? 14.532 11.521 4.949 1.00 64.12 346 ASP A C 1
ATOM 2660 O O . ASP A 1 346 ? 15.328 10.818 5.573 1.00 64.12 346 ASP A O 1
ATOM 2664 N N . PRO A 1 347 ? 13.994 12.618 5.522 1.00 52.69 347 PRO A N 1
ATOM 2665 C CA . PRO A 1 347 ? 14.457 13.188 6.795 1.00 52.69 347 PRO A CA 1
ATOM 2666 C C . PRO A 1 347 ? 14.483 12.254 8.018 1.00 52.69 347 PRO A C 1
ATOM 2668 O O . PRO A 1 347 ? 15.040 12.611 9.052 1.00 52.69 347 PRO A O 1
ATOM 2671 N N . ASN A 1 348 ? 13.856 11.078 7.926 1.00 57.41 348 ASN A N 1
ATOM 2672 C CA . ASN A 1 348 ? 13.824 10.066 8.983 1.00 57.41 348 ASN A CA 1
ATOM 2673 C C . ASN A 1 348 ? 14.391 8.705 8.538 1.00 57.41 348 ASN A C 1
ATOM 2675 O O . ASN A 1 348 ? 14.214 7.715 9.250 1.00 57.41 348 ASN A O 1
ATOM 2679 N N . SER A 1 349 ? 15.015 8.623 7.360 1.00 56.06 349 SER A N 1
ATOM 2680 C CA . SER A 1 349 ? 15.635 7.388 6.888 1.00 56.06 349 SER A CA 1
ATOM 2681 C C . SER A 1 349 ? 16.905 7.073 7.675 1.00 56.06 349 SER A C 1
ATOM 2683 O O . SER A 1 349 ? 17.530 7.944 8.289 1.00 56.06 349 SER A O 1
ATOM 2685 N N . GLU A 1 350 ? 17.308 5.803 7.637 1.00 62.91 350 GLU A N 1
ATOM 2686 C CA . GLU A 1 350 ? 18.597 5.387 8.185 1.00 62.91 350 GLU A CA 1
ATOM 2687 C C . GLU A 1 350 ? 19.750 6.159 7.518 1.00 62.91 350 GLU A C 1
ATOM 2689 O O . GLU A 1 350 ? 20.662 6.598 8.208 1.00 62.91 350 GLU A O 1
ATOM 2694 N N . GLU A 1 351 ? 19.667 6.423 6.214 1.00 60.22 351 GLU A N 1
ATOM 2695 C CA . GLU A 1 351 ? 20.643 7.213 5.448 1.00 60.22 351 GLU A CA 1
ATOM 2696 C C . GLU A 1 351 ? 20.770 8.655 5.964 1.00 60.22 351 GLU A C 1
ATOM 2698 O O . GLU A 1 351 ? 21.871 9.152 6.209 1.00 60.22 351 GLU A O 1
ATOM 2703 N N . CYS A 1 352 ? 19.642 9.300 6.262 1.00 59.41 352 CYS A N 1
ATOM 2704 C CA . CYS A 1 352 ? 19.616 10.643 6.829 1.00 59.41 352 CYS A CA 1
ATOM 2705 C C . CYS A 1 352 ? 20.170 10.707 8.263 1.00 59.41 352 CYS A C 1
ATOM 2707 O O . CYS A 1 352 ? 20.960 11.597 8.578 1.00 59.41 352 CYS A O 1
ATOM 2709 N N . ILE A 1 353 ? 19.765 9.773 9.134 1.00 58.88 353 ILE A N 1
ATOM 2710 C CA . ILE A 1 353 ? 20.045 9.835 10.580 1.00 58.88 353 ILE A CA 1
ATOM 2711 C C . ILE A 1 353 ? 21.399 9.211 10.939 1.00 58.88 353 ILE A C 1
ATOM 2713 O O . ILE A 1 353 ? 22.109 9.724 11.802 1.00 58.88 353 ILE A O 1
ATOM 2717 N N . LYS A 1 354 ? 21.747 8.075 10.331 1.00 56.66 354 LYS A N 1
ATOM 2718 C CA . LYS A 1 354 ? 22.930 7.279 10.694 1.00 56.66 354 LYS A CA 1
ATOM 2719 C C . LYS A 1 354 ? 24.159 7.650 9.871 1.00 56.66 354 LYS A C 1
ATOM 2721 O O . LYS A 1 354 ? 25.270 7.521 10.378 1.00 56.66 354 LYS A O 1
ATOM 2726 N N . TYR A 1 355 ? 23.958 8.119 8.641 1.00 57.94 355 TYR A N 1
ATOM 2727 C CA . TYR A 1 355 ? 25.032 8.451 7.701 1.00 57.94 355 TYR A CA 1
ATOM 2728 C C . TYR A 1 355 ? 25.100 9.953 7.381 1.00 57.94 355 TYR A C 1
ATOM 2730 O O . TYR A 1 355 ? 25.818 10.361 6.477 1.00 57.94 355 TYR A O 1
ATOM 2738 N N . ASN A 1 356 ? 24.379 10.789 8.142 1.00 59.44 356 ASN A N 1
ATOM 2739 C CA . ASN A 1 356 ? 24.292 12.244 7.963 1.00 59.44 356 ASN A CA 1
ATOM 2740 C C . ASN A 1 356 ? 23.876 12.679 6.543 1.00 59.44 356 ASN A C 1
ATOM 2742 O O . ASN A 1 356 ? 24.157 13.809 6.145 1.00 59.44 356 ASN A O 1
ATOM 2746 N N . GLY A 1 357 ? 23.185 11.832 5.771 1.00 58.84 357 GLY A N 1
ATOM 2747 C CA . GLY A 1 357 ? 22.878 12.118 4.365 1.00 58.84 357 GLY A CA 1
ATOM 2748 C C . GLY A 1 357 ? 22.022 13.377 4.158 1.00 58.84 357 GLY A C 1
ATOM 2749 O O . GLY A 1 357 ? 22.110 14.033 3.126 1.00 58.84 357 GLY A O 1
ATOM 2750 N N . CYS A 1 358 ? 21.256 13.791 5.172 1.00 66.06 358 CYS A N 1
ATOM 2751 C CA . CYS A 1 358 ? 20.501 15.046 5.140 1.00 66.06 358 CYS A CA 1
ATOM 2752 C C . CYS A 1 358 ? 21.354 16.308 5.329 1.00 66.06 358 CYS A C 1
ATOM 2754 O O . CYS A 1 358 ? 20.923 17.394 4.945 1.00 66.06 358 CYS A O 1
ATOM 2756 N N . GLU A 1 359 ? 22.535 16.201 5.941 1.00 69.94 359 GLU A N 1
ATOM 2757 C CA . GLU A 1 359 ? 23.449 17.337 6.129 1.00 69.94 359 GLU A CA 1
ATOM 2758 C C . GLU A 1 359 ? 24.114 17.738 4.804 1.00 69.94 359 GLU A C 1
ATOM 2760 O O . GLU A 1 359 ? 24.364 18.919 4.560 1.00 69.94 359 GLU A O 1
ATOM 2765 N N . TRP A 1 360 ? 24.316 16.758 3.922 1.00 70.25 360 TRP A N 1
ATOM 2766 C CA . TRP A 1 360 ? 25.009 16.895 2.640 1.00 70.25 360 TRP A CA 1
ATOM 2767 C C . TRP A 1 360 ? 24.056 16.834 1.440 1.00 70.25 360 TRP A C 1
ATOM 2769 O O . TRP A 1 360 ? 24.497 16.707 0.300 1.00 70.25 360 TRP A O 1
ATOM 2779 N N . ALA A 1 361 ? 22.747 16.959 1.685 1.00 78.88 361 ALA A N 1
ATOM 2780 C CA . ALA A 1 361 ? 21.727 16.823 0.656 1.00 78.88 361 ALA A CA 1
ATOM 2781 C C . ALA A 1 361 ? 21.953 17.805 -0.509 1.00 78.88 361 ALA A C 1
ATOM 2783 O O . ALA A 1 361 ? 22.059 19.019 -0.306 1.00 78.88 361 ALA A O 1
ATOM 2784 N N . GLY A 1 362 ? 22.022 17.269 -1.729 1.00 78.50 362 GLY A N 1
ATOM 2785 C CA . GLY A 1 362 ? 22.283 18.025 -2.958 1.00 78.50 362 GLY A CA 1
ATOM 2786 C C . GLY A 1 362 ? 23.720 18.530 -3.136 1.00 78.50 362 GLY A C 1
ATOM 2787 O O . GLY A 1 362 ? 23.964 19.325 -4.044 1.00 78.50 362 GLY A O 1
ATOM 2788 N N . GLN A 1 363 ? 24.671 18.125 -2.290 1.00 86.44 363 GLN A N 1
ATOM 2789 C CA . GLN A 1 363 ? 26.091 18.420 -2.494 1.00 86.44 363 GLN A CA 1
ATOM 2790 C C . GLN A 1 363 ? 26.763 17.305 -3.293 1.00 86.44 363 GLN A C 1
ATOM 2792 O O . GLN A 1 363 ? 26.495 16.132 -3.067 1.00 86.44 363 GLN A O 1
ATOM 2797 N N . PHE A 1 364 ? 27.649 17.690 -4.209 1.00 91.19 364 PHE A N 1
ATOM 2798 C CA . PHE A 1 364 ? 28.396 16.768 -5.059 1.00 91.19 364 PHE A CA 1
ATOM 2799 C C . PHE A 1 364 ? 29.861 17.193 -5.099 1.00 91.19 364 PHE A C 1
ATOM 2801 O O . PHE A 1 364 ? 30.151 18.385 -5.221 1.00 91.19 364 PHE A O 1
ATOM 2808 N N . ALA A 1 365 ? 30.793 16.240 -5.031 1.00 89.75 365 ALA A N 1
ATOM 2809 C CA . ALA A 1 365 ? 32.228 16.540 -4.966 1.00 89.75 365 ALA A CA 1
ATOM 2810 C C . ALA A 1 365 ? 32.760 17.365 -6.161 1.00 89.75 365 ALA A C 1
ATOM 2812 O O . ALA A 1 365 ? 33.763 18.070 -6.038 1.00 89.75 365 ALA A O 1
ATOM 2813 N N . GLY A 1 366 ? 32.113 17.258 -7.322 1.00 89.19 366 GLY A N 1
ATOM 2814 C CA . GLY A 1 366 ? 32.505 17.884 -8.583 1.00 89.19 366 GLY A CA 1
ATOM 2815 C C . GLY A 1 366 ? 31.767 19.176 -8.926 1.00 89.19 366 GLY A C 1
ATOM 2816 O O . GLY A 1 366 ? 32.080 19.774 -9.956 1.00 89.19 366 GLY A O 1
ATOM 2817 N N . LEU A 1 367 ? 30.807 19.611 -8.102 1.00 90.50 367 LEU A N 1
ATOM 2818 C CA . LEU A 1 367 ? 29.984 20.795 -8.357 1.00 90.50 367 LEU A CA 1
ATOM 2819 C C . LEU A 1 367 ? 30.099 21.812 -7.224 1.00 90.50 367 LEU A C 1
ATOM 2821 O O . LEU A 1 367 ? 30.099 21.472 -6.044 1.00 90.50 367 LEU A O 1
ATOM 2825 N N . ASP A 1 368 ? 30.129 23.089 -7.595 1.00 90.56 368 ASP A N 1
ATOM 2826 C CA . ASP A 1 368 ? 30.083 24.174 -6.624 1.00 90.56 368 ASP A CA 1
ATOM 2827 C C . ASP A 1 368 ? 28.644 24.403 -6.136 1.00 90.56 368 ASP A C 1
ATOM 2829 O O . ASP A 1 368 ? 27.722 24.648 -6.919 1.00 90.56 368 ASP A O 1
ATOM 2833 N N . GLY A 1 369 ? 28.468 24.407 -4.814 1.00 87.81 369 GLY A N 1
ATOM 2834 C CA . GLY A 1 369 ? 27.196 24.714 -4.161 1.00 87.81 369 GLY A CA 1
ATOM 2835 C C . GLY A 1 369 ? 26.210 23.544 -4.092 1.00 87.81 369 GLY A C 1
ATOM 2836 O O . GLY A 1 369 ? 26.436 22.461 -4.623 1.00 87.81 369 GLY A O 1
ATOM 2837 N N . VAL A 1 370 ? 25.098 23.783 -3.393 1.00 87.25 370 VAL A N 1
ATOM 2838 C CA . VAL A 1 370 ? 24.022 22.801 -3.208 1.00 87.25 370 VAL A CA 1
ATOM 2839 C C . VAL A 1 370 ? 23.101 22.837 -4.423 1.00 87.25 370 VAL A C 1
ATOM 2841 O O . VAL A 1 370 ? 22.470 23.863 -4.693 1.00 87.25 370 VAL A O 1
ATOM 2844 N N . GLN A 1 371 ? 23.000 21.720 -5.133 1.00 86.56 371 GLN A N 1
ATOM 2845 C CA . GLN A 1 371 ? 22.065 21.562 -6.238 1.00 86.56 371 GLN A CA 1
ATOM 2846 C C . GLN A 1 371 ? 20.693 21.184 -5.689 1.00 86.56 371 GLN A C 1
ATOM 2848 O O . GLN A 1 371 ? 20.617 20.244 -4.906 1.00 86.56 371 GLN A O 1
ATOM 2853 N N . PRO A 1 372 ? 19.605 21.862 -6.086 1.00 78.44 372 PRO A N 1
ATOM 2854 C CA . PRO A 1 372 ? 18.273 21.531 -5.599 1.00 78.44 372 PRO A CA 1
ATOM 2855 C C . PRO A 1 372 ? 17.836 20.140 -6.075 1.00 78.44 372 PRO A C 1
ATOM 2857 O O . PRO A 1 372 ? 18.207 19.703 -7.162 1.00 78.44 372 PRO A O 1
ATOM 2860 N N . GLU A 1 373 ? 16.956 19.479 -5.322 1.00 80.12 373 GLU A N 1
ATOM 2861 C CA . GLU A 1 373 ? 16.431 18.147 -5.671 1.00 80.12 373 GLU A CA 1
ATOM 2862 C C . GLU A 1 373 ? 15.818 18.103 -7.081 1.00 80.12 373 GLU A C 1
ATOM 2864 O O . GLU A 1 373 ? 15.950 17.116 -7.797 1.00 80.12 373 GLU A O 1
ATOM 2869 N N . SER A 1 374 ? 15.199 19.199 -7.530 1.00 68.19 374 SER A N 1
ATOM 2870 C CA . SER A 1 374 ? 14.687 19.331 -8.898 1.00 68.19 374 SER A CA 1
ATOM 2871 C C . SER A 1 374 ? 15.782 19.255 -9.964 1.00 68.19 374 SER A C 1
ATOM 2873 O O . SER A 1 374 ? 15.544 18.728 -11.044 1.00 68.19 374 SER A O 1
ATOM 2875 N N . TRP A 1 375 ? 16.973 19.784 -9.671 1.00 89.75 375 TRP A N 1
ATOM 2876 C CA . TRP A 1 375 ? 18.131 19.689 -10.554 1.00 89.75 375 TRP A CA 1
ATOM 2877 C C . TRP A 1 375 ? 18.670 18.259 -10.557 1.00 89.75 375 TRP A C 1
ATOM 2879 O O . TRP A 1 375 ? 18.835 17.689 -11.629 1.00 89.75 375 TRP A O 1
ATOM 2889 N N . VAL A 1 376 ? 18.823 17.643 -9.381 1.00 79.06 376 VAL A N 1
ATOM 2890 C CA . VAL A 1 376 ? 19.263 16.242 -9.248 1.00 79.06 376 VAL A CA 1
ATOM 2891 C C . VAL A 1 376 ? 18.343 15.299 -10.031 1.00 79.06 376 VAL A C 1
ATOM 2893 O O . VAL A 1 376 ? 18.811 14.490 -10.825 1.00 79.06 376 VAL A O 1
ATOM 2896 N N . LYS A 1 377 ? 17.021 15.484 -9.921 1.00 73.31 377 LYS A N 1
ATOM 2897 C CA . LYS A 1 377 ? 16.015 14.730 -10.688 1.00 73.31 377 LYS A CA 1
ATOM 2898 C C . LYS A 1 377 ? 16.161 14.873 -12.200 1.00 73.31 377 LYS A C 1
ATOM 2900 O O . LYS A 1 377 ? 15.828 13.930 -12.913 1.00 73.31 377 LYS A O 1
ATOM 2905 N N . ALA A 1 378 ? 16.614 16.024 -12.687 1.00 79.12 378 ALA A N 1
ATOM 2906 C CA . ALA A 1 378 ? 16.707 16.325 -14.112 1.00 79.12 378 ALA A CA 1
ATOM 2907 C C . ALA A 1 378 ? 18.016 15.849 -14.766 1.00 79.12 378 ALA A C 1
ATOM 2909 O O . ALA A 1 378 ? 18.101 15.848 -15.989 1.00 79.12 378 ALA A O 1
ATOM 2910 N N . HIS A 1 379 ? 19.020 15.440 -13.983 1.00 87.62 379 HIS A N 1
ATOM 2911 C CA . HIS A 1 379 ? 20.342 15.075 -14.497 1.00 87.62 379 HIS A CA 1
ATOM 2912 C C . HIS A 1 379 ? 20.642 13.599 -14.251 1.00 87.62 379 HIS A C 1
ATOM 2914 O O . HIS A 1 379 ? 20.270 13.032 -13.226 1.00 87.62 379 HIS A O 1
ATOM 2920 N N . ASN A 1 380 ? 21.334 12.968 -15.199 1.00 94.25 380 ASN A N 1
ATOM 2921 C CA . ASN A 1 380 ? 21.882 11.631 -15.019 1.00 94.25 380 ASN A CA 1
ATOM 2922 C C . ASN A 1 380 ? 23.241 11.739 -14.333 1.00 94.25 380 ASN A C 1
ATOM 2924 O O . ASN A 1 380 ? 24.203 12.196 -14.944 1.00 94.25 380 ASN A O 1
ATOM 2928 N N . ILE A 1 381 ? 23.307 11.338 -13.070 1.00 95.06 381 ILE A N 1
ATOM 2929 C CA . ILE A 1 381 ? 24.447 11.583 -12.191 1.00 95.06 381 ILE A CA 1
ATOM 2930 C C . ILE A 1 381 ? 25.051 10.253 -11.757 1.00 95.06 381 ILE A C 1
ATOM 2932 O O . ILE A 1 381 ? 24.342 9.311 -11.387 1.00 95.06 381 ILE A O 1
ATOM 2936 N N . ALA A 1 382 ? 26.377 10.203 -11.777 1.00 95.88 382 ALA A N 1
ATOM 2937 C CA . ALA A 1 382 ? 27.148 9.118 -11.206 1.00 95.88 382 ALA A CA 1
ATOM 2938 C C . ALA A 1 382 ? 28.167 9.627 -10.183 1.00 95.88 382 ALA A C 1
ATOM 2940 O O . ALA A 1 382 ? 28.787 10.683 -10.345 1.00 95.88 382 ALA A O 1
ATOM 2941 N N . ALA A 1 383 ? 28.380 8.796 -9.175 1.00 93.88 383 ALA A N 1
ATOM 2942 C CA . ALA A 1 383 ? 29.557 8.768 -8.345 1.00 93.88 383 ALA A CA 1
ATOM 2943 C C . ALA A 1 383 ? 30.511 7.673 -8.840 1.00 93.88 383 ALA A C 1
ATOM 2945 O O . ALA A 1 383 ? 30.107 6.601 -9.303 1.00 93.88 383 ALA A O 1
ATOM 2946 N N . VAL A 1 384 ? 31.809 7.932 -8.719 1.00 94.00 384 VAL A N 1
ATOM 2947 C CA . VAL A 1 384 ? 32.850 6.918 -8.929 1.00 94.00 384 VAL A CA 1
ATOM 2948 C C . VAL A 1 384 ? 33.718 6.807 -7.690 1.00 94.00 384 VAL A C 1
ATOM 2950 O O . VAL A 1 384 ? 33.756 7.703 -6.846 1.00 94.00 384 VAL A O 1
ATOM 2953 N N . HIS A 1 385 ? 34.447 5.704 -7.570 1.00 93.31 385 HIS A N 1
ATOM 2954 C CA . HIS A 1 385 ? 35.396 5.544 -6.477 1.00 93.31 385 HIS A CA 1
ATOM 2955 C C . HIS A 1 385 ? 36.428 6.687 -6.466 1.00 93.31 385 HIS A C 1
ATOM 2957 O O . HIS A 1 385 ? 36.956 7.067 -7.510 1.00 93.31 385 HIS A O 1
ATOM 2963 N N . SER A 1 386 ? 36.793 7.178 -5.280 1.00 89.00 386 SER A N 1
ATOM 2964 C CA . SER A 1 386 ? 37.749 8.288 -5.090 1.00 89.00 386 SER A CA 1
ATOM 2965 C C . SER A 1 386 ? 39.047 8.201 -5.903 1.00 89.00 386 SER A C 1
ATOM 2967 O O . SER A 1 386 ? 39.522 9.196 -6.447 1.00 89.00 386 SER A O 1
ATOM 2969 N N . LYS A 1 387 ? 39.606 6.995 -6.047 1.00 89.75 387 LYS A N 1
ATOM 2970 C CA . LYS A 1 387 ? 40.796 6.735 -6.882 1.00 89.75 387 LYS A CA 1
ATOM 2971 C C . LYS A 1 387 ? 40.621 7.128 -8.362 1.00 89.75 387 LYS A C 1
ATOM 2973 O O . LYS A 1 387 ? 41.611 7.447 -9.015 1.00 89.75 387 LYS A O 1
ATOM 2978 N N . ASP A 1 388 ? 39.393 7.067 -8.875 1.00 91.06 388 ASP A N 1
ATOM 2979 C CA . ASP A 1 388 ? 39.049 7.313 -10.277 1.00 91.06 388 ASP A CA 1
ATOM 2980 C C . ASP A 1 388 ? 38.435 8.703 -10.495 1.00 91.06 388 ASP A C 1
ATOM 2982 O O . ASP A 1 388 ? 38.440 9.220 -11.612 1.00 91.06 388 ASP A O 1
ATOM 2986 N N . PHE A 1 389 ? 37.981 9.356 -9.422 1.00 92.62 389 PHE A N 1
ATOM 2987 C CA . PHE A 1 389 ? 37.287 10.639 -9.489 1.00 92.62 389 PHE A CA 1
ATOM 2988 C C . PHE A 1 389 ? 38.098 11.729 -10.199 1.00 92.62 389 PHE A C 1
ATOM 2990 O O . PHE A 1 389 ? 37.577 12.412 -11.068 1.00 92.62 389 PHE A O 1
ATOM 2997 N N . ASN A 1 390 ? 39.400 11.852 -9.925 1.00 90.50 390 ASN A N 1
ATOM 2998 C CA . ASN A 1 390 ? 40.224 12.921 -10.510 1.00 90.50 390 ASN A CA 1
ATOM 2999 C C . ASN A 1 390 ? 40.254 12.941 -12.046 1.00 90.50 390 ASN A C 1
ATOM 3001 O O . ASN A 1 390 ? 40.471 14.001 -12.628 1.00 90.50 390 ASN A O 1
ATOM 3005 N N . TRP A 1 391 ? 40.111 11.785 -12.699 1.00 90.75 391 TRP A N 1
ATOM 3006 C CA . TRP A 1 391 ? 40.173 11.690 -14.160 1.00 90.75 391 TRP A CA 1
ATOM 3007 C C . TRP A 1 391 ? 38.802 11.471 -14.811 1.00 90.75 391 TRP A C 1
ATOM 3009 O O . TRP A 1 391 ? 38.687 11.662 -16.021 1.00 90.75 391 TRP A O 1
ATOM 3019 N N . LEU A 1 392 ? 37.781 11.118 -14.022 1.00 91.25 392 LEU A N 1
ATOM 3020 C CA . LEU A 1 392 ? 36.398 10.957 -14.474 1.00 91.25 392 LEU A CA 1
ATOM 3021 C C . LEU A 1 392 ? 35.482 12.130 -14.114 1.00 91.25 392 LEU A C 1
ATOM 3023 O O . LEU A 1 392 ? 34.434 12.258 -14.728 1.00 91.25 392 LEU A O 1
ATOM 3027 N N . ASN A 1 393 ? 35.844 12.994 -13.167 1.00 92.94 393 ASN A N 1
ATOM 3028 C CA . ASN A 1 393 ? 35.004 14.119 -12.763 1.00 92.94 393 ASN A CA 1
ATOM 3029 C C . ASN A 1 393 ? 34.658 15.026 -13.959 1.00 92.94 393 ASN A C 1
ATOM 3031 O O . ASN A 1 393 ? 35.542 15.464 -14.701 1.00 92.94 393 ASN A O 1
ATOM 3035 N N . GLY A 1 394 ? 33.366 15.301 -14.127 1.00 90.00 394 GLY A N 1
ATOM 3036 C CA . GLY A 1 394 ? 32.791 16.071 -15.226 1.00 90.00 394 GLY A CA 1
ATOM 3037 C C . GLY A 1 394 ? 32.729 15.335 -16.566 1.00 90.00 394 GLY A C 1
ATOM 3038 O O . GLY A 1 394 ? 32.331 15.949 -17.550 1.00 90.00 394 GLY A O 1
ATOM 3039 N N . LYS A 1 395 ? 33.130 14.058 -16.626 1.00 92.62 395 LYS A N 1
ATOM 3040 C CA . LYS A 1 395 ? 33.048 13.230 -17.835 1.00 92.62 395 LYS A CA 1
ATOM 3041 C C . LYS A 1 395 ? 31.694 12.557 -17.967 1.00 92.62 395 LYS A C 1
ATOM 3043 O O . LYS A 1 395 ? 31.085 12.156 -16.972 1.00 92.62 395 LYS A O 1
ATOM 3048 N N . THR A 1 396 ? 31.289 12.370 -19.213 1.00 94.94 396 THR A N 1
ATOM 3049 C CA . THR A 1 396 ? 30.108 11.612 -19.602 1.00 94.94 396 THR A CA 1
ATOM 3050 C C . THR A 1 396 ? 30.488 10.150 -19.795 1.00 94.94 396 THR A C 1
ATOM 3052 O O . THR A 1 396 ? 31.368 9.811 -20.591 1.00 94.94 396 THR A O 1
ATOM 3055 N N . LEU A 1 397 ? 29.814 9.259 -19.075 1.00 94.00 397 LEU A N 1
ATOM 3056 C CA . LEU A 1 397 ? 29.934 7.818 -19.226 1.00 94.00 397 LEU A CA 1
ATOM 3057 C C . LEU A 1 397 ? 28.676 7.265 -19.878 1.00 94.00 397 LEU A C 1
ATOM 3059 O O . LEU A 1 397 ? 27.576 7.500 -19.386 1.00 94.00 397 LEU A O 1
ATOM 3063 N N . ARG A 1 398 ? 28.844 6.443 -20.913 1.00 94.06 398 ARG A N 1
ATOM 3064 C CA . ARG A 1 398 ? 27.759 5.600 -21.412 1.00 94.06 398 ARG A CA 1
ATOM 3065 C C . ARG A 1 398 ? 27.772 4.273 -20.685 1.00 94.06 398 ARG A C 1
ATOM 3067 O O . ARG A 1 398 ? 28.768 3.550 -20.752 1.00 94.06 398 ARG A O 1
ATOM 3074 N N . LEU A 1 399 ? 26.670 3.944 -20.025 1.00 93.81 399 LEU A N 1
ATOM 3075 C CA . LEU A 1 399 ? 26.462 2.684 -19.321 1.00 93.81 399 LEU A CA 1
ATOM 3076 C C . LEU A 1 399 ? 25.590 1.751 -20.153 1.00 93.81 399 LEU A C 1
ATOM 3078 O O . LEU A 1 399 ? 24.685 2.205 -20.846 1.00 93.81 399 LEU A O 1
ATOM 3082 N N . ARG A 1 400 ? 25.828 0.442 -20.046 1.00 91.44 400 ARG A N 1
ATOM 3083 C CA . ARG A 1 400 ? 25.010 -0.603 -20.660 1.00 91.44 400 ARG A CA 1
ATOM 3084 C C . ARG A 1 400 ? 24.858 -1.809 -19.747 1.00 91.44 400 ARG A C 1
ATOM 3086 O O . ARG A 1 400 ? 25.841 -2.410 -19.312 1.00 91.44 400 ARG A O 1
ATOM 3093 N N . GLN A 1 401 ? 23.618 -2.216 -19.516 1.00 87.44 401 GLN A N 1
ATOM 3094 C CA . GLN A 1 401 ? 23.276 -3.435 -18.785 1.00 87.44 401 GLN A CA 1
ATOM 3095 C C . GLN A 1 401 ? 21.880 -3.888 -19.222 1.00 87.44 401 GLN A C 1
ATOM 3097 O O . GLN A 1 401 ? 21.031 -3.066 -19.551 1.00 87.44 401 GLN A O 1
ATOM 3102 N N . GLY A 1 402 ? 21.635 -5.200 -19.294 1.00 83.31 402 GLY A N 1
ATOM 3103 C CA . GLY A 1 402 ? 20.286 -5.738 -19.534 1.00 83.31 402 GLY A CA 1
ATOM 3104 C C . GLY A 1 402 ? 19.578 -5.258 -20.814 1.00 83.31 402 GLY A C 1
ATOM 3105 O O . GLY A 1 402 ? 18.354 -5.242 -20.844 1.00 83.31 402 GLY A O 1
ATOM 3106 N N . GLY A 1 403 ? 20.323 -4.856 -21.851 1.00 85.56 403 GLY A N 1
ATOM 3107 C CA . GLY A 1 403 ? 19.764 -4.334 -23.107 1.00 85.56 403 GLY A CA 1
ATOM 3108 C C . GLY A 1 403 ? 19.387 -2.848 -23.087 1.00 85.56 403 GLY A C 1
ATOM 3109 O O . GLY A 1 403 ? 18.837 -2.364 -24.070 1.00 85.56 403 GLY A O 1
ATOM 3110 N N . LYS A 1 404 ? 19.692 -2.127 -22.004 1.00 85.00 404 LYS A N 1
ATOM 3111 C CA . LYS A 1 404 ? 19.490 -0.680 -21.879 1.00 85.00 404 LYS A CA 1
ATOM 3112 C C . LYS A 1 404 ? 20.816 0.066 -21.910 1.00 85.00 404 LYS A C 1
ATOM 3114 O O . LYS A 1 404 ? 21.832 -0.479 -21.475 1.00 85.00 404 LYS A O 1
ATOM 3119 N N . GLU A 1 405 ? 20.778 1.308 -22.383 1.00 91.81 405 GLU A N 1
ATOM 3120 C CA . GLU A 1 405 ? 21.898 2.250 -22.340 1.00 91.81 405 GLU A CA 1
ATOM 3121 C C . GLU A 1 405 ? 21.461 3.576 -21.704 1.00 91.81 405 GLU A C 1
ATOM 3123 O O . GLU A 1 405 ? 20.305 3.974 -21.845 1.00 91.81 405 GLU A O 1
ATOM 3128 N N . ILE A 1 406 ? 22.370 4.241 -20.991 1.00 92.44 406 ILE A N 1
ATOM 3129 C CA . ILE A 1 406 ? 22.161 5.593 -20.455 1.00 92.44 406 ILE A CA 1
ATOM 3130 C C . ILE A 1 406 ? 23.486 6.351 -20.425 1.00 92.44 406 ILE A C 1
ATOM 3132 O O . ILE A 1 406 ? 24.526 5.761 -20.126 1.00 92.44 406 ILE A O 1
ATOM 3136 N N . ASP A 1 407 ? 23.430 7.653 -20.685 1.00 94.31 407 ASP A N 1
ATOM 3137 C CA . ASP A 1 407 ? 24.562 8.552 -20.484 1.00 94.31 407 ASP A CA 1
ATOM 3138 C C . ASP A 1 407 ? 24.431 9.232 -19.123 1.00 94.31 407 ASP A C 1
ATOM 3140 O O . ASP A 1 407 ? 23.383 9.795 -18.799 1.00 94.31 407 ASP A O 1
ATOM 3144 N N . VAL A 1 408 ? 25.486 9.143 -18.316 1.00 94.88 408 VAL A N 1
ATOM 3145 C CA . VAL A 1 408 ? 25.584 9.736 -16.977 1.00 94.88 408 VAL A CA 1
ATOM 3146 C C . VAL A 1 408 ? 26.795 10.651 -16.912 1.00 94.88 408 VAL A C 1
ATOM 3148 O O . VAL A 1 408 ? 27.823 10.351 -17.511 1.00 94.88 408 VAL A O 1
ATOM 3151 N N . VAL A 1 409 ? 26.712 11.736 -16.151 1.00 95.94 409 VAL A N 1
ATOM 3152 C CA . VAL A 1 409 ? 27.862 12.598 -15.874 1.00 95.94 409 VAL A CA 1
ATOM 3153 C C . VAL A 1 409 ? 28.372 12.314 -14.469 1.00 95.94 409 VAL A C 1
ATOM 3155 O O . VAL A 1 409 ? 27.600 12.222 -13.511 1.00 95.94 409 VAL A O 1
ATOM 3158 N N . VAL A 1 410 ? 29.686 12.155 -14.338 1.00 96.25 410 VAL A N 1
ATOM 3159 C CA . VAL A 1 410 ? 30.316 11.934 -13.036 1.00 96.25 410 VAL A CA 1
ATOM 3160 C C . VAL A 1 410 ? 30.462 13.273 -12.329 1.00 96.25 410 VAL A C 1
ATOM 3162 O O . VAL A 1 410 ? 31.349 14.057 -12.662 1.00 96.25 410 VAL A O 1
ATOM 3165 N N . TYR A 1 411 ? 29.606 13.531 -11.347 1.00 95.38 411 TYR A N 1
ATOM 3166 C CA . TYR A 1 411 ? 29.689 14.735 -10.514 1.00 95.38 411 TYR A CA 1
ATOM 3167 C C . TYR A 1 411 ? 30.105 14.444 -9.086 1.00 95.38 411 TYR A C 1
ATOM 3169 O O . TYR A 1 411 ? 30.369 15.382 -8.340 1.00 95.38 411 TYR A O 1
ATOM 3177 N N . ASP A 1 412 ? 30.178 13.175 -8.696 1.00 93.50 412 ASP A N 1
ATOM 3178 C CA . ASP A 1 412 ? 30.352 12.832 -7.298 1.00 93.50 412 ASP A CA 1
ATOM 3179 C C . ASP A 1 412 ? 31.372 11.728 -7.055 1.00 93.50 412 ASP A C 1
ATOM 3181 O O . ASP A 1 412 ? 31.852 11.049 -7.972 1.00 93.50 412 ASP A O 1
ATOM 3185 N N . MET A 1 413 ? 31.734 11.578 -5.789 1.00 89.69 413 MET A N 1
ATOM 3186 C CA . MET A 1 413 ? 32.775 10.671 -5.352 1.00 89.69 413 MET A CA 1
ATOM 3187 C C . MET A 1 413 ? 32.255 9.759 -4.247 1.00 89.69 413 MET A C 1
ATOM 3189 O O . MET A 1 413 ? 31.869 10.222 -3.184 1.00 89.69 413 MET A O 1
ATOM 3193 N N . CYS A 1 414 ? 32.371 8.448 -4.456 1.00 85.50 414 CYS A N 1
ATOM 3194 C CA . CYS A 1 414 ? 32.243 7.473 -3.379 1.00 85.50 414 CYS A CA 1
ATOM 3195 C C . CYS A 1 414 ? 33.601 7.373 -2.666 1.00 85.50 414 CYS A C 1
ATOM 3197 O O . CYS A 1 414 ? 34.569 6.819 -3.217 1.00 85.50 414 CYS A O 1
ATOM 3199 N N . ALA A 1 415 ? 33.694 7.924 -1.454 1.00 79.50 415 ALA A N 1
ATOM 3200 C CA . ALA A 1 415 ? 34.876 7.822 -0.607 1.00 79.50 415 ALA A CA 1
ATOM 3201 C C . ALA A 1 415 ? 34.634 6.911 0.603 1.00 79.50 415 ALA A C 1
ATOM 3203 O O . ALA A 1 415 ? 33.632 6.998 1.303 1.00 79.50 415 ALA A O 1
ATOM 3204 N N . ASP A 1 416 ? 35.615 6.056 0.903 1.00 76.06 416 ASP A N 1
ATOM 3205 C CA . ASP A 1 416 ? 35.547 5.145 2.053 1.00 76.06 416 ASP A CA 1
ATOM 3206 C C . ASP A 1 416 ? 35.440 5.861 3.402 1.00 76.06 416 ASP A C 1
ATOM 3208 O O . ASP A 1 416 ? 35.004 5.248 4.376 1.00 76.06 416 ASP A O 1
ATOM 3212 N N . SER A 1 417 ? 35.846 7.133 3.470 1.00 72.88 417 SER A N 1
ATOM 3213 C CA . SER A 1 417 ? 35.674 7.976 4.654 1.00 72.88 417 SER A CA 1
ATOM 3214 C C . SER A 1 417 ? 34.214 8.148 5.047 1.00 72.88 417 SER A C 1
ATOM 3216 O O . SER A 1 417 ? 33.930 8.321 6.230 1.00 72.88 417 SER A O 1
ATOM 3218 N N . ASP A 1 418 ? 33.311 8.074 4.072 1.00 67.94 418 ASP A N 1
ATOM 3219 C CA . ASP A 1 418 ? 31.914 8.464 4.237 1.00 67.94 418 ASP A CA 1
ATOM 3220 C C . ASP A 1 418 ? 31.050 7.255 4.628 1.00 67.94 418 ASP A C 1
ATOM 3222 O O . ASP A 1 418 ? 29.966 7.404 5.186 1.00 67.94 418 ASP A O 1
ATOM 3226 N N . CYS A 1 419 ? 31.560 6.037 4.403 1.00 67.12 419 CYS A N 1
ATOM 3227 C CA . CYS A 1 419 ? 30.822 4.793 4.619 1.00 67.12 419 CYS A CA 1
ATOM 3228 C C . CYS A 1 419 ? 31.647 3.634 5.213 1.00 67.12 419 CYS A C 1
ATOM 3230 O O . CYS A 1 419 ? 31.251 2.475 5.095 1.00 67.12 419 CYS A O 1
ATOM 3232 N N . ASP A 1 420 ? 32.793 3.926 5.838 1.00 75.62 420 ASP A N 1
ATOM 3233 C CA . ASP A 1 420 ? 33.672 2.945 6.501 1.00 75.62 420 ASP A CA 1
ATOM 3234 C C . ASP A 1 420 ? 34.132 1.800 5.572 1.00 75.62 420 ASP A C 1
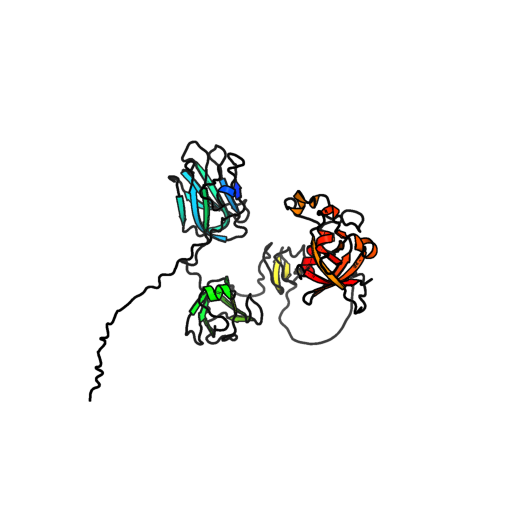ATOM 3236 O O . ASP A 1 420 ? 33.962 0.607 5.837 1.00 75.62 420 ASP A O 1
ATOM 3240 N N . GLY A 1 421 ? 34.720 2.167 4.428 1.00 72.12 421 GLY A N 1
ATOM 3241 C CA . GLY A 1 421 ? 35.333 1.205 3.503 1.00 72.12 421 GLY A CA 1
ATOM 3242 C C . GLY A 1 421 ? 34.386 0.564 2.484 1.00 72.12 421 GLY A C 1
ATOM 3243 O O . GLY A 1 421 ? 34.809 -0.345 1.759 1.00 72.12 421 GLY A O 1
ATOM 3244 N N . CYS A 1 422 ? 33.116 0.979 2.430 1.00 77.31 422 CYS A N 1
ATOM 3245 C CA . CYS A 1 422 ? 32.128 0.376 1.534 1.00 77.31 422 CYS A CA 1
ATOM 3246 C C . CYS A 1 422 ? 32.461 0.590 0.046 1.00 77.31 422 CYS A C 1
ATOM 3248 O O . CYS A 1 422 ? 32.267 -0.324 -0.754 1.00 77.31 422 CYS A O 1
ATOM 3250 N N . CYS A 1 423 ? 33.024 1.740 -0.340 1.00 79.31 423 CYS A N 1
ATOM 3251 C CA . CYS A 1 423 ? 33.323 2.057 -1.737 1.00 79.31 423 CYS A CA 1
ATOM 3252 C C . CYS A 1 423 ? 34.431 1.145 -2.282 1.00 79.31 423 CYS A C 1
ATOM 3254 O O . CYS A 1 423 ? 34.294 0.577 -3.369 1.00 79.31 423 CYS A O 1
ATOM 3256 N N . THR A 1 424 ? 35.505 0.930 -1.515 1.00 82.88 424 THR A N 1
ATOM 3257 C CA . THR A 1 424 ? 36.573 -0.014 -1.875 1.00 82.88 424 THR A CA 1
ATOM 3258 C C . THR A 1 424 ? 36.051 -1.447 -1.924 1.00 82.88 424 THR A C 1
ATOM 3260 O O . THR A 1 424 ? 36.424 -2.201 -2.825 1.00 82.88 424 THR A O 1
ATOM 3263 N N . GLN A 1 425 ? 35.171 -1.842 -0.998 1.00 80.44 425 GLN A N 1
ATOM 3264 C CA . GLN A 1 425 ? 34.536 -3.165 -1.038 1.00 80.44 425 GLN A CA 1
ATOM 3265 C C . GLN A 1 425 ? 33.683 -3.336 -2.303 1.00 80.44 425 GLN A C 1
ATOM 3267 O O . GLN A 1 425 ? 33.753 -4.375 -2.968 1.00 80.44 425 GLN A O 1
ATOM 3272 N N . ASN A 1 426 ? 32.945 -2.291 -2.678 1.00 81.06 426 ASN A N 1
ATOM 3273 C CA . ASN A 1 426 ? 32.046 -2.289 -3.824 1.00 81.06 426 ASN A CA 1
ATOM 3274 C C . ASN A 1 426 ? 32.772 -2.271 -5.172 1.00 81.06 426 ASN A C 1
ATOM 3276 O O . ASN A 1 426 ? 32.158 -2.659 -6.157 1.00 81.06 426 ASN A O 1
ATOM 3280 N N . LEU A 1 427 ? 34.071 -1.954 -5.253 1.00 77.56 427 LEU A N 1
ATOM 3281 C CA . LEU A 1 427 ? 34.858 -2.178 -6.482 1.00 77.56 427 LEU A CA 1
ATOM 3282 C C . LEU A 1 427 ? 34.796 -3.647 -6.949 1.00 77.56 427 LEU A C 1
ATOM 3284 O O . LEU A 1 427 ? 34.899 -3.947 -8.145 1.00 77.56 427 LEU A O 1
ATOM 3288 N N . GLY A 1 428 ? 34.644 -4.578 -5.999 1.00 76.50 428 GLY A N 1
ATOM 3289 C CA . GLY A 1 428 ? 34.562 -6.006 -6.269 1.00 76.50 428 GLY A CA 1
ATOM 3290 C C . GLY A 1 428 ? 35.734 -6.510 -7.119 1.00 76.50 428 GLY A C 1
ATOM 3291 O O . GLY A 1 428 ? 36.874 -6.068 -6.987 1.00 76.50 428 GLY A O 1
ATOM 3292 N N . ARG A 1 429 ? 35.460 -7.465 -8.015 1.00 76.06 429 ARG A N 1
ATOM 3293 C CA . ARG A 1 429 ? 36.483 -8.046 -8.909 1.00 76.06 429 ARG A CA 1
ATOM 3294 C C . ARG A 1 429 ? 36.762 -7.214 -10.160 1.00 76.06 429 ARG A C 1
ATOM 3296 O O . ARG A 1 429 ? 37.783 -7.446 -10.798 1.00 76.06 429 ARG A O 1
ATOM 3303 N N . THR A 1 430 ? 35.865 -6.295 -10.513 1.00 82.25 430 THR A N 1
ATOM 3304 C CA . THR A 1 430 ? 35.999 -5.463 -11.722 1.00 82.25 430 THR A CA 1
ATOM 3305 C C . THR A 1 430 ? 37.057 -4.379 -11.536 1.00 82.25 430 THR A C 1
ATOM 3307 O O . THR A 1 430 ? 37.693 -3.955 -12.495 1.00 82.25 430 THR A O 1
ATOM 3310 N N . GLY A 1 431 ? 37.282 -3.958 -10.286 1.00 83.19 431 GLY A N 1
ATOM 3311 C CA . GLY A 1 431 ? 38.215 -2.888 -9.970 1.00 83.19 431 GLY A CA 1
ATOM 3312 C C . GLY A 1 431 ? 37.680 -1.499 -10.312 1.00 83.19 431 GLY A C 1
ATOM 3313 O O . GLY A 1 431 ? 38.429 -0.547 -10.120 1.00 83.19 431 GLY A O 1
ATOM 3314 N N . TYR A 1 432 ? 36.423 -1.369 -10.739 1.00 88.88 432 TYR A N 1
ATOM 3315 C CA . TYR A 1 432 ? 35.736 -0.099 -10.968 1.00 88.88 432 TYR A CA 1
ATOM 3316 C C . TYR A 1 432 ? 34.380 -0.098 -10.261 1.00 88.88 432 TYR A C 1
ATOM 3318 O O . TYR A 1 432 ? 33.713 -1.128 -10.159 1.00 88.88 432 TYR A O 1
ATOM 3326 N N . LEU A 1 433 ? 33.981 1.073 -9.777 1.00 92.25 433 LEU A N 1
ATOM 3327 C CA . LEU A 1 433 ? 32.688 1.308 -9.150 1.00 92.25 433 LEU A CA 1
ATOM 3328 C C . LEU A 1 433 ? 32.002 2.429 -9.913 1.00 92.25 433 LEU A C 1
ATOM 3330 O O . LEU A 1 433 ? 32.590 3.498 -10.087 1.00 92.25 433 LEU A O 1
ATOM 3334 N N . ILE A 1 434 ? 30.776 2.159 -10.339 1.00 94.25 434 ILE A N 1
ATOM 3335 C CA . ILE A 1 434 ? 29.849 3.164 -10.834 1.00 94.25 434 ILE A CA 1
ATOM 3336 C C . ILE A 1 434 ? 28.660 3.125 -9.891 1.00 94.25 434 ILE A C 1
ATOM 3338 O O . ILE A 1 434 ? 27.947 2.129 -9.812 1.00 94.25 434 ILE A O 1
ATOM 3342 N N . ASP A 1 435 ? 28.493 4.199 -9.144 1.00 91.38 435 ASP A N 1
ATOM 3343 C CA . ASP A 1 435 ? 27.449 4.333 -8.147 1.00 91.38 435 ASP A CA 1
ATOM 3344 C C . ASP A 1 435 ? 26.499 5.421 -8.637 1.00 91.38 435 ASP A C 1
ATOM 3346 O O . ASP A 1 435 ? 26.853 6.593 -8.634 1.00 91.38 435 ASP A O 1
ATOM 3350 N N . ILE A 1 436 ? 25.354 5.048 -9.211 1.00 92.25 436 ILE A N 1
ATOM 3351 C CA . ILE A 1 436 ? 24.479 6.028 -9.874 1.00 92.25 436 ILE A CA 1
ATOM 3352 C C . ILE A 1 436 ? 23.413 6.557 -8.926 1.00 92.25 436 ILE A C 1
ATOM 3354 O O . ILE A 1 436 ? 22.855 5.824 -8.111 1.00 92.25 436 ILE A O 1
ATOM 3358 N N . GLU A 1 437 ? 23.100 7.838 -9.072 1.00 91.62 437 GLU A N 1
ATOM 3359 C CA . GLU A 1 437 ? 22.094 8.498 -8.248 1.00 91.62 437 GLU A CA 1
ATOM 3360 C C . GLU A 1 437 ? 20.713 7.840 -8.463 1.00 91.62 437 GLU A C 1
ATOM 3362 O O . GLU A 1 437 ? 20.390 7.373 -9.560 1.00 91.62 437 GLU A O 1
ATOM 3367 N N . LYS A 1 438 ? 19.890 7.760 -7.413 1.00 83.06 438 LYS A N 1
ATOM 3368 C CA . LYS A 1 438 ? 18.589 7.069 -7.398 1.00 83.06 438 LYS A CA 1
ATOM 3369 C C . LYS A 1 438 ? 17.657 7.408 -8.572 1.00 83.06 438 LYS A C 1
ATOM 3371 O O . LYS A 1 438 ? 17.074 6.487 -9.147 1.00 83.06 438 LYS A O 1
ATOM 3376 N N . TYR A 1 439 ? 17.494 8.671 -8.962 1.00 81.06 439 TYR A N 1
ATOM 3377 C CA . TYR A 1 439 ? 16.677 9.056 -10.125 1.00 81.06 439 TYR A CA 1
ATOM 3378 C C . TYR A 1 439 ? 17.319 8.619 -11.447 1.00 81.06 439 TYR A C 1
ATOM 3380 O O . TYR A 1 439 ? 16.624 8.215 -12.383 1.00 81.06 439 TYR A O 1
ATOM 3388 N N . THR A 1 440 ? 18.650 8.615 -11.509 1.00 85.81 440 THR A N 1
ATOM 3389 C CA . THR A 1 440 ? 19.405 8.058 -12.644 1.00 85.81 440 THR A CA 1
ATOM 3390 C C . THR A 1 440 ? 19.211 6.544 -12.746 1.00 85.81 440 THR A C 1
ATOM 3392 O O . THR A 1 440 ? 18.925 6.028 -13.827 1.00 85.81 440 THR A O 1
ATOM 3395 N N . MET A 1 441 ? 19.256 5.833 -11.614 1.00 83.69 441 MET A N 1
ATOM 3396 C CA . MET A 1 441 ? 18.948 4.402 -11.517 1.00 83.69 441 MET A CA 1
ATOM 3397 C C . MET A 1 441 ? 17.513 4.092 -11.960 1.00 83.69 441 MET A C 1
ATOM 3399 O O . MET A 1 441 ? 17.289 3.100 -12.651 1.00 83.69 441 MET A O 1
ATOM 3403 N N . GLN A 1 442 ? 16.541 4.945 -11.623 1.00 77.25 442 GLN A N 1
ATOM 3404 C CA . GLN A 1 442 ? 15.148 4.789 -12.062 1.00 77.25 442 GLN A CA 1
ATOM 3405 C C . GLN A 1 442 ? 15.005 4.876 -13.587 1.00 77.25 442 GLN A C 1
ATOM 3407 O O . GLN A 1 442 ? 14.271 4.080 -14.174 1.00 77.25 442 GLN A O 1
ATOM 3412 N N . ARG A 1 443 ? 15.734 5.793 -14.237 1.00 85.56 443 ARG A N 1
ATOM 3413 C CA . ARG A 1 443 ? 15.753 5.916 -15.705 1.00 85.56 443 ARG A CA 1
ATOM 3414 C C . ARG A 1 443 ? 16.498 4.764 -16.372 1.00 85.56 443 ARG A C 1
ATOM 3416 O O . ARG A 1 443 ? 16.025 4.224 -17.370 1.00 85.56 443 ARG A O 1
ATOM 3423 N N . PHE A 1 444 ? 17.630 4.348 -15.805 1.00 82.38 444 PHE A N 1
ATOM 3424 C CA . PHE A 1 444 ? 18.426 3.262 -16.372 1.00 82.38 444 PHE A CA 1
ATOM 3425 C C . PHE A 1 444 ? 17.743 1.899 -16.207 1.00 82.38 444 PHE A C 1
ATOM 3427 O O . PHE A 1 444 ? 17.695 1.103 -17.139 1.00 82.38 444 PHE A O 1
ATOM 3434 N N . GLY A 1 445 ? 17.122 1.641 -15.055 1.00 62.12 445 GLY A N 1
ATOM 3435 C CA . GLY A 1 445 ? 16.213 0.518 -14.839 1.00 62.12 445 GLY A CA 1
ATOM 3436 C C . GLY A 1 445 ? 16.862 -0.868 -14.843 1.00 62.12 445 GLY A C 1
ATOM 3437 O O . GLY A 1 445 ? 16.163 -1.848 -15.111 1.00 62.12 445 GLY A O 1
ATOM 3438 N N . THR A 1 446 ? 18.161 -0.970 -14.557 1.00 57.00 446 THR A N 1
ATOM 3439 C CA . THR A 1 446 ? 18.867 -2.238 -14.338 1.00 57.00 446 THR A CA 1
ATOM 3440 C C . THR A 1 446 ? 19.564 -2.211 -12.979 1.00 57.00 446 THR A C 1
ATOM 3442 O O . THR A 1 446 ? 20.284 -1.273 -12.669 1.00 57.00 446 THR A O 1
ATOM 3445 N N . GLY A 1 447 ? 19.258 -3.200 -12.132 1.00 55.88 447 GLY A N 1
ATOM 3446 C CA . GLY A 1 447 ? 19.629 -3.214 -10.712 1.00 55.88 447 GLY A CA 1
ATOM 3447 C C . GLY A 1 447 ? 21.122 -3.415 -10.420 1.00 55.88 447 GLY A C 1
ATOM 3448 O O . GLY A 1 447 ? 21.980 -3.279 -11.283 1.00 55.88 447 GLY A O 1
ATOM 3449 N N . SER A 1 448 ? 21.436 -3.772 -9.172 1.00 65.50 448 SER A N 1
ATOM 3450 C CA . SER A 1 448 ? 22.813 -4.012 -8.722 1.00 65.50 448 SER A CA 1
ATOM 3451 C C . SER A 1 448 ? 23.503 -5.155 -9.482 1.00 65.50 448 SER A C 1
ATOM 3453 O O . SER A 1 448 ? 22.863 -6.103 -9.941 1.00 65.50 448 SER A O 1
ATOM 3455 N N . GLY A 1 449 ? 24.831 -5.084 -9.615 1.00 80.12 449 GLY A N 1
ATOM 3456 C CA . GLY A 1 449 ? 25.636 -6.104 -10.301 1.00 80.12 449 GLY A CA 1
ATOM 3457 C C . GLY A 1 449 ? 26.634 -5.502 -11.287 1.00 80.12 449 GLY A C 1
ATOM 3458 O O . GLY A 1 449 ? 27.051 -4.368 -11.130 1.00 80.12 449 GLY A O 1
ATOM 3459 N N . THR A 1 450 ? 27.054 -6.246 -12.311 1.00 87.81 450 THR A N 1
ATOM 3460 C CA . THR A 1 450 ? 28.065 -5.751 -13.264 1.00 87.81 450 THR A CA 1
ATOM 3461 C C . THR A 1 450 ? 27.433 -4.928 -14.387 1.00 87.81 450 THR A C 1
ATOM 3463 O O . THR A 1 450 ? 26.540 -5.420 -15.082 1.00 87.81 450 THR A O 1
ATOM 3466 N N . VAL A 1 451 ? 27.923 -3.703 -14.590 1.00 91.94 451 VAL A N 1
ATOM 3467 C CA . VAL A 1 451 ? 27.555 -2.799 -15.691 1.00 91.94 451 VAL A CA 1
ATOM 3468 C C . VAL A 1 451 ? 28.731 -2.636 -16.645 1.00 91.94 451 VAL A C 1
ATOM 3470 O O . VAL A 1 451 ? 29.888 -2.602 -16.220 1.00 91.94 451 VAL A O 1
ATOM 3473 N N . GLN A 1 452 ? 28.441 -2.537 -17.939 1.00 93.00 452 GLN A N 1
ATOM 3474 C CA . GLN A 1 452 ? 29.442 -2.154 -18.924 1.00 93.00 452 GLN A CA 1
ATOM 3475 C C . GLN A 1 452 ? 29.453 -0.639 -19.074 1.00 93.00 452 GLN A C 1
ATOM 3477 O O . GLN A 1 452 ? 28.390 -0.027 -19.102 1.00 93.00 452 GLN A O 1
ATOM 3482 N N . TRP A 1 453 ? 30.627 -0.030 -19.204 1.00 93.25 453 TRP A N 1
ATOM 3483 C CA . TRP A 1 453 ? 30.734 1.415 -19.366 1.00 93.25 453 TRP A CA 1
ATOM 3484 C C . TRP A 1 453 ? 31.866 1.849 -20.297 1.00 93.25 453 TRP A C 1
ATOM 3486 O O . TRP A 1 453 ? 32.851 1.131 -20.485 1.00 93.25 453 TRP A O 1
ATOM 3496 N N . GLN A 1 454 ? 31.736 3.048 -20.856 1.00 92.94 454 GLN A N 1
ATOM 3497 C CA . GLN A 1 454 ? 32.780 3.730 -21.621 1.00 92.94 454 GLN A CA 1
ATOM 3498 C C . GLN A 1 454 ? 32.701 5.246 -21.412 1.00 92.94 454 GLN A C 1
ATOM 3500 O O . GLN A 1 454 ? 31.632 5.767 -21.108 1.00 92.94 454 GLN A O 1
ATOM 3505 N N . VAL A 1 455 ? 33.823 5.945 -21.587 1.00 91.12 455 VAL A N 1
ATOM 3506 C CA . VAL A 1 455 ? 33.886 7.416 -21.545 1.00 91.12 455 VAL A CA 1
ATOM 3507 C C . VAL A 1 455 ? 33.524 7.972 -22.924 1.00 91.12 455 VAL A C 1
ATOM 3509 O O . VAL A 1 455 ? 34.046 7.479 -23.926 1.00 91.12 455 VAL A O 1
ATOM 3512 N N . CYS A 1 456 ? 32.654 8.979 -22.976 1.00 83.06 456 CYS A N 1
ATOM 3513 C CA . CYS A 1 456 ? 32.187 9.591 -24.222 1.00 83.06 456 CYS A CA 1
ATOM 3514 C C . CYS A 1 456 ? 32.941 10.868 -24.628 1.00 83.06 456 CYS A C 1
ATOM 3516 O O . CYS A 1 456 ? 32.861 11.249 -25.795 1.00 83.06 456 CYS A O 1
ATOM 3518 N N . ASP A 1 457 ? 33.678 11.508 -23.713 1.00 73.44 457 ASP A N 1
ATOM 3519 C CA . ASP A 1 457 ? 34.307 12.828 -23.893 1.00 73.44 457 ASP A CA 1
ATOM 3520 C C . ASP A 1 457 ? 35.710 12.990 -23.276 1.00 73.44 457 ASP A C 1
ATOM 3522 O O . ASP A 1 457 ? 36.106 12.284 -22.321 1.00 73.44 457 ASP A O 1
#

pLDDT: mean 74.24, std 20.2, range [26.56, 98.69]

Radius of gyration: 30.45 Å; chains: 1; bounding box: 66×110×82 Å

Foldseek 3Di:
DDDDDDDDDDDDDDDDDPDDPPPPDDDFDFLQAQFDKDKPAFCDPQQDLSQARPPDLVHKHFGAQDFWIKMKGFSVAKAAFFKKKFAWDVWAAQWKFKWAAAPVPDIDTQDIHHGDPHGMDIGGRSRDIHRMIMIIGHGIPDRGTTMTNYITTGHDPPDDDDQDWKKWAQAFQRDHDIFTGGADWWFQVNCVVRPDHQLRTFWMAADAFKKKWFAQHGPRDHDIDIDRGGGRGDPSRSRGGIMGMDTDDDDDDDDDDAAAQDAQQWDAAQRWHAYPRFIWGQNHTDRRPDQVVDVNGIDTDDDDDDDDDDDDDDDDDDDDDDPDLAQDPDVDWAKFWEAADALDDDCPDCCCPVLVSNVRRQPAPQDPDRDDPVRVLVAWEKAKEPVCCVPQAQWWKWKDDPHFIDIHHYRHYDYCVRPVCVRVVRRPPRVIYIYIYPSNCVVRVDHTDMMIMDTRD

Sequence (457 aa):
MISSHWRRHALALSIAAGAGLGHCAFAAENLAHMRPVTTSSVESSDLSGYMAVDGDASTRWGSAYGSSAWIYVDLGEKRSISRVRLTWEAAYAKAYDIQVSNDASSWTTVRSVTDADGDVDDLTNLNATGRYVRIKGKKRGTEYGYSLWEIEVYGADANNGGEKSVTLYEDTHFKGYAVELPVGDYNLTSLISRGALNDDLSSARVPSGLKLEVFQHNNFKGVRDLYTSDTAELDRDDDASSVRVSKTETTDGGSDVHPDWQSGHNYEEGDIVRYKGKLYIAVHANPGYDPVISHWFWDEYQGGEDGGDSDDGNDDGDNGDDSGANCAAGNNWNEANLTNYESYPDPNSEECIKYNGCEWAGQFAGLDGVQPESWVKAHNIAAVHSKDFNWLNGKTLRLRQGGKEIDVVVYDMCADSDCDGCCTQNLGRTGYLIDIEKYTMQRFGTGSGTVQWQVCD